Protein AF-A0AAD3VRB4-F1 (afdb_monomer_lite)

Structure (mmCIF, N/CA/C/O backbone):
data_AF-A0AAD3VRB4-F1
#
_entry.id   AF-A0AAD3VRB4-F1
#
loop_
_atom_site.group_PDB
_atom_site.id
_atom_site.type_symbol
_atom_site.label_atom_id
_atom_site.label_alt_id
_atom_site.label_comp_id
_atom_site.label_asym_id
_atom_site.label_entity_id
_atom_site.label_seq_id
_atom_site.pdbx_PDB_ins_code
_atom_site.Cartn_x
_atom_site.Cartn_y
_atom_site.Cartn_z
_atom_site.occupancy
_atom_site.B_iso_or_equiv
_atom_site.auth_seq_id
_atom_site.auth_comp_id
_atom_site.auth_asym_id
_atom_site.auth_atom_id
_atom_site.pdbx_PDB_model_num
ATOM 1 N N . ASN A 1 1 ? 21.936 -0.239 -56.023 1.00 78.00 1 ASN A N 1
ATOM 2 C CA . ASN A 1 1 ? 23.088 -0.472 -56.922 1.00 78.00 1 ASN A CA 1
ATOM 3 C C . ASN A 1 1 ? 24.331 0.153 -56.329 1.00 78.00 1 ASN A C 1
ATOM 5 O O . ASN A 1 1 ? 24.305 1.341 -56.023 1.00 78.00 1 ASN A O 1
ATOM 9 N N . PHE A 1 2 ? 25.380 -0.646 -56.151 1.00 89.94 2 PHE A N 1
ATOM 10 C CA . PHE A 1 2 ? 26.697 -0.167 -55.737 1.00 89.94 2 PHE A CA 1
ATOM 11 C C . PHE A 1 2 ? 27.435 0.427 -56.936 1.00 89.94 2 PHE A C 1
ATOM 13 O O . PHE A 1 2 ? 27.304 -0.083 -58.049 1.00 89.94 2 PHE A O 1
ATOM 20 N N . VAL A 1 3 ? 28.210 1.487 -56.712 1.00 91.19 3 VAL A N 1
ATOM 21 C CA . VAL A 1 3 ? 28.996 2.145 -57.763 1.00 91.19 3 VAL A CA 1
ATOM 22 C C . VAL A 1 3 ? 30.472 1.867 -57.524 1.00 91.19 3 VAL A C 1
ATOM 24 O O . VAL A 1 3 ? 30.992 2.115 -56.437 1.00 91.19 3 VAL A O 1
ATOM 27 N N . LEU A 1 4 ? 31.148 1.364 -58.554 1.00 92.62 4 LEU A N 1
ATOM 28 C CA . LEU A 1 4 ? 32.590 1.149 -58.546 1.00 92.62 4 LEU A CA 1
ATOM 29 C C . LEU A 1 4 ? 33.280 2.250 -59.356 1.00 92.62 4 LEU A C 1
ATOM 31 O O . LEU A 1 4 ? 32.858 2.572 -60.466 1.00 92.62 4 LEU A O 1
ATOM 35 N N . THR A 1 5 ? 34.364 2.802 -58.822 1.00 92.31 5 THR A N 1
ATOM 36 C CA . THR A 1 5 ? 35.226 3.777 -59.500 1.00 92.31 5 THR A CA 1
ATOM 37 C C . THR A 1 5 ? 36.657 3.257 -59.596 1.00 92.31 5 THR A C 1
ATOM 39 O O . THR A 1 5 ? 37.008 2.251 -58.980 1.00 92.31 5 THR A O 1
ATOM 42 N N . ASN A 1 6 ? 37.490 3.902 -60.422 1.00 92.19 6 ASN A N 1
ATOM 43 C CA . ASN A 1 6 ? 38.885 3.500 -60.651 1.00 92.19 6 ASN A CA 1
ATOM 44 C C . ASN A 1 6 ? 39.047 2.001 -60.975 1.00 92.19 6 ASN A C 1
ATOM 46 O O . ASN A 1 6 ? 39.998 1.353 -60.538 1.00 92.19 6 ASN A O 1
ATOM 50 N N . VAL A 1 7 ? 38.100 1.457 -61.745 1.00 91.94 7 VAL A N 1
ATOM 51 C CA . VAL A 1 7 ? 38.035 0.036 -62.088 1.00 91.94 7 VAL A CA 1
ATOM 52 C C . VAL A 1 7 ? 39.202 -0.331 -63.004 1.00 91.94 7 VAL A C 1
ATOM 54 O O . VAL A 1 7 ? 39.342 0.202 -64.105 1.00 91.94 7 VAL A O 1
ATOM 57 N N . ARG A 1 8 ? 40.041 -1.265 -62.556 1.00 92.12 8 ARG A N 1
ATOM 58 C CA . ARG A 1 8 ? 41.159 -1.837 -63.314 1.00 92.12 8 ARG A CA 1
ATOM 59 C C . ARG A 1 8 ? 40.973 -3.339 -63.388 1.00 92.12 8 ARG A C 1
ATOM 61 O O . ARG A 1 8 ? 41.348 -4.060 -62.467 1.00 92.12 8 ARG A O 1
ATOM 68 N N . VAL A 1 9 ? 40.393 -3.806 -64.486 1.00 90.31 9 VAL A N 1
ATOM 69 C CA . VAL A 1 9 ? 40.148 -5.230 -64.731 1.00 90.31 9 VAL A CA 1
ATOM 70 C C . VAL A 1 9 ? 41.001 -5.744 -65.879 1.00 90.31 9 VAL A C 1
ATOM 72 O O . VAL A 1 9 ? 41.291 -5.033 -66.836 1.00 90.31 9 VAL A O 1
ATOM 75 N N . SER A 1 10 ? 41.384 -7.009 -65.783 1.00 89.06 10 SER A N 1
ATOM 76 C CA . SER A 1 10 ? 42.059 -7.754 -66.838 1.00 89.06 10 SER A CA 1
ATOM 77 C C . SER A 1 10 ? 41.296 -9.045 -67.103 1.00 89.06 10 SER A C 1
ATOM 79 O O . SER A 1 10 ? 40.646 -9.595 -66.209 1.00 89.06 10 SER A O 1
ATOM 81 N N . LYS A 1 11 ? 41.349 -9.515 -68.346 1.00 85.94 11 LYS A N 1
ATOM 82 C CA . LYS A 1 11 ? 40.725 -10.763 -68.772 1.00 85.94 11 LYS A CA 1
ATOM 83 C C . LYS A 1 11 ? 41.781 -11.611 -69.485 1.00 85.94 11 LYS A C 1
ATOM 85 O O . LYS A 1 11 ? 42.372 -11.117 -70.443 1.00 85.94 11 LYS A O 1
ATOM 90 N N . PRO A 1 12 ? 42.034 -12.850 -69.036 1.00 80.44 12 PRO A N 1
ATOM 91 C CA . PRO A 1 12 ? 42.905 -13.782 -69.746 1.00 80.44 12 PRO A CA 1
ATOM 92 C C . PRO A 1 12 ? 42.414 -14.084 -71.170 1.00 80.44 12 PRO A C 1
ATOM 94 O O . PRO A 1 12 ? 41.208 -14.117 -71.418 1.00 80.44 12 PRO A O 1
ATOM 97 N N . ASP A 1 13 ? 43.340 -14.352 -72.091 1.00 78.06 13 ASP A N 1
ATOM 98 C CA . ASP A 1 13 ? 43.027 -14.581 -73.507 1.00 78.06 13 ASP A CA 1
ATOM 99 C C . ASP A 1 13 ? 42.661 -16.052 -73.789 1.00 78.06 13 ASP A C 1
ATOM 101 O O . ASP A 1 13 ? 43.432 -16.820 -74.362 1.00 78.06 13 ASP A O 1
ATOM 105 N N . PHE A 1 14 ? 41.493 -16.482 -73.299 1.00 80.31 14 PHE A N 1
ATOM 106 C CA . PHE A 1 14 ? 40.883 -17.767 -73.658 1.00 80.31 14 PHE A CA 1
ATOM 107 C C . PHE A 1 14 ? 39.347 -17.720 -73.601 1.00 80.31 14 PHE A C 1
ATOM 109 O O . PHE A 1 14 ? 38.737 -16.892 -72.914 1.00 80.31 14 PHE A O 1
ATOM 116 N N . ALA A 1 15 ? 38.694 -18.629 -74.332 1.00 73.31 15 ALA A N 1
ATOM 117 C CA . ALA A 1 15 ? 37.236 -18.707 -74.401 1.00 73.31 15 ALA A CA 1
ATOM 118 C C . ALA A 1 15 ? 36.621 -19.008 -73.020 1.00 73.31 15 ALA A C 1
ATOM 120 O O . ALA A 1 15 ? 36.965 -19.996 -72.379 1.00 73.31 15 ALA A O 1
ATOM 121 N N . GLY A 1 16 ? 35.701 -18.154 -72.560 1.00 72.81 16 GLY A N 1
ATOM 122 C CA . GLY A 1 16 ? 35.068 -18.274 -71.238 1.00 72.81 16 GLY A CA 1
ATOM 123 C C . GLY A 1 16 ? 35.807 -17.571 -70.091 1.00 72.81 16 GLY A C 1
ATOM 124 O O . GLY A 1 16 ? 35.305 -17.579 -68.967 1.00 72.81 16 GLY A O 1
ATOM 125 N N . ALA A 1 17 ? 36.948 -16.922 -70.353 1.00 78.56 17 ALA A N 1
ATOM 126 C CA . ALA A 1 17 ? 37.655 -16.130 -69.351 1.00 78.56 17 ALA A CA 1
ATOM 127 C C . ALA A 1 17 ? 36.767 -15.013 -68.768 1.00 78.56 17 ALA A C 1
ATOM 129 O O . ALA A 1 17 ? 35.992 -14.360 -69.478 1.00 78.56 17 ALA A O 1
ATOM 130 N N . ARG A 1 18 ? 36.893 -14.787 -67.460 1.00 88.19 18 ARG A N 1
ATOM 131 C CA . ARG A 1 18 ? 36.160 -13.764 -66.705 1.00 88.19 18 ARG A CA 1
ATOM 132 C C . ARG A 1 18 ? 37.093 -12.614 -66.321 1.00 88.19 18 ARG A C 1
ATOM 134 O O . ARG A 1 18 ? 38.306 -12.807 -66.254 1.00 88.19 18 ARG A O 1
ATOM 141 N N . TYR A 1 19 ? 36.530 -11.434 -66.078 1.00 90.50 19 TYR A N 1
ATOM 142 C CA . TYR A 1 19 ? 37.299 -10.274 -65.636 1.00 90.50 19 TYR A CA 1
ATOM 143 C C . TYR A 1 19 ? 37.689 -10.414 -64.161 1.00 90.50 19 TYR A C 1
ATOM 145 O O . TYR A 1 19 ? 36.852 -10.746 -63.325 1.00 90.50 19 TYR A O 1
ATOM 153 N N . SER A 1 20 ? 38.940 -10.106 -63.835 1.00 92.19 20 SER A N 1
ATOM 154 C CA . SER A 1 20 ? 39.402 -9.964 -62.452 1.00 92.19 20 SER A CA 1
ATOM 155 C C . SER A 1 20 ? 40.288 -8.729 -62.325 1.00 92.19 20 SER A C 1
ATOM 157 O O . SER A 1 20 ? 40.951 -8.329 -63.287 1.00 92.19 20 SER A O 1
ATOM 159 N N . GLY A 1 21 ? 40.308 -8.104 -61.152 1.00 94.06 21 GLY A N 1
ATOM 160 C CA . GLY A 1 21 ? 41.058 -6.869 -60.965 1.00 94.06 21 GLY A CA 1
ATOM 161 C C . GLY A 1 21 ? 40.772 -6.155 -59.655 1.00 94.06 21 GLY A C 1
ATOM 162 O O . GLY A 1 21 ? 40.423 -6.785 -58.660 1.00 94.06 21 GLY A O 1
ATOM 163 N N . THR A 1 22 ? 40.928 -4.837 -59.663 1.00 95.62 22 THR A N 1
ATOM 164 C CA . THR A 1 22 ? 40.697 -3.967 -58.506 1.00 95.62 22 THR A CA 1
ATOM 165 C C . THR A 1 22 ? 39.762 -2.818 -58.859 1.00 95.62 22 THR A C 1
ATOM 167 O O . THR A 1 22 ? 39.633 -2.432 -60.022 1.00 95.62 22 THR A O 1
ATOM 170 N N . ALA A 1 23 ? 39.093 -2.277 -57.850 1.00 95.44 23 ALA A N 1
ATOM 171 C CA . ALA A 1 23 ? 38.266 -1.086 -57.961 1.00 95.44 23 ALA A CA 1
ATOM 172 C C . ALA A 1 23 ? 38.186 -0.373 -56.606 1.00 95.44 23 ALA A C 1
ATOM 174 O O . ALA A 1 23 ? 38.699 -0.857 -55.596 1.00 95.44 23 ALA A O 1
ATOM 175 N N . LEU A 1 24 ? 37.523 0.776 -56.598 1.00 95.50 24 LEU A N 1
ATOM 176 C CA . LEU A 1 24 ? 37.100 1.473 -55.395 1.00 95.50 24 LEU A CA 1
ATOM 177 C C . LEU A 1 24 ? 35.575 1.409 -55.301 1.00 95.50 24 LEU A C 1
ATOM 179 O O . LEU A 1 24 ? 34.880 1.799 -56.238 1.00 95.50 24 LEU A O 1
ATOM 183 N N . LEU A 1 25 ? 35.058 0.898 -54.190 1.00 95.00 25 LEU A N 1
ATOM 184 C CA . LEU A 1 25 ? 33.635 0.834 -53.897 1.00 95.00 25 LEU A CA 1
ATOM 185 C C . LEU A 1 25 ? 33.187 2.143 -53.251 1.00 95.00 25 LEU A C 1
ATOM 187 O O . LEU A 1 25 ? 33.613 2.470 -52.146 1.00 95.00 25 LEU A O 1
ATOM 191 N N . ASN A 1 26 ? 32.295 2.864 -53.924 1.00 92.62 26 ASN A N 1
ATOM 192 C CA . ASN A 1 26 ? 31.689 4.060 -53.361 1.00 92.62 26 ASN A CA 1
ATOM 193 C C . ASN A 1 26 ? 30.499 3.665 -52.482 1.00 92.62 26 ASN A C 1
ATOM 195 O O . ASN A 1 26 ? 29.538 3.053 -52.956 1.00 92.62 26 ASN A O 1
ATOM 199 N N . THR A 1 27 ? 30.558 4.064 -51.217 1.00 91.12 27 THR A N 1
ATOM 200 C CA . THR A 1 27 ? 29.444 4.024 -50.264 1.00 91.12 27 THR A CA 1
ATOM 201 C C . THR A 1 27 ? 29.132 5.448 -49.803 1.00 91.12 27 THR A C 1
ATOM 203 O O . THR A 1 27 ? 29.812 6.402 -50.190 1.00 91.12 27 THR A O 1
ATOM 206 N N . ALA A 1 28 ? 28.112 5.610 -48.965 1.00 88.69 28 ALA A N 1
ATOM 207 C CA . ALA A 1 28 ? 27.773 6.901 -48.379 1.00 88.69 28 ALA A CA 1
ATOM 208 C C . ALA A 1 28 ? 28.840 7.432 -47.399 1.00 88.69 28 ALA A C 1
ATOM 210 O O . ALA A 1 28 ? 28.794 8.608 -47.076 1.00 88.69 28 ALA A O 1
ATOM 211 N N . TYR A 1 29 ? 29.815 6.621 -46.959 1.00 88.19 29 TYR A N 1
ATOM 212 C CA . TYR A 1 29 ? 30.865 7.045 -46.011 1.00 88.19 29 TYR A CA 1
ATOM 213 C C . TYR A 1 29 ? 31.734 8.211 -46.521 1.00 88.19 29 TYR A C 1
ATOM 215 O O . TYR A 1 29 ? 32.368 8.910 -45.737 1.00 88.19 29 TYR A O 1
ATOM 223 N N . GLY A 1 30 ? 31.769 8.443 -47.836 1.00 82.88 30 GLY A N 1
ATOM 224 C CA . GLY A 1 30 ? 32.515 9.540 -48.457 1.00 82.88 30 GLY A CA 1
ATOM 225 C C . GLY A 1 30 ? 33.924 9.147 -48.901 1.00 82.88 30 GLY A C 1
ATOM 226 O O . GLY A 1 30 ? 34.363 9.596 -49.960 1.00 82.88 30 GLY A O 1
ATOM 227 N N . GLU A 1 31 ? 34.600 8.246 -48.181 1.00 89.38 31 GLU A N 1
ATOM 228 C CA . GLU A 1 31 ? 35.854 7.634 -48.637 1.00 89.38 31 GLU A CA 1
ATOM 229 C C . GLU A 1 31 ? 35.586 6.292 -49.347 1.00 89.38 31 GLU A C 1
ATOM 231 O O . GLU A 1 31 ? 34.952 5.402 -48.771 1.00 89.38 31 GLU A O 1
ATOM 236 N N . PRO A 1 32 ? 36.046 6.111 -50.601 1.00 91.25 32 PRO A N 1
ATOM 237 C CA . PRO A 1 32 ? 35.863 4.853 -51.314 1.00 91.25 32 PRO A CA 1
ATOM 238 C C . PRO A 1 32 ? 36.658 3.693 -50.701 1.00 91.25 32 PRO A C 1
ATOM 240 O O . PRO A 1 32 ? 37.846 3.824 -50.410 1.00 91.25 32 PRO A O 1
ATOM 243 N N . ILE A 1 33 ? 36.031 2.521 -50.609 1.00 94.50 33 ILE A N 1
ATOM 244 C CA . ILE A 1 33 ? 36.629 1.307 -50.040 1.00 94.50 33 ILE A CA 1
ATOM 245 C C . ILE A 1 33 ? 37.415 0.560 -51.131 1.00 94.50 33 ILE A C 1
ATOM 247 O O . ILE A 1 33 ? 36.828 0.194 -52.154 1.00 94.50 33 ILE A O 1
ATOM 251 N N . PRO A 1 34 ? 38.719 0.276 -50.960 1.00 95.50 34 PRO A N 1
ATOM 252 C CA . PRO A 1 34 ? 39.473 -0.533 -51.912 1.00 95.50 34 PRO A CA 1
ATOM 253 C C . PRO A 1 34 ? 38.957 -1.975 -51.968 1.00 95.50 34 PRO A C 1
ATOM 255 O O . PRO A 1 34 ? 38.911 -2.668 -50.953 1.00 95.50 34 PRO A O 1
ATOM 258 N N . VAL A 1 35 ? 38.608 -2.449 -53.165 1.00 96.75 35 VAL A N 1
ATOM 259 C CA . VAL A 1 35 ? 38.044 -3.788 -53.390 1.00 96.75 35 VAL A CA 1
ATOM 260 C C . VAL A 1 35 ? 38.733 -4.516 -54.546 1.00 96.75 35 VAL A C 1
ATOM 262 O O . VAL A 1 35 ? 39.306 -3.915 -55.460 1.00 96.75 35 VAL A O 1
ATOM 265 N N . LYS A 1 36 ? 38.650 -5.844 -54.525 1.00 96.38 36 LYS A N 1
ATOM 266 C CA . LYS A 1 36 ? 38.987 -6.747 -55.622 1.00 96.38 36 LYS A CA 1
ATOM 267 C C . LYS A 1 36 ? 37.724 -7.197 -56.344 1.00 96.38 36 LYS A C 1
ATOM 269 O O . LYS A 1 36 ? 36.666 -7.360 -55.744 1.00 96.38 36 LYS A O 1
ATOM 274 N N . ILE A 1 37 ? 37.865 -7.415 -57.644 1.00 95.31 37 ILE A N 1
ATOM 275 C CA . ILE A 1 37 ? 36.842 -7.976 -58.522 1.00 95.31 37 ILE A CA 1
ATOM 276 C C . ILE A 1 37 ? 37.316 -9.366 -58.934 1.00 95.31 37 ILE A C 1
ATOM 278 O O . ILE A 1 37 ? 38.427 -9.512 -59.450 1.00 95.31 37 ILE A O 1
ATOM 282 N N . GLY A 1 38 ? 36.476 -10.374 -58.723 1.00 92.56 38 GLY A N 1
ATOM 283 C CA . GLY A 1 38 ? 36.741 -11.759 -59.092 1.00 92.56 38 GLY A CA 1
ATOM 284 C C . GLY A 1 38 ? 35.683 -12.306 -60.043 1.00 92.56 38 GLY A C 1
ATOM 285 O O . GLY A 1 38 ? 34.484 -12.145 -59.816 1.00 92.56 38 GLY A O 1
ATOM 286 N N . ALA A 1 39 ? 36.139 -12.987 -61.096 1.00 90.25 39 ALA A N 1
ATOM 287 C CA . ALA A 1 39 ? 35.298 -13.754 -62.014 1.00 90.25 39 ALA A CA 1
ATOM 288 C C . ALA A 1 39 ? 34.104 -12.970 -62.612 1.00 90.25 39 ALA A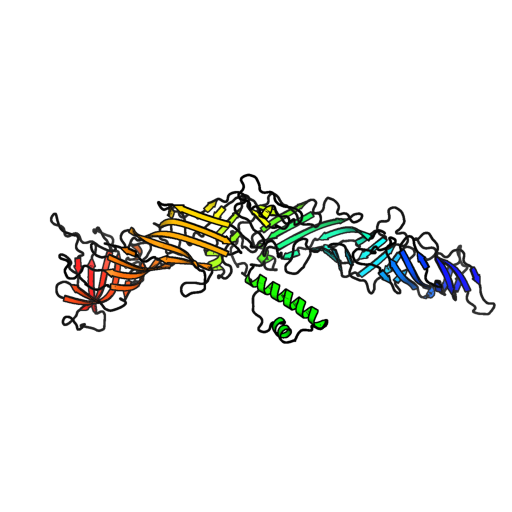 C 1
ATOM 290 O O . ALA A 1 39 ? 33.034 -13.533 -62.855 1.00 90.25 39 ALA A O 1
ATOM 291 N N . ALA A 1 40 ? 34.300 -11.681 -62.890 1.00 91.56 40 ALA A N 1
ATOM 292 C CA . ALA A 1 40 ? 33.251 -10.770 -63.312 1.00 91.56 40 ALA A CA 1
ATOM 293 C C . ALA A 1 40 ? 32.825 -10.918 -64.779 1.00 91.56 40 ALA A C 1
ATOM 295 O O . ALA A 1 40 ? 33.625 -11.219 -65.675 1.00 91.56 40 ALA A O 1
ATOM 296 N N . VAL A 1 41 ? 31.542 -10.647 -65.016 1.00 90.44 41 VAL A N 1
ATOM 297 C CA . VAL A 1 41 ? 30.933 -10.450 -66.338 1.00 90.44 41 VAL A CA 1
ATOM 298 C C . VAL A 1 41 ? 30.397 -9.037 -66.392 1.00 90.44 41 VAL A C 1
ATOM 300 O O . VAL A 1 41 ? 29.541 -8.679 -65.586 1.00 90.44 41 VAL A O 1
ATOM 303 N N . ILE A 1 42 ? 30.911 -8.254 -67.334 1.00 88.00 42 ILE A N 1
ATOM 304 C CA . ILE A 1 42 ? 30.567 -6.846 -67.506 1.00 88.00 42 ILE A CA 1
ATOM 305 C C . ILE A 1 42 ? 29.866 -6.702 -68.857 1.00 88.00 42 ILE A C 1
ATOM 307 O O . ILE A 1 42 ? 30.372 -7.197 -69.866 1.00 88.00 42 ILE A O 1
ATOM 311 N N . LEU A 1 43 ? 28.686 -6.084 -68.857 1.00 84.94 43 LEU A N 1
ATOM 312 C CA . LEU A 1 43 ? 27.927 -5.752 -70.058 1.00 84.94 43 LEU A CA 1
ATOM 313 C C . LEU A 1 43 ? 28.104 -4.264 -70.377 1.00 84.94 43 LEU A C 1
ATOM 315 O O . LEU A 1 43 ? 27.710 -3.407 -69.588 1.00 84.94 43 LEU A O 1
ATOM 319 N N . ASP A 1 44 ? 28.627 -3.964 -71.564 1.00 74.62 44 ASP A N 1
ATOM 320 C CA . ASP A 1 44 ? 28.778 -2.597 -72.094 1.00 74.62 44 ASP A CA 1
ATOM 321 C C . ASP A 1 44 ? 27.520 -2.145 -72.865 1.00 74.62 44 ASP A C 1
ATOM 323 O O . ASP A 1 44 ? 27.585 -1.677 -73.999 1.00 74.62 44 ASP A O 1
ATOM 327 N N . GLY A 1 45 ? 26.337 -2.353 -72.276 1.00 59.66 45 GLY A N 1
ATOM 328 C CA . GLY A 1 45 ? 25.039 -2.147 -72.938 1.00 59.66 45 GLY A CA 1
ATOM 329 C C . GLY A 1 45 ? 24.388 -0.770 -72.741 1.00 59.66 45 GLY A C 1
ATOM 330 O O . GLY A 1 45 ? 23.287 -0.559 -73.247 1.00 59.66 45 GLY A O 1
ATOM 331 N N . GLY A 1 46 ? 25.022 0.154 -72.009 1.00 62.50 46 GLY A N 1
ATOM 332 C CA . GLY A 1 46 ? 24.461 1.461 -71.629 1.00 62.50 46 GLY A CA 1
ATOM 333 C C . GLY A 1 46 ? 25.525 2.549 -71.416 1.00 62.50 46 GLY A C 1
ATOM 334 O O . GLY A 1 46 ? 26.677 2.378 -71.802 1.00 62.50 46 GLY A O 1
ATOM 335 N N . SER A 1 47 ? 25.158 3.684 -70.800 1.00 69.62 47 SER A N 1
ATOM 336 C CA . SER A 1 47 ? 26.082 4.809 -70.532 1.00 69.62 47 SER A CA 1
ATOM 337 C C . SER A 1 47 ? 27.122 4.529 -69.435 1.00 69.62 47 SER A C 1
ATOM 339 O O . SER A 1 47 ? 28.093 5.274 -69.322 1.00 69.62 47 SER A O 1
ATOM 341 N N . VAL A 1 48 ? 26.924 3.479 -68.629 1.00 79.75 48 VAL A N 1
ATOM 342 C CA . VAL A 1 48 ? 27.865 2.983 -67.613 1.00 79.75 48 VAL A CA 1
ATOM 343 C C . VAL A 1 48 ? 27.913 1.450 -67.712 1.00 79.75 48 VAL A C 1
ATOM 345 O O . VAL A 1 48 ? 26.846 0.838 -67.741 1.00 79.75 48 VAL A O 1
ATOM 348 N N . PRO A 1 49 ? 29.101 0.819 -67.769 1.00 86.50 49 PRO A N 1
ATOM 349 C CA . PRO A 1 49 ? 29.231 -0.638 -67.769 1.00 86.50 49 PRO A CA 1
ATOM 350 C C . PRO A 1 49 ? 28.639 -1.282 -66.510 1.00 86.50 49 PRO A C 1
ATOM 352 O O . PRO A 1 49 ? 28.907 -0.826 -65.396 1.00 86.50 49 PRO A O 1
ATOM 355 N N . GLU A 1 50 ? 27.889 -2.375 -66.668 1.00 89.62 50 GLU A N 1
ATOM 356 C CA . GLU A 1 50 ? 27.237 -3.072 -65.551 1.00 89.62 50 GLU A CA 1
ATOM 357 C C . GLU A 1 50 ? 27.830 -4.462 -65.312 1.00 89.62 50 GLU A C 1
ATOM 359 O O . GLU A 1 50 ? 27.920 -5.294 -66.218 1.00 89.62 50 GLU A O 1
ATOM 364 N N . MET A 1 51 ? 28.203 -4.744 -64.062 1.00 90.12 51 MET A N 1
ATOM 365 C CA . MET A 1 51 ? 28.618 -6.077 -63.631 1.00 90.12 51 MET A CA 1
ATOM 366 C C . MET A 1 51 ? 27.380 -6.927 -63.316 1.00 90.12 51 MET A C 1
ATOM 368 O O . MET A 1 51 ? 26.639 -6.623 -62.387 1.00 90.12 51 MET A O 1
ATOM 372 N N . THR A 1 52 ? 27.172 -8.009 -64.067 1.00 89.69 52 THR A N 1
ATOM 373 C CA . THR A 1 52 ? 26.000 -8.901 -63.925 1.00 89.69 52 THR A CA 1
ATOM 374 C C . THR A 1 52 ? 26.322 -10.239 -63.262 1.00 89.69 52 THR A C 1
ATOM 376 O O . THR A 1 52 ? 25.432 -10.903 -62.736 1.00 89.69 52 THR A O 1
ATOM 379 N N . MET A 1 53 ? 27.596 -10.642 -63.240 1.00 90.25 53 MET A N 1
ATOM 380 C CA . MET A 1 53 ? 28.084 -11.824 -62.519 1.00 90.25 53 MET A CA 1
ATOM 381 C C . MET A 1 53 ? 29.480 -11.572 -61.946 1.00 90.25 53 MET A C 1
ATOM 383 O O . MET A 1 53 ? 30.169 -10.664 -62.408 1.00 90.25 53 MET A O 1
ATOM 387 N N . GLY A 1 54 ? 29.904 -12.424 -61.008 1.00 91.00 54 GLY A N 1
ATOM 388 C CA . GLY A 1 54 ? 31.180 -12.351 -60.285 1.00 91.00 54 GLY A CA 1
ATOM 389 C C . GLY A 1 54 ? 31.009 -11.778 -58.880 1.00 91.00 54 GLY A C 1
ATOM 390 O O . GLY A 1 54 ? 29.887 -11.510 -58.459 1.00 91.00 54 GLY A O 1
ATOM 391 N N . SER A 1 55 ? 32.117 -11.570 -58.173 1.00 93.38 55 SER A N 1
ATOM 392 C CA . SER A 1 55 ? 32.127 -11.083 -56.789 1.00 93.38 55 SER A CA 1
ATOM 393 C C . SER A 1 55 ? 33.041 -9.872 -56.614 1.00 93.38 55 SER A C 1
ATOM 395 O O . SER A 1 55 ? 34.159 -9.841 -57.135 1.00 93.38 55 SER A O 1
ATOM 397 N N . VAL A 1 56 ? 32.590 -8.900 -55.830 1.00 95.31 56 VAL A N 1
ATOM 398 C CA . VAL A 1 56 ? 33.399 -7.796 -55.308 1.00 95.31 56 VAL A CA 1
ATOM 399 C C . VAL A 1 56 ? 33.692 -8.076 -53.839 1.00 95.31 56 VAL A C 1
ATOM 401 O O . VAL A 1 56 ? 32.761 -8.367 -53.091 1.00 95.31 56 VAL A O 1
ATOM 404 N N . TYR A 1 57 ? 34.959 -8.012 -53.432 1.00 95.69 57 TYR A N 1
ATOM 405 C CA . TYR A 1 57 ? 35.386 -8.359 -52.073 1.00 95.69 57 TYR A CA 1
ATOM 406 C C . TYR A 1 57 ? 36.611 -7.564 -51.607 1.00 95.69 57 TYR A C 1
ATOM 408 O O . TYR A 1 57 ? 37.323 -6.989 -52.425 1.00 95.69 57 TYR A O 1
ATOM 416 N N . ILE A 1 58 ? 36.878 -7.524 -50.300 1.00 96.25 58 ILE A N 1
ATOM 417 C CA . ILE A 1 58 ? 38.102 -6.921 -49.731 1.00 96.25 58 ILE A CA 1
ATOM 418 C C . ILE A 1 58 ? 39.192 -7.983 -49.520 1.00 96.25 58 ILE A C 1
ATOM 420 O O . ILE A 1 58 ? 38.890 -9.132 -49.216 1.00 96.25 58 ILE A O 1
ATOM 424 N N . ASP A 1 59 ? 40.463 -7.607 -49.697 1.00 88.12 59 ASP A N 1
ATOM 425 C CA . ASP A 1 59 ? 41.625 -8.521 -49.610 1.00 88.12 59 ASP A CA 1
ATOM 426 C C . ASP A 1 59 ? 42.192 -8.684 -48.188 1.00 88.12 59 ASP A C 1
ATOM 428 O O . ASP A 1 59 ? 43.125 -9.446 -47.956 1.00 88.12 59 ASP A O 1
ATOM 432 N N . GLY A 1 60 ? 41.641 -7.936 -47.239 1.00 89.88 60 GLY A N 1
ATOM 433 C CA . GLY A 1 60 ? 42.019 -7.919 -45.835 1.00 89.88 60 GLY A CA 1
ATOM 434 C C . GLY A 1 60 ? 41.177 -6.893 -45.077 1.00 89.88 60 GLY A C 1
ATOM 435 O O . GLY A 1 60 ? 40.382 -6.186 -45.709 1.00 89.88 60 GLY A O 1
ATOM 436 N N . PRO A 1 61 ? 41.332 -6.803 -43.744 1.00 94.81 61 PRO A N 1
ATOM 437 C CA . PRO A 1 61 ? 40.573 -5.858 -42.945 1.00 94.81 61 PRO A CA 1
ATOM 438 C C . PRO A 1 61 ? 40.757 -4.411 -43.416 1.00 94.81 61 PRO A C 1
ATOM 440 O O . PRO A 1 61 ? 41.876 -3.980 -43.695 1.00 94.81 61 PRO A O 1
ATOM 443 N N . HIS A 1 62 ? 39.660 -3.664 -43.490 1.00 95.69 62 HIS A N 1
ATOM 444 C CA . HIS A 1 62 ? 39.639 -2.263 -43.890 1.00 95.69 62 HIS A CA 1
ATOM 445 C C . HIS A 1 62 ? 38.860 -1.436 -42.870 1.00 95.69 62 HIS A C 1
ATOM 447 O O . HIS A 1 62 ? 37.730 -1.774 -42.518 1.00 95.69 62 HIS A O 1
ATOM 453 N N . GLU A 1 63 ? 39.469 -0.360 -42.385 1.00 94.81 63 GLU A N 1
ATOM 454 C CA . GLU A 1 63 ? 38.906 0.486 -41.338 1.00 94.81 63 GLU A CA 1
ATOM 455 C C . GLU A 1 63 ? 38.281 1.755 -41.925 1.00 94.81 63 GLU A C 1
ATOM 457 O O . GLU A 1 63 ? 38.910 2.469 -42.701 1.00 94.81 63 GLU A O 1
ATOM 462 N N . LEU A 1 64 ? 37.050 2.039 -41.509 1.00 94.81 64 LEU A N 1
ATOM 463 C CA . LEU A 1 64 ? 36.337 3.294 -41.717 1.00 94.81 64 LEU A CA 1
ATOM 464 C C . LEU A 1 64 ? 36.483 4.116 -40.428 1.00 94.81 64 LEU A C 1
ATOM 466 O O . LEU A 1 64 ? 35.586 4.159 -39.581 1.00 94.81 64 LEU A O 1
ATOM 470 N N . SER A 1 65 ? 37.671 4.691 -40.240 1.00 90.00 65 SER A N 1
ATOM 471 C CA . SER A 1 65 ? 38.117 5.264 -38.961 1.00 90.00 65 SER A CA 1
ATOM 472 C C . SER A 1 65 ? 37.212 6.383 -38.441 1.00 90.00 65 SER A C 1
ATOM 474 O O . SER A 1 65 ? 36.995 6.481 -37.236 1.00 90.00 65 SER A O 1
ATOM 476 N N . GLY A 1 66 ? 36.609 7.175 -39.333 1.00 90.38 66 GLY A N 1
ATOM 477 C CA . GLY A 1 66 ? 35.712 8.278 -38.976 1.00 90.38 66 GLY A CA 1
ATOM 478 C C . GLY A 1 66 ? 34.402 7.851 -38.306 1.00 90.38 66 GLY A C 1
ATOM 479 O O . GLY A 1 66 ? 33.705 8.703 -37.764 1.00 90.38 66 GLY A O 1
ATOM 480 N N . ILE A 1 67 ? 34.070 6.558 -38.339 1.00 93.69 67 ILE A N 1
ATOM 481 C CA . ILE A 1 67 ? 32.872 5.981 -37.710 1.00 93.69 67 ILE A CA 1
ATOM 482 C C . ILE A 1 67 ? 33.185 4.722 -36.880 1.00 93.69 67 ILE A C 1
ATOM 484 O O . ILE A 1 67 ? 32.273 4.017 -36.458 1.00 93.69 67 ILE A O 1
ATOM 488 N N . GLY A 1 68 ? 34.466 4.392 -36.678 1.00 93.75 68 GLY A N 1
ATOM 489 C CA . GLY A 1 68 ? 34.892 3.271 -35.830 1.00 93.75 68 GLY A CA 1
ATOM 490 C C . GLY A 1 68 ? 34.509 1.876 -36.347 1.00 93.75 68 GLY A C 1
ATOM 491 O O . GLY A 1 68 ? 34.487 0.915 -35.574 1.00 93.75 68 GLY A O 1
ATOM 492 N N . VAL A 1 69 ? 34.199 1.739 -37.641 1.00 96.81 69 VAL A N 1
ATOM 493 C CA . VAL A 1 69 ? 33.833 0.461 -38.275 1.00 96.81 69 VAL A CA 1
ATOM 494 C C . VAL A 1 69 ? 35.074 -0.195 -38.877 1.00 96.81 69 VAL A C 1
ATOM 496 O O . VAL A 1 69 ? 35.793 0.417 -39.657 1.00 96.81 69 VAL A O 1
ATOM 499 N N . THR A 1 70 ? 35.311 -1.472 -38.590 1.00 97.50 70 THR A N 1
ATOM 500 C CA . THR A 1 70 ? 36.323 -2.293 -39.270 1.00 97.50 70 THR A CA 1
ATOM 501 C C . THR A 1 70 ? 35.642 -3.422 -40.031 1.00 97.50 70 THR A C 1
ATOM 503 O O . THR A 1 70 ? 35.029 -4.308 -39.436 1.00 97.50 70 THR A O 1
ATOM 506 N N . LEU A 1 71 ? 35.770 -3.411 -41.356 1.00 97.38 71 LEU A N 1
ATOM 507 C CA . LEU A 1 71 ? 35.285 -4.466 -42.239 1.00 97.38 71 LEU A CA 1
ATOM 508 C C . LEU A 1 71 ? 36.348 -5.557 -42.325 1.00 97.38 71 LEU A C 1
ATOM 510 O O . LEU A 1 71 ? 37.478 -5.278 -42.701 1.00 97.38 71 LEU A O 1
ATOM 514 N N . VAL A 1 72 ? 36.000 -6.795 -41.995 1.00 97.31 72 VAL A N 1
ATOM 515 C CA . VAL A 1 72 ? 36.901 -7.960 -42.054 1.00 97.31 72 VAL A CA 1
ATOM 516 C C . VAL A 1 72 ? 36.672 -8.768 -43.330 1.00 97.31 72 VAL A C 1
ATOM 518 O O . VAL A 1 72 ? 37.618 -9.297 -43.908 1.00 97.31 72 VAL A O 1
ATOM 521 N N . SER A 1 73 ? 35.427 -8.827 -43.804 1.00 96.69 73 SER A N 1
ATOM 522 C CA . SER A 1 73 ? 35.080 -9.405 -45.102 1.00 96.69 73 SER A CA 1
ATOM 523 C C . SER A 1 73 ? 33.948 -8.618 -45.749 1.00 96.69 73 SER A C 1
ATOM 525 O O . SER A 1 73 ? 33.059 -8.132 -45.055 1.00 96.69 73 SER A O 1
ATOM 527 N N . LEU A 1 74 ? 33.925 -8.572 -47.074 1.00 96.69 74 LEU A N 1
ATOM 528 C CA . LEU A 1 74 ? 32.864 -7.963 -47.868 1.00 96.69 74 LEU A CA 1
ATOM 529 C C . LEU A 1 74 ? 32.639 -8.845 -49.090 1.00 96.69 74 LEU A C 1
ATOM 531 O O . LEU A 1 74 ? 33.609 -9.299 -49.690 1.00 96.69 74 LEU A O 1
ATOM 535 N N . GLU A 1 75 ? 31.383 -9.080 -49.449 1.00 95.00 75 GLU A N 1
ATOM 536 C CA . GLU A 1 75 ? 31.002 -9.804 -50.656 1.00 95.00 75 GLU A CA 1
ATOM 537 C C . GLU A 1 75 ? 29.782 -9.139 -51.295 1.00 95.00 75 GLU A C 1
ATOM 539 O O . GLU A 1 75 ? 28.701 -9.086 -50.708 1.00 95.00 75 GLU A O 1
ATOM 544 N N . ILE A 1 76 ? 29.945 -8.664 -52.528 1.00 95.38 76 ILE A N 1
ATOM 545 C CA . ILE A 1 76 ? 28.840 -8.210 -53.373 1.00 95.38 76 ILE A CA 1
ATOM 546 C C . ILE A 1 76 ? 28.846 -9.055 -54.646 1.00 95.38 76 ILE A C 1
ATOM 548 O O . ILE A 1 76 ? 29.805 -9.013 -55.416 1.00 95.38 76 ILE A O 1
ATOM 552 N N . SER A 1 77 ? 27.779 -9.816 -54.876 1.00 93.88 77 SER A N 1
ATOM 553 C CA . SER A 1 77 ? 27.616 -10.690 -56.041 1.00 93.88 77 SER A CA 1
ATOM 554 C C . SER A 1 77 ? 26.242 -10.463 -56.681 1.00 93.88 77 SER A C 1
ATOM 556 O O . SER A 1 77 ? 25.224 -10.876 -56.112 1.00 93.88 77 SER A O 1
ATOM 558 N N . PRO A 1 78 ? 26.184 -9.823 -57.868 1.00 90.06 78 PRO A N 1
ATOM 559 C CA . PRO A 1 78 ? 24.923 -9.510 -58.542 1.00 90.06 78 PRO A CA 1
ATOM 560 C C . PRO A 1 78 ? 24.107 -10.754 -58.915 1.00 90.06 78 PRO A C 1
ATOM 562 O O . PRO A 1 78 ? 22.898 -10.781 -58.713 1.00 90.06 78 PRO A O 1
ATOM 565 N N . ALA A 1 79 ? 24.768 -11.812 -59.399 1.00 88.38 79 ALA A N 1
ATOM 566 C CA . ALA A 1 79 ? 24.102 -13.022 -59.892 1.00 88.38 79 ALA A CA 1
ATOM 567 C C . ALA A 1 79 ? 23.351 -13.797 -58.799 1.00 88.38 79 ALA A C 1
ATOM 569 O O . ALA A 1 79 ? 22.360 -14.465 -59.082 1.00 88.38 79 ALA A O 1
ATOM 570 N N . SER A 1 80 ? 23.832 -13.718 -57.557 1.00 87.19 80 SER A N 1
ATOM 571 C CA . SER A 1 80 ? 23.220 -14.360 -56.392 1.00 87.19 80 SER A CA 1
ATOM 572 C C . SER A 1 80 ? 22.446 -13.379 -55.508 1.00 87.19 80 SER A C 1
ATOM 574 O O . SER A 1 80 ? 21.995 -13.781 -54.439 1.00 87.19 80 SER A O 1
ATOM 576 N N . ALA A 1 81 ? 22.312 -12.111 -55.926 1.00 88.62 81 ALA A N 1
ATOM 577 C CA . ALA A 1 81 ? 21.719 -11.027 -55.141 1.00 88.62 81 ALA A CA 1
ATOM 578 C C . ALA A 1 81 ? 22.285 -10.941 -53.706 1.00 88.62 81 ALA A C 1
ATOM 580 O O . ALA A 1 81 ? 21.550 -10.765 -52.736 1.00 88.62 81 ALA A O 1
ATOM 581 N N . VAL A 1 82 ? 23.606 -11.104 -53.566 1.00 91.44 82 VAL A N 1
ATOM 582 C CA . VAL A 1 82 ? 24.299 -11.055 -52.270 1.00 91.44 82 VAL A CA 1
ATOM 583 C C . VAL A 1 82 ? 24.971 -9.698 -52.102 1.00 91.44 82 VAL A C 1
ATOM 585 O O . VAL A 1 82 ? 25.747 -9.288 -52.962 1.00 91.44 82 VAL A O 1
ATOM 588 N N . SER A 1 83 ? 24.723 -9.040 -50.972 1.00 94.56 83 SER A N 1
ATOM 589 C CA . SER A 1 83 ? 25.502 -7.906 -50.469 1.00 94.56 83 SER A CA 1
ATOM 590 C C . SER A 1 83 ? 25.722 -8.093 -48.972 1.00 94.56 83 SER A C 1
ATOM 592 O O . SER A 1 83 ? 24.878 -7.751 -48.145 1.00 94.56 83 SER A O 1
ATOM 594 N N . LYS A 1 84 ? 26.837 -8.727 -48.619 1.00 96.19 84 LYS A N 1
ATOM 595 C CA . LYS A 1 84 ? 27.146 -9.115 -47.244 1.00 96.19 84 LYS A CA 1
ATOM 596 C C . LYS A 1 84 ? 28.461 -8.529 -46.777 1.00 96.19 84 LYS A C 1
ATOM 598 O O . LYS A 1 84 ? 29.407 -8.383 -47.548 1.00 96.19 84 LYS A O 1
ATOM 603 N N . VAL A 1 85 ? 28.528 -8.233 -45.490 1.00 96.75 85 VAL A N 1
ATOM 604 C CA . VAL A 1 85 ? 29.724 -7.711 -44.842 1.00 96.75 85 VAL A CA 1
ATOM 605 C C . VAL A 1 85 ? 29.862 -8.305 -43.442 1.00 96.75 85 VAL A C 1
ATOM 607 O O . VAL A 1 85 ? 28.873 -8.559 -42.755 1.00 96.75 85 VAL A O 1
ATOM 610 N N . SER A 1 86 ? 31.097 -8.560 -43.027 1.00 97.31 86 SER A N 1
ATOM 611 C CA . SER A 1 86 ? 31.430 -8.997 -41.670 1.00 97.31 86 SER A CA 1
ATOM 612 C C . SER A 1 86 ? 32.512 -8.093 -41.111 1.00 97.31 86 SER A C 1
ATOM 614 O O . SER A 1 86 ? 33.356 -7.600 -41.863 1.00 97.31 86 SER A O 1
ATOM 616 N N . GLY A 1 87 ? 32.507 -7.882 -39.805 1.00 97.06 87 GLY A N 1
ATOM 617 C CA . GLY A 1 87 ? 33.376 -6.916 -39.163 1.00 97.06 87 GLY A CA 1
ATOM 618 C C . GLY A 1 87 ? 32.944 -6.607 -37.741 1.00 97.06 87 GLY A C 1
ATOM 619 O O . GLY A 1 87 ? 32.233 -7.384 -37.102 1.00 97.06 87 GLY A O 1
ATOM 620 N N . TYR A 1 88 ? 33.389 -5.462 -37.247 1.00 96.44 88 TYR A N 1
ATOM 621 C CA . TYR A 1 88 ? 32.945 -4.930 -35.970 1.00 96.44 88 TYR A CA 1
ATOM 622 C C . TYR A 1 88 ? 32.898 -3.405 -35.998 1.00 96.44 88 TYR A C 1
ATOM 624 O O . TYR A 1 88 ? 33.527 -2.766 -36.839 1.00 96.44 88 TYR A O 1
ATOM 632 N N . VAL A 1 89 ? 32.173 -2.826 -35.050 1.00 96.25 89 VAL A N 1
ATOM 633 C CA . VAL A 1 89 ? 32.157 -1.389 -34.772 1.00 96.25 89 VAL A CA 1
ATOM 634 C C . VAL A 1 89 ? 32.517 -1.146 -33.308 1.00 96.25 89 VAL A C 1
ATOM 636 O O . VAL A 1 89 ? 32.111 -1.909 -32.425 1.00 96.25 89 VAL A O 1
ATOM 639 N N . LYS A 1 90 ? 33.326 -0.116 -33.067 1.00 95.69 90 LYS A N 1
ATOM 640 C CA . LYS A 1 90 ? 33.767 0.362 -31.749 1.00 95.69 90 LYS A CA 1
ATOM 641 C C . LYS A 1 90 ? 33.619 1.878 -31.686 1.00 95.69 90 LYS A C 1
ATOM 643 O O . LYS A 1 90 ? 33.520 2.524 -32.726 1.00 95.69 90 LYS A O 1
ATOM 648 N N . SER A 1 91 ? 33.637 2.434 -30.477 1.00 93.62 91 SER A N 1
ATOM 649 C CA . SER A 1 91 ? 33.710 3.886 -30.308 1.00 93.62 91 SER A CA 1
ATOM 650 C C . SER A 1 91 ? 34.950 4.450 -31.006 1.00 93.62 91 SER A C 1
ATOM 652 O O . SER A 1 91 ? 36.031 3.854 -30.960 1.00 93.62 91 SER A O 1
ATOM 654 N N . THR A 1 92 ? 34.799 5.614 -31.639 1.00 91.44 92 THR A N 1
ATOM 655 C CA . THR A 1 92 ? 35.924 6.393 -32.174 1.00 91.44 92 THR A CA 1
ATOM 656 C C . THR A 1 92 ? 36.732 7.069 -31.065 1.00 91.44 92 THR A C 1
ATOM 658 O O . THR A 1 92 ? 37.824 7.575 -31.318 1.00 91.44 92 THR A O 1
ATOM 661 N N . LEU A 1 93 ? 36.198 7.106 -29.839 1.00 89.00 93 LEU A N 1
ATOM 662 C CA . LEU A 1 93 ? 36.858 7.664 -28.668 1.00 89.00 93 LEU A CA 1
ATOM 663 C C . LEU A 1 93 ? 37.603 6.551 -27.908 1.00 89.00 93 LEU A C 1
ATOM 665 O O . LEU A 1 93 ? 36.995 5.534 -27.557 1.00 89.00 93 LEU A O 1
ATOM 669 N N . PRO A 1 94 ? 38.917 6.709 -27.650 1.00 84.12 94 PRO A N 1
ATOM 670 C CA . PRO A 1 94 ? 39.693 5.716 -26.914 1.00 84.12 94 PRO A CA 1
ATOM 671 C C . PRO A 1 94 ? 39.091 5.411 -25.539 1.00 84.12 94 PRO A C 1
ATOM 673 O O . PRO A 1 94 ? 38.649 6.315 -24.838 1.00 84.12 94 PRO A O 1
ATOM 676 N N . GLU A 1 95 ? 39.109 4.131 -25.160 1.00 83.88 95 GLU A N 1
ATOM 677 C CA . GLU A 1 95 ? 38.648 3.615 -23.856 1.00 83.88 95 GLU A CA 1
ATOM 678 C C . GLU A 1 95 ? 37.157 3.811 -23.531 1.00 83.88 95 GLU A C 1
ATOM 680 O O . GLU A 1 95 ? 36.725 3.455 -22.437 1.00 83.88 95 GLU A O 1
ATOM 685 N N . GLN A 1 96 ? 36.348 4.280 -24.483 1.00 90.06 96 GLN A N 1
ATOM 686 C CA . GLN A 1 96 ? 34.900 4.377 -24.316 1.00 90.06 96 GLN A CA 1
ATOM 687 C C . GLN A 1 96 ? 34.164 3.166 -24.893 1.00 90.06 96 GLN A C 1
ATOM 689 O O . GLN A 1 96 ? 34.595 2.542 -25.871 1.00 90.06 96 GLN A O 1
ATOM 694 N N . ASN A 1 97 ? 33.019 2.853 -24.287 1.00 92.50 97 ASN A N 1
ATOM 695 C CA . ASN A 1 97 ? 32.048 1.938 -24.871 1.00 92.50 97 ASN A CA 1
ATOM 696 C C . ASN A 1 97 ? 31.403 2.566 -26.113 1.00 92.50 97 ASN A C 1
ATOM 698 O O . ASN A 1 97 ? 31.415 3.782 -26.291 1.00 92.50 97 ASN A O 1
ATOM 702 N N . LEU A 1 98 ? 30.863 1.721 -26.988 1.00 94.19 98 LEU A N 1
ATOM 703 C CA . LEU A 1 98 ? 30.158 2.152 -28.191 1.00 94.19 98 LEU A CA 1
ATOM 704 C C . LEU A 1 98 ? 28.803 2.781 -27.842 1.00 94.19 98 LEU A C 1
ATOM 706 O O . LEU A 1 98 ? 28.498 3.864 -28.325 1.00 94.19 98 LEU A O 1
ATOM 710 N N . VAL A 1 99 ? 28.008 2.093 -27.019 1.00 93.00 99 VAL A N 1
ATOM 711 C CA . VAL A 1 99 ? 26.719 2.552 -26.478 1.00 93.00 99 VAL A CA 1
ATOM 712 C C . VAL A 1 99 ? 26.549 1.919 -25.106 1.00 93.00 99 VAL A C 1
ATOM 714 O O . VAL A 1 99 ? 26.671 0.703 -25.001 1.00 93.00 99 VAL A O 1
ATOM 717 N N . GLY A 1 100 ? 26.251 2.710 -24.074 1.00 89.81 100 GLY A N 1
ATOM 718 C CA . GLY A 1 100 ? 25.967 2.177 -22.739 1.00 89.81 100 GLY A CA 1
ATOM 719 C C . GLY A 1 100 ? 27.070 1.243 -22.219 1.00 89.81 100 GLY A C 1
ATOM 720 O O . GLY A 1 100 ? 28.247 1.614 -22.170 1.00 89.81 100 GLY A O 1
ATOM 721 N N . ASP A 1 101 ? 26.704 0.016 -21.856 1.00 90.12 101 ASP A N 1
ATOM 722 C CA . ASP A 1 101 ? 27.636 -1.040 -21.438 1.00 90.12 101 ASP A CA 1
ATOM 723 C C . ASP A 1 101 ? 28.298 -1.811 -22.601 1.00 90.12 101 ASP A C 1
ATOM 725 O O . ASP A 1 101 ? 29.257 -2.566 -22.402 1.00 90.12 101 ASP A O 1
ATOM 729 N N . LEU A 1 102 ? 27.850 -1.587 -23.836 1.00 92.38 102 LEU A N 1
ATOM 730 C CA . LEU A 1 102 ? 28.300 -2.314 -25.011 1.00 92.38 102 LEU A CA 1
ATOM 731 C C . LEU A 1 102 ? 29.611 -1.743 -25.556 1.00 92.38 102 LEU A C 1
ATOM 733 O O . LEU A 1 102 ? 29.658 -0.689 -26.191 1.00 92.38 102 LEU A O 1
ATOM 737 N N . ARG A 1 103 ? 30.704 -2.489 -25.386 1.00 91.88 103 ARG A N 1
ATOM 738 C CA . ARG A 1 103 ? 32.035 -2.080 -25.868 1.00 91.88 103 ARG A CA 1
ATOM 739 C C . ARG A 1 103 ? 32.173 -2.076 -27.395 1.00 91.88 103 ARG A C 1
ATOM 741 O O . ARG A 1 103 ? 32.902 -1.256 -27.951 1.00 91.88 103 ARG A O 1
ATOM 748 N N . ALA A 1 104 ? 31.562 -3.047 -28.067 1.00 94.00 104 ALA A N 1
ATOM 749 C CA . ALA A 1 104 ? 31.670 -3.233 -29.509 1.00 94.00 104 ALA A CA 1
ATOM 750 C C . ALA A 1 104 ? 30.505 -4.079 -30.028 1.00 94.00 104 ALA A C 1
ATOM 752 O O . ALA A 1 104 ? 30.064 -4.995 -29.337 1.00 94.00 104 ALA A O 1
ATOM 753 N N . ILE A 1 105 ? 30.095 -3.853 -31.275 1.00 94.88 105 ILE A N 1
ATOM 754 C CA . ILE A 1 105 ? 29.181 -4.757 -31.985 1.00 94.88 105 ILE A CA 1
ATOM 755 C C . ILE A 1 105 ? 29.986 -5.518 -33.025 1.00 94.88 105 ILE A C 1
ATOM 757 O O . ILE A 1 105 ? 30.632 -4.914 -33.880 1.00 94.88 105 ILE A O 1
ATOM 761 N N . GLN A 1 106 ? 29.938 -6.845 -32.965 1.00 95.00 106 GLN A N 1
ATOM 762 C CA . GLN A 1 106 ? 30.480 -7.709 -34.008 1.00 95.00 106 GLN A CA 1
ATOM 763 C C . GLN A 1 106 ? 29.350 -8.144 -34.932 1.00 95.00 106 GLN A C 1
ATOM 765 O O . GLN A 1 106 ? 28.246 -8.441 -34.482 1.00 95.00 106 GLN A O 1
ATOM 770 N N . PHE A 1 107 ? 29.629 -8.207 -36.226 1.00 95.50 107 PHE A N 1
ATOM 771 C CA . PHE A 1 107 ? 28.658 -8.640 -37.215 1.00 95.50 107 PHE A CA 1
ATOM 772 C C . PHE A 1 107 ? 29.277 -9.611 -38.202 1.00 95.50 107 PHE A C 1
ATOM 774 O O . PHE A 1 107 ? 30.401 -9.439 -38.668 1.00 95.50 107 PHE A O 1
ATOM 781 N N . THR A 1 108 ? 28.515 -10.649 -38.532 1.00 94.94 108 THR A N 1
ATOM 782 C CA . THR A 1 108 ? 28.908 -11.674 -39.498 1.00 94.94 108 THR A CA 1
ATOM 783 C C . THR A 1 108 ? 27.817 -11.802 -40.542 1.00 94.94 108 THR A C 1
ATOM 785 O O . THR A 1 108 ? 26.659 -12.027 -40.194 1.00 94.94 108 THR A O 1
ATOM 788 N N . ASN A 1 109 ? 28.184 -11.696 -41.821 1.00 94.50 109 ASN A N 1
ATOM 789 C CA . ASN A 1 109 ? 27.252 -11.793 -42.945 1.00 94.50 109 ASN A CA 1
ATOM 790 C C . ASN A 1 109 ? 26.054 -10.825 -42.838 1.00 94.50 109 ASN A C 1
ATOM 792 O O . ASN A 1 109 ? 24.948 -11.172 -43.262 1.00 94.50 109 ASN A O 1
ATOM 796 N N . ALA A 1 110 ? 26.274 -9.636 -42.269 1.00 97.06 110 ALA A N 1
ATOM 797 C CA . ALA A 1 110 ? 25.287 -8.563 -42.207 1.00 97.06 110 ALA A CA 1
ATOM 798 C C . ALA A 1 110 ? 24.982 -8.036 -43.611 1.00 97.06 110 ALA A C 1
ATOM 800 O O . ALA A 1 110 ? 25.841 -8.088 -44.491 1.00 97.06 110 ALA A O 1
ATOM 801 N N . GLU A 1 111 ? 23.771 -7.532 -43.826 1.00 97.19 111 GLU A N 1
ATOM 802 C CA . GLU A 1 111 ? 23.390 -6.948 -45.111 1.00 97.19 111 GLU A CA 1
ATOM 803 C C . GLU A 1 111 ? 24.104 -5.609 -45.299 1.00 97.19 111 GLU A C 1
ATOM 805 O O . GLU A 1 111 ? 24.076 -4.745 -44.424 1.00 97.19 111 GLU A O 1
ATOM 810 N N . LEU A 1 112 ? 24.740 -5.438 -46.453 1.00 96.19 112 LEU A N 1
ATOM 811 C CA . LEU A 1 112 ? 25.338 -4.179 -46.864 1.00 96.19 112 LEU A CA 1
ATOM 812 C C . LEU A 1 112 ? 24.421 -3.492 -47.874 1.00 96.19 112 LEU A C 1
ATOM 814 O O . LEU A 1 112 ? 24.008 -4.094 -48.870 1.00 96.19 112 LEU A O 1
ATOM 818 N N . THR A 1 113 ? 24.175 -2.209 -47.647 1.00 94.56 113 THR A N 1
ATOM 819 C CA . THR A 1 113 ? 23.543 -1.282 -48.592 1.00 94.56 113 THR A CA 1
ATOM 820 C C . THR A 1 113 ? 24.509 -0.131 -48.889 1.00 94.56 113 THR A C 1
ATOM 822 O O . THR A 1 113 ? 25.632 -0.109 -48.383 1.00 94.56 113 THR A O 1
ATOM 825 N N . ASN A 1 114 ? 24.113 0.830 -49.729 1.00 91.12 114 ASN A N 1
ATOM 826 C CA . ASN A 1 114 ? 24.987 1.970 -50.024 1.00 91.12 114 ASN A CA 1
ATOM 827 C C . ASN A 1 114 ? 25.244 2.850 -48.792 1.00 91.12 114 ASN A C 1
ATOM 829 O O . ASN A 1 114 ? 26.290 3.489 -48.728 1.00 91.12 114 ASN A O 1
ATOM 833 N N . ASP A 1 115 ? 24.310 2.901 -47.844 1.00 92.81 115 ASP A N 1
ATOM 834 C CA . ASP A 1 115 ? 24.331 3.829 -46.716 1.00 92.81 115 ASP A CA 1
ATOM 835 C C . ASP A 1 115 ? 24.269 3.156 -45.339 1.00 92.81 115 ASP A C 1
ATOM 837 O O . ASP A 1 115 ? 24.570 3.821 -44.351 1.00 92.81 115 ASP A O 1
ATOM 841 N N . HIS A 1 116 ? 23.959 1.859 -45.250 1.00 96.25 116 HIS A N 1
ATOM 842 C CA . HIS A 1 116 ? 23.897 1.127 -43.981 1.00 96.25 116 HIS A CA 1
ATOM 843 C C . HIS A 1 116 ? 24.530 -0.265 -44.035 1.00 96.25 116 HIS A C 1
ATOM 845 O O . HIS A 1 116 ? 24.500 -0.951 -45.062 1.00 96.25 116 HIS A O 1
ATOM 851 N N . ILE A 1 117 ? 24.993 -0.714 -42.868 1.00 97.44 117 ILE A N 1
ATOM 852 C CA . ILE A 1 117 ? 25.187 -2.127 -42.529 1.00 97.44 117 ILE A CA 1
ATOM 853 C C . ILE A 1 117 ? 24.026 -2.546 -41.622 1.00 97.44 117 ILE A C 1
ATOM 855 O O . ILE A 1 117 ? 23.767 -1.878 -40.622 1.00 97.44 117 ILE A O 1
ATOM 859 N N . ILE A 1 118 ? 23.321 -3.625 -41.962 1.00 98.00 118 ILE A N 1
ATOM 860 C CA . ILE A 1 118 ? 22.104 -4.061 -41.266 1.00 98.00 118 ILE A CA 1
ATOM 861 C C . ILE A 1 118 ? 22.300 -5.455 -40.665 1.00 98.00 118 ILE A C 1
ATOM 863 O O . ILE A 1 118 ? 22.571 -6.435 -41.368 1.00 98.00 118 ILE A O 1
ATOM 867 N N . LEU A 1 119 ? 22.142 -5.542 -39.348 1.00 97.25 119 LEU A N 1
ATOM 868 C CA . LEU A 1 119 ? 22.318 -6.743 -38.545 1.00 97.25 119 LEU A CA 1
ATOM 869 C C . LEU A 1 119 ? 20.945 -7.220 -38.055 1.00 97.25 119 LEU A C 1
ATOM 871 O O . LEU A 1 119 ? 20.163 -6.418 -37.557 1.00 97.25 119 LEU A O 1
ATOM 875 N N . ARG A 1 120 ? 20.664 -8.525 -38.172 1.00 95.12 120 ARG A N 1
ATOM 876 C CA . ARG A 1 120 ? 19.379 -9.147 -37.766 1.00 95.12 120 ARG A CA 1
ATOM 877 C C . ARG A 1 120 ? 19.534 -10.467 -37.006 1.00 95.12 120 ARG A C 1
ATOM 879 O O . ARG A 1 120 ? 18.590 -11.240 -36.888 1.00 95.12 120 ARG A O 1
ATOM 886 N N . ARG A 1 121 ? 20.758 -10.823 -36.617 1.00 88.25 121 ARG A N 1
ATOM 887 C CA . ARG A 1 121 ? 21.072 -12.114 -35.988 1.00 88.25 121 ARG A CA 1
ATOM 888 C C . ARG A 1 121 ? 22.109 -11.912 -34.903 1.00 88.25 121 ARG A C 1
ATOM 890 O O . ARG A 1 121 ? 23.044 -11.146 -35.119 1.00 88.25 121 ARG A O 1
ATOM 897 N N . PHE A 1 122 ? 21.961 -12.667 -33.814 1.00 85.44 122 PHE A N 1
ATOM 898 C CA . PHE A 1 122 ? 22.877 -12.648 -32.670 1.00 85.44 122 PHE A CA 1
ATOM 899 C C . PHE A 1 122 ? 23.057 -11.232 -32.097 1.00 85.44 122 PHE A C 1
ATOM 901 O O . PHE A 1 122 ? 24.181 -10.788 -31.877 1.00 85.44 122 PHE A O 1
ATOM 908 N N . LEU A 1 123 ? 21.946 -10.506 -31.937 1.00 91.62 123 LEU A N 1
ATOM 909 C CA . LEU A 1 123 ? 21.941 -9.145 -31.406 1.00 91.62 123 LEU A CA 1
ATOM 910 C C . LEU A 1 123 ? 21.866 -9.204 -29.873 1.00 91.62 123 LEU A C 1
ATOM 912 O O . LEU A 1 123 ? 21.081 -10.001 -29.364 1.00 91.62 123 LEU A O 1
ATOM 916 N N . PRO A 1 124 ? 22.701 -8.436 -29.152 1.00 88.69 124 PRO A N 1
ATOM 917 C CA . PRO A 1 124 ? 22.661 -8.389 -27.698 1.00 88.69 124 PRO A CA 1
ATOM 918 C C . PRO A 1 124 ? 21.578 -7.422 -27.215 1.00 88.69 124 PRO A C 1
ATOM 920 O O . PRO A 1 124 ? 21.287 -6.440 -27.902 1.00 88.69 124 PRO A O 1
ATOM 923 N N . ASP A 1 125 ? 21.079 -7.648 -26.003 1.00 89.69 125 ASP A N 1
ATOM 924 C CA . ASP A 1 125 ? 20.415 -6.592 -25.241 1.00 89.69 125 ASP A CA 1
ATOM 925 C C . ASP A 1 125 ? 21.438 -5.504 -24.893 1.00 89.69 125 ASP A C 1
ATOM 927 O O . ASP A 1 125 ? 22.636 -5.776 -24.746 1.00 89.69 125 ASP A O 1
ATOM 931 N N . ILE A 1 126 ? 20.981 -4.259 -24.798 1.00 91.50 126 ILE A N 1
ATOM 932 C CA . ILE A 1 126 ? 21.857 -3.104 -24.576 1.00 91.50 126 ILE A CA 1
ATOM 933 C C . ILE A 1 126 ? 21.392 -2.380 -23.325 1.00 91.50 126 ILE A C 1
ATOM 935 O O . ILE A 1 126 ? 20.267 -1.878 -23.287 1.00 91.50 126 ILE A O 1
ATOM 939 N N . ARG A 1 127 ? 22.267 -2.262 -22.322 1.00 92.00 127 ARG A N 1
ATOM 940 C CA . ARG A 1 127 ? 21.981 -1.430 -21.157 1.00 92.00 127 ARG A CA 1
ATOM 941 C C . ARG A 1 127 ? 22.549 -0.036 -21.375 1.00 92.00 127 ARG A C 1
ATOM 943 O O . ARG A 1 127 ? 23.764 0.157 -21.435 1.00 92.00 127 ARG A O 1
ATOM 950 N N . TYR A 1 128 ? 21.665 0.948 -21.453 1.00 91.62 128 TYR A N 1
ATOM 951 C CA . TYR A 1 128 ? 22.011 2.360 -21.540 1.00 91.62 128 TYR A CA 1
ATOM 952 C C . TYR A 1 128 ? 21.526 3.064 -20.274 1.00 91.62 128 TYR A C 1
ATOM 954 O O . TYR A 1 128 ? 20.338 3.324 -20.115 1.00 91.62 128 TYR A O 1
ATOM 962 N N . GLU A 1 129 ? 22.451 3.354 -19.357 1.00 88.19 129 GLU A N 1
ATOM 963 C CA . GLU A 1 129 ? 22.131 3.928 -18.044 1.00 88.19 129 GLU A CA 1
ATOM 964 C C . GLU A 1 129 ? 21.106 3.051 -17.284 1.00 88.19 129 GLU A C 1
ATOM 966 O O . GLU A 1 129 ? 21.418 1.921 -16.881 1.00 88.19 129 GLU A O 1
ATOM 971 N N . ARG A 1 130 ? 19.885 3.561 -17.100 1.00 87.12 130 ARG A N 1
ATOM 972 C CA . ARG A 1 130 ? 18.744 2.881 -16.467 1.00 87.12 130 ARG A CA 1
ATOM 973 C C . ARG A 1 130 ? 17.860 2.103 -17.448 1.00 87.12 130 ARG A C 1
ATOM 975 O O . ARG A 1 130 ? 16.979 1.371 -17.011 1.00 87.12 130 ARG A O 1
ATOM 982 N N . PHE A 1 131 ? 18.073 2.286 -18.749 1.00 91.69 131 PHE A N 1
ATOM 983 C CA . PHE A 1 131 ? 17.291 1.644 -19.794 1.00 91.69 131 PHE A CA 1
ATOM 984 C C . PHE A 1 131 ? 17.923 0.324 -20.211 1.00 91.69 131 PHE A C 1
ATOM 986 O O . PHE A 1 131 ? 19.149 0.209 -20.327 1.00 91.69 131 PHE A O 1
ATOM 993 N N . VAL A 1 132 ? 17.074 -0.651 -20.495 1.00 92.75 132 VAL A N 1
ATOM 994 C CA . VAL A 1 132 ? 17.434 -1.908 -21.137 1.00 92.75 132 VAL A CA 1
ATOM 995 C C . VAL A 1 132 ? 16.686 -1.971 -22.460 1.00 92.75 132 VAL A C 1
ATOM 997 O O . VAL A 1 132 ? 15.460 -1.999 -22.502 1.00 92.75 132 VAL A O 1
ATOM 1000 N N . LEU A 1 133 ? 17.436 -1.970 -23.558 1.00 94.62 133 LEU A N 1
ATOM 1001 C CA . LEU A 1 133 ? 16.902 -2.277 -24.876 1.00 94.62 133 LEU A CA 1
ATOM 1002 C C . LEU A 1 133 ? 16.949 -3.797 -25.024 1.00 94.62 133 LEU A C 1
ATOM 1004 O O . LEU A 1 133 ? 18.033 -4.348 -25.235 1.00 94.62 133 LEU A O 1
ATOM 1008 N N . HIS A 1 134 ? 15.800 -4.452 -24.886 1.00 91.62 134 HIS A N 1
ATOM 1009 C CA . HIS A 1 134 ? 15.660 -5.908 -24.967 1.00 91.62 134 HIS A CA 1
ATOM 1010 C C . HIS A 1 134 ? 14.948 -6.333 -26.255 1.00 91.62 134 HIS A C 1
ATOM 1012 O O . HIS A 1 134 ? 14.420 -5.505 -27.007 1.00 91.62 134 HIS A O 1
ATOM 1018 N N . ASP A 1 135 ? 14.969 -7.636 -26.543 1.00 91.69 135 ASP A N 1
ATOM 1019 C CA . ASP A 1 135 ? 14.359 -8.218 -27.746 1.00 91.69 135 ASP A CA 1
ATOM 1020 C C . ASP A 1 135 ? 14.823 -7.519 -29.035 1.00 91.69 135 ASP A C 1
ATOM 1022 O O . ASP A 1 135 ? 14.058 -7.259 -29.972 1.00 91.69 135 ASP A O 1
ATOM 1026 N N . VAL A 1 136 ? 16.116 -7.183 -29.080 1.00 94.62 136 VAL A N 1
ATOM 1027 C CA . VAL A 1 136 ? 16.707 -6.433 -30.188 1.00 94.62 136 VAL A CA 1
ATOM 1028 C C . VAL A 1 136 ? 16.585 -7.238 -31.484 1.00 94.62 136 VAL A C 1
ATOM 1030 O O . VAL A 1 136 ? 17.216 -8.280 -31.672 1.00 94.62 136 VAL A O 1
ATOM 1033 N N . SER A 1 137 ? 15.787 -6.724 -32.418 1.00 95.38 137 SER A N 1
ATOM 1034 C CA . SER A 1 137 ? 15.447 -7.412 -33.671 1.00 95.38 137 SER A CA 1
ATOM 1035 C C . SER A 1 137 ? 16.288 -6.950 -34.862 1.00 95.38 137 SER A C 1
ATOM 1037 O O . SER A 1 137 ? 16.566 -7.727 -35.782 1.00 95.38 137 SER A O 1
ATOM 1039 N N . GLU A 1 138 ? 16.734 -5.692 -34.849 1.00 97.31 138 GLU A N 1
ATOM 1040 C CA . GLU A 1 138 ? 17.556 -5.115 -35.907 1.00 97.31 138 GLU A CA 1
ATOM 1041 C C . GLU A 1 138 ? 18.461 -4.001 -35.373 1.00 97.31 138 GLU A C 1
ATOM 1043 O O . GLU A 1 138 ? 18.006 -3.108 -34.658 1.00 97.31 138 GLU A O 1
ATOM 1048 N N . ILE A 1 139 ? 19.731 -4.014 -35.788 1.00 97.56 139 ILE A N 1
ATOM 1049 C CA . ILE A 1 139 ? 20.655 -2.884 -35.621 1.00 97.56 139 ILE A CA 1
ATOM 1050 C C . ILE A 1 139 ? 21.095 -2.409 -37.005 1.00 97.56 139 ILE A C 1
ATOM 1052 O O . ILE A 1 139 ? 21.589 -3.199 -37.815 1.00 97.56 139 ILE A O 1
ATOM 1056 N N . ARG A 1 140 ? 20.955 -1.109 -37.275 1.00 97.44 140 ARG A N 1
ATOM 1057 C CA . ARG A 1 140 ? 21.488 -0.454 -38.477 1.00 97.44 140 ARG A CA 1
ATOM 1058 C C . ARG A 1 140 ? 22.648 0.455 -38.106 1.00 97.44 140 ARG A C 1
ATOM 1060 O O . ARG A 1 140 ? 22.490 1.322 -37.254 1.00 97.44 140 ARG A O 1
ATOM 1067 N N . ILE A 1 141 ? 23.776 0.284 -38.786 1.00 97.19 141 ILE A N 1
ATOM 1068 C CA . ILE A 1 141 ? 24.955 1.148 -38.686 1.00 97.19 141 ILE A CA 1
ATOM 1069 C C . ILE A 1 141 ? 24.979 2.039 -39.925 1.00 97.19 141 ILE A C 1
ATOM 1071 O O . ILE A 1 141 ? 25.157 1.539 -41.039 1.00 97.19 141 ILE A O 1
ATOM 1075 N N . ARG A 1 142 ? 24.789 3.345 -39.749 1.00 95.69 142 ARG A N 1
ATOM 1076 C CA . ARG A 1 142 ? 24.798 4.337 -40.827 1.00 95.69 142 ARG A CA 1
ATOM 1077 C C . ARG A 1 142 ? 26.236 4.657 -41.240 1.00 95.69 142 ARG A C 1
ATOM 1079 O O . ARG A 1 142 ? 27.029 5.166 -40.453 1.00 95.69 142 ARG A O 1
ATOM 1086 N N . LEU A 1 143 ? 26.556 4.413 -42.508 1.00 94.44 143 LEU A N 1
ATOM 1087 C CA . LEU A 1 143 ? 27.889 4.626 -43.070 1.00 94.44 143 LEU A CA 1
ATOM 1088 C C . LEU A 1 143 ? 28.264 6.107 -43.171 1.00 94.44 143 LEU A C 1
ATOM 1090 O O . LEU A 1 143 ? 29.439 6.415 -43.104 1.00 94.44 143 LEU A O 1
ATOM 1094 N N . ASN A 1 144 ? 27.303 7.024 -43.283 1.00 91.00 144 ASN A N 1
ATOM 1095 C CA . ASN A 1 144 ? 27.554 8.471 -43.253 1.00 91.00 144 ASN A CA 1
ATOM 1096 C C . ASN A 1 144 ? 27.220 9.115 -41.895 1.00 91.00 144 ASN A C 1
ATOM 1098 O O . ASN A 1 144 ? 26.833 10.280 -41.828 1.00 91.00 144 ASN A O 1
ATOM 1102 N N . GLY A 1 145 ? 27.325 8.352 -40.800 1.00 86.12 145 GLY A N 1
ATOM 1103 C CA . GLY A 1 145 ? 26.979 8.819 -39.452 1.00 86.12 145 GLY A CA 1
ATOM 1104 C C . GLY A 1 145 ? 27.873 9.938 -38.902 1.00 86.12 145 GLY A C 1
ATOM 1105 O O . GLY A 1 145 ? 27.515 10.555 -37.908 1.00 86.12 145 GLY A O 1
ATOM 1106 N N . ASN A 1 146 ? 29.009 10.221 -39.546 1.00 86.69 146 ASN A N 1
ATOM 1107 C CA . ASN A 1 146 ? 29.913 11.329 -39.216 1.00 86.69 146 ASN A CA 1
ATOM 1108 C C . ASN A 1 146 ? 29.567 12.653 -39.909 1.00 86.69 146 ASN A C 1
ATOM 1110 O O . ASN A 1 146 ? 30.204 13.669 -39.624 1.00 86.69 146 ASN A O 1
ATOM 1114 N N . GLU A 1 147 ? 28.577 12.674 -40.804 1.00 87.94 147 GLU A N 1
ATOM 1115 C CA . GLU A 1 147 ? 28.126 13.916 -41.425 1.00 87.94 147 GLU A CA 1
ATOM 1116 C C . GLU A 1 147 ? 27.464 14.850 -40.389 1.00 87.94 147 GLU A C 1
ATOM 1118 O O . GLU A 1 147 ? 26.636 14.404 -39.585 1.00 87.94 147 GLU A O 1
ATOM 1123 N N . PRO A 1 148 ? 27.751 16.168 -40.419 1.00 80.12 148 PRO A N 1
ATOM 1124 C CA . PRO A 1 148 ? 27.126 17.127 -39.514 1.00 80.12 148 PRO A CA 1
ATOM 1125 C C . PRO A 1 148 ? 25.592 17.058 -39.545 1.00 80.12 148 PRO A C 1
ATOM 1127 O O . PRO A 1 148 ? 24.970 17.118 -40.605 1.00 80.12 148 PRO A O 1
ATOM 1130 N N . GLY A 1 149 ? 24.973 16.965 -38.366 1.00 76.69 149 GLY A N 1
ATOM 1131 C CA . GLY A 1 149 ? 23.515 16.907 -38.211 1.00 76.69 149 GLY A CA 1
ATOM 1132 C C . GLY A 1 149 ? 22.901 15.506 -38.327 1.00 76.69 149 GLY A C 1
ATOM 1133 O O . GLY A 1 149 ? 21.694 15.369 -38.121 1.00 76.69 149 GLY A O 1
ATOM 1134 N N . LYS A 1 150 ? 23.691 14.460 -38.606 1.00 82.00 150 LYS A N 1
ATOM 1135 C CA . LYS A 1 150 ? 23.245 13.064 -38.496 1.00 82.00 150 LYS A CA 1
ATOM 1136 C C . LYS A 1 150 ? 23.388 12.591 -37.050 1.00 82.00 150 LYS A C 1
ATOM 1138 O O . LYS A 1 150 ? 24.494 12.464 -36.540 1.00 82.00 150 LYS A O 1
ATOM 1143 N N . LYS A 1 151 ? 22.256 12.357 -36.384 1.00 80.06 151 LYS A N 1
ATOM 1144 C CA . LYS A 1 151 ? 22.187 11.908 -34.977 1.00 80.06 151 LYS A CA 1
ATOM 1145 C C . LYS A 1 151 ? 21.847 10.420 -34.826 1.00 80.06 151 LYS A C 1
ATOM 1147 O O . LYS A 1 151 ? 21.620 9.937 -33.727 1.00 80.06 151 LYS A O 1
ATOM 1152 N N . ASP A 1 152 ? 21.773 9.703 -35.941 1.00 89.38 152 ASP A N 1
ATOM 1153 C CA . ASP A 1 152 ? 21.328 8.318 -36.050 1.00 89.38 152 ASP A CA 1
ATOM 1154 C C . ASP A 1 152 ? 22.431 7.431 -36.638 1.00 89.38 152 ASP A C 1
ATOM 1156 O O . ASP A 1 152 ? 22.252 6.789 -37.675 1.00 89.38 152 ASP A O 1
ATOM 1160 N N . PHE A 1 153 ? 23.600 7.429 -35.991 1.00 95.31 153 PHE A N 1
ATOM 1161 C CA . PHE A 1 153 ? 24.710 6.561 -36.380 1.00 95.31 153 PHE A CA 1
ATOM 1162 C C . PHE A 1 153 ? 24.344 5.087 -36.183 1.00 95.31 153 PHE A C 1
ATOM 1164 O O . PHE A 1 153 ? 24.474 4.290 -37.114 1.00 95.31 153 PHE A O 1
ATOM 1171 N N . LEU A 1 154 ? 23.835 4.742 -35.001 1.00 96.12 154 LEU A N 1
ATOM 1172 C CA . LEU A 1 154 ? 23.194 3.457 -34.746 1.00 96.12 154 LEU A CA 1
ATOM 1173 C C . LEU A 1 154 ? 21.688 3.664 -34.645 1.00 96.12 154 LEU A C 1
ATOM 1175 O O . LEU A 1 154 ? 21.228 4.625 -34.035 1.00 96.12 154 LEU A O 1
ATOM 1179 N N . SER A 1 155 ? 20.917 2.763 -35.243 1.00 96.88 155 SER A N 1
ATOM 1180 C CA . SER A 1 155 ? 19.469 2.661 -35.039 1.00 96.88 155 SER A CA 1
ATOM 1181 C C . SER A 1 155 ? 19.139 1.249 -34.581 1.00 96.88 155 SER A C 1
ATOM 1183 O O . SER A 1 155 ? 19.466 0.291 -35.284 1.00 96.88 155 SER A O 1
ATOM 1185 N N . VAL A 1 156 ? 18.506 1.130 -33.420 1.00 96.94 156 VAL A N 1
ATOM 1186 C CA . VAL A 1 156 ? 18.209 -0.132 -32.743 1.00 96.94 156 VAL A CA 1
ATOM 1187 C C . VAL A 1 156 ? 16.697 -0.305 -32.674 1.00 96.94 156 VAL A C 1
ATOM 1189 O O . VAL A 1 156 ? 15.991 0.562 -32.167 1.00 96.94 156 VAL A O 1
ATOM 1192 N N . THR A 1 157 ? 16.191 -1.401 -33.231 1.00 96.69 157 THR A N 1
ATOM 1193 C CA . THR A 1 157 ? 14.772 -1.769 -33.133 1.00 96.69 157 THR A CA 1
ATOM 1194 C C . THR A 1 157 ? 14.619 -2.780 -32.002 1.00 96.69 157 THR A C 1
ATOM 1196 O O . THR A 1 157 ? 15.089 -3.913 -32.143 1.00 96.69 157 THR A O 1
ATOM 1199 N N . SER A 1 158 ? 14.003 -2.370 -30.895 1.00 94.56 158 SER A N 1
ATOM 1200 C CA . SER A 1 158 ? 13.931 -3.123 -29.635 1.00 94.56 158 SER A CA 1
ATOM 1201 C C . SER A 1 158 ? 12.687 -2.743 -28.824 1.00 94.56 158 SER A C 1
ATOM 1203 O O . SER A 1 158 ? 12.079 -1.704 -29.103 1.00 94.56 158 SER A O 1
ATOM 1205 N N . GLY A 1 159 ? 12.358 -3.553 -27.814 1.00 92.81 159 GLY A N 1
ATOM 1206 C CA . GLY A 1 159 ? 11.617 -3.080 -26.639 1.00 92.81 159 GLY A CA 1
ATOM 1207 C C . GLY A 1 159 ? 12.499 -2.155 -25.796 1.00 92.81 159 GLY A C 1
ATOM 1208 O O . GLY A 1 159 ? 13.718 -2.077 -26.027 1.00 92.81 159 GLY A O 1
ATOM 1209 N N . VAL A 1 160 ? 11.897 -1.393 -24.886 1.00 95.19 160 VAL A N 1
ATOM 1210 C CA . VAL A 1 160 ? 12.629 -0.455 -24.028 1.00 95.19 160 VAL A CA 1
ATOM 1211 C C . VAL A 1 160 ? 12.029 -0.486 -22.634 1.00 95.19 160 VAL A C 1
ATOM 1213 O O . VAL A 1 160 ? 11.005 0.138 -22.378 1.00 95.19 160 VAL A O 1
ATOM 1216 N N . GLU A 1 161 ? 12.747 -1.098 -21.706 1.00 92.69 161 GLU A N 1
ATOM 1217 C CA . GLU A 1 161 ? 12.395 -1.077 -20.293 1.00 92.69 161 GLU A CA 1
ATOM 1218 C C . GLU A 1 161 ? 13.236 -0.013 -19.580 1.00 92.69 161 GLU A C 1
ATOM 1220 O O . GLU A 1 161 ? 14.461 0.041 -19.734 1.00 92.69 161 GLU A O 1
ATOM 1225 N N . MET A 1 162 ? 12.608 0.840 -18.775 1.00 91.56 162 MET A N 1
ATOM 1226 C CA . MET A 1 162 ? 13.302 1.746 -17.864 1.00 91.56 162 MET A CA 1
ATOM 1227 C C . MET A 1 162 ? 13.205 1.208 -16.444 1.00 91.56 162 MET A C 1
ATOM 1229 O O . MET A 1 162 ? 12.122 1.213 -15.861 1.00 91.56 162 MET A O 1
ATOM 1233 N N . ARG A 1 163 ? 14.332 0.815 -15.847 1.00 85.81 163 ARG A N 1
ATOM 1234 C CA . ARG A 1 163 ? 14.336 0.409 -14.438 1.00 85.81 163 ARG A CA 1
ATOM 1235 C C . ARG A 1 163 ? 13.833 1.544 -13.553 1.00 85.81 163 ARG A C 1
ATOM 1237 O O . ARG A 1 163 ? 14.210 2.700 -13.753 1.00 85.81 163 ARG A O 1
ATOM 1244 N N . SER A 1 164 ? 13.003 1.188 -12.578 1.00 81.75 164 SER A N 1
ATOM 1245 C CA . SER A 1 164 ? 12.519 2.122 -11.567 1.00 81.75 164 SER A CA 1
ATOM 1246 C C . SER A 1 164 ? 13.691 2.756 -10.804 1.00 81.75 164 SER A C 1
ATOM 1248 O O . SER A 1 164 ? 14.672 2.083 -10.485 1.00 81.75 164 SER A O 1
ATOM 1250 N N . HIS A 1 165 ? 13.577 4.055 -10.510 1.00 80.81 165 HIS A N 1
ATOM 1251 C CA . HIS A 1 165 ? 14.481 4.766 -9.591 1.00 80.81 165 HIS A CA 1
ATOM 1252 C C . HIS A 1 165 ? 14.300 4.309 -8.138 1.00 80.81 165 HIS A C 1
ATOM 1254 O O . HIS A 1 165 ? 15.231 4.336 -7.341 1.00 80.81 165 HIS A O 1
ATOM 1260 N N . LEU A 1 166 ? 13.090 3.861 -7.805 1.00 82.19 166 LEU A N 1
ATOM 1261 C CA . LEU A 1 166 ? 12.763 3.260 -6.518 1.00 82.19 166 LEU A CA 1
ATOM 1262 C C . LEU A 1 166 ? 12.982 1.750 -6.557 1.00 82.19 166 LEU A C 1
ATOM 1264 O O . LEU A 1 166 ? 12.773 1.119 -7.596 1.00 82.19 166 LEU A O 1
ATOM 1268 N N . GLU A 1 167 ? 13.315 1.158 -5.414 1.00 78.44 167 GLU A N 1
ATOM 1269 C CA . GLU A 1 167 ? 13.373 -0.292 -5.282 1.00 78.44 167 GLU A CA 1
ATOM 1270 C C . GLU A 1 167 ? 11.976 -0.898 -5.465 1.00 78.44 167 GLU A C 1
ATOM 1272 O O . GLU A 1 167 ? 11.020 -0.526 -4.778 1.00 78.44 167 GLU A O 1
ATOM 1277 N N . THR A 1 168 ? 11.867 -1.852 -6.387 1.00 75.81 168 THR A N 1
ATOM 1278 C CA . THR A 1 168 ? 10.656 -2.638 -6.634 1.00 75.81 168 THR A CA 1
ATOM 1279 C C . THR A 1 168 ? 10.842 -4.060 -6.118 1.00 75.81 168 THR A C 1
ATOM 1281 O O . THR A 1 168 ? 11.950 -4.598 -6.145 1.00 75.81 168 THR A O 1
ATOM 1284 N N . LEU A 1 169 ? 9.767 -4.682 -5.628 1.00 71.00 169 LEU A N 1
ATOM 1285 C CA . LEU A 1 169 ? 9.819 -6.038 -5.062 1.00 71.00 169 LEU A CA 1
ATOM 1286 C C . LEU A 1 169 ? 10.252 -7.084 -6.100 1.00 71.00 169 LEU A C 1
ATOM 1288 O O . LEU A 1 169 ? 10.997 -8.007 -5.790 1.00 71.00 169 LEU A O 1
ATOM 1292 N N . ASN A 1 170 ? 9.837 -6.897 -7.348 1.00 65.62 170 ASN A N 1
ATOM 1293 C CA . ASN A 1 170 ? 10.075 -7.799 -8.471 1.00 65.62 170 ASN A CA 1
ATOM 1294 C C . ASN A 1 170 ? 11.205 -7.331 -9.411 1.00 65.62 170 ASN A C 1
ATOM 1296 O O . ASN A 1 170 ? 11.455 -7.970 -10.431 1.00 65.62 170 ASN A O 1
ATOM 1300 N N . ASN A 1 171 ? 11.919 -6.248 -9.069 1.00 65.81 171 ASN A N 1
ATOM 1301 C CA . ASN A 1 171 ? 12.911 -5.583 -9.929 1.00 65.81 171 ASN A CA 1
ATOM 1302 C C . ASN A 1 171 ? 12.369 -5.129 -11.302 1.00 65.81 171 ASN A C 1
ATOM 1304 O O . ASN A 1 171 ? 13.163 -4.926 -12.224 1.00 65.81 171 ASN A O 1
ATOM 1308 N N . GLU A 1 172 ? 11.053 -4.958 -11.443 1.00 71.88 172 GLU A N 1
ATOM 1309 C CA . GLU A 1 172 ? 10.440 -4.480 -12.684 1.00 71.88 172 GLU A CA 1
ATOM 1310 C C . GLU A 1 172 ? 10.615 -2.965 -12.864 1.00 71.88 172 GLU A C 1
ATOM 1312 O O . GLU A 1 172 ? 10.696 -2.193 -11.896 1.00 71.88 172 GLU A O 1
ATOM 1317 N N . GLY A 1 173 ? 10.686 -2.551 -14.128 1.00 84.38 173 GLY A N 1
ATOM 1318 C CA . GLY A 1 173 ? 10.659 -1.169 -14.585 1.00 84.38 173 GLY A CA 1
ATOM 1319 C C . GLY A 1 173 ? 9.411 -0.820 -15.401 1.00 84.38 173 GLY A C 1
ATOM 1320 O O . GLY A 1 173 ? 8.452 -1.578 -15.487 1.00 84.38 173 GLY A O 1
ATOM 1321 N N . ILE A 1 174 ? 9.420 0.371 -16.000 1.00 91.50 174 ILE A N 1
ATOM 1322 C CA . ILE A 1 174 ? 8.359 0.826 -16.906 1.00 91.50 174 ILE A CA 1
ATOM 1323 C C . ILE A 1 174 ? 8.732 0.423 -18.328 1.00 91.50 174 ILE A C 1
ATOM 1325 O O . ILE A 1 174 ? 9.769 0.851 -18.838 1.00 91.50 174 ILE A O 1
ATOM 1329 N N . GLU A 1 175 ? 7.856 -0.331 -18.980 1.00 93.81 175 GLU A N 1
ATOM 1330 C CA . GLU A 1 175 ? 7.975 -0.683 -20.390 1.00 93.81 175 GLU A CA 1
ATOM 1331 C C . GLU A 1 175 ? 7.516 0.481 -21.277 1.00 93.81 175 GLU A C 1
ATOM 1333 O O . GLU A 1 175 ? 6.440 1.064 -21.074 1.00 93.81 175 GLU A O 1
ATOM 1338 N N . PHE A 1 176 ? 8.323 0.803 -22.284 1.00 95.00 176 PHE A N 1
ATOM 1339 C CA . PHE A 1 176 ? 8.080 1.854 -23.262 1.00 95.00 176 PHE A CA 1
ATOM 1340 C C . PHE A 1 176 ? 8.071 1.301 -24.690 1.00 95.00 176 PHE A C 1
ATOM 1342 O O . PHE A 1 176 ? 8.964 0.576 -25.120 1.00 95.00 176 PHE A O 1
ATOM 1349 N N . ASP A 1 177 ? 7.115 1.779 -25.480 1.00 92.62 177 ASP A N 1
ATOM 1350 C CA . ASP A 1 177 ? 7.144 1.718 -26.934 1.00 92.62 177 ASP A CA 1
ATOM 1351 C C . ASP A 1 177 ? 7.882 2.957 -27.482 1.00 92.62 177 ASP A C 1
ATOM 1353 O O . ASP A 1 177 ? 7.408 4.093 -27.324 1.00 92.62 177 ASP A O 1
ATOM 1357 N N . PRO A 1 178 ? 9.043 2.787 -28.138 1.00 90.06 178 PRO A N 1
ATOM 1358 C CA . PRO A 1 178 ? 9.760 3.906 -28.733 1.00 90.06 178 PRO A CA 1
ATOM 1359 C C . PRO A 1 178 ? 9.105 4.417 -30.035 1.00 90.06 178 PRO A C 1
ATOM 1361 O O . PRO A 1 178 ? 9.502 5.467 -30.544 1.00 90.06 178 PRO A O 1
ATOM 1364 N N . GLY A 1 179 ? 8.146 3.687 -30.631 1.00 86.50 179 GLY A N 1
ATOM 1365 C CA . GLY A 1 179 ? 7.436 3.998 -31.888 1.00 86.50 179 GLY A CA 1
ATOM 1366 C C . GLY A 1 179 ? 8.308 4.034 -33.158 1.00 86.50 179 GLY A C 1
ATOM 1367 O O . GLY A 1 179 ? 7.835 3.814 -34.276 1.00 86.50 179 GLY A O 1
ATOM 1368 N N . LEU A 1 180 ? 9.600 4.303 -32.998 1.00 91.69 180 LEU A N 1
ATOM 1369 C CA . LEU A 1 180 ? 10.669 4.327 -33.982 1.00 91.69 180 LEU A CA 1
ATOM 1370 C C . LEU A 1 180 ? 11.915 3.671 -33.365 1.00 91.69 180 LEU A C 1
ATOM 1372 O O . LEU A 1 180 ? 12.039 3.628 -32.145 1.00 91.69 180 LEU A O 1
ATOM 1376 N N . PRO A 1 181 ? 12.881 3.210 -34.179 1.00 94.94 181 PRO A N 1
ATOM 1377 C CA . PRO A 1 181 ? 14.138 2.694 -33.648 1.00 94.94 181 PRO A CA 1
ATOM 1378 C C . PRO A 1 181 ? 14.841 3.719 -32.748 1.00 94.94 181 PRO A C 1
ATOM 1380 O O . PRO A 1 181 ? 14.992 4.882 -33.145 1.00 94.94 181 PRO A O 1
ATOM 1383 N N . VAL A 1 182 ? 15.322 3.272 -31.587 1.00 97.00 182 VAL A N 1
ATOM 1384 C CA . VAL A 1 182 ? 16.156 4.065 -30.677 1.00 97.00 182 VAL A CA 1
ATOM 1385 C C . VAL A 1 182 ? 17.470 4.381 -31.383 1.00 97.00 182 VAL A C 1
ATOM 1387 O O . VAL A 1 182 ? 18.128 3.490 -31.931 1.00 97.00 182 VAL A O 1
ATOM 1390 N N . ARG A 1 183 ? 17.845 5.660 -31.425 1.00 96.62 183 ARG A N 1
ATOM 1391 C CA . ARG A 1 183 ? 19.024 6.120 -32.165 1.00 96.62 183 ARG A CA 1
ATOM 1392 C C . ARG A 1 183 ? 20.150 6.485 -31.221 1.00 96.62 183 ARG A C 1
ATOM 1394 O O . ARG A 1 183 ? 19.912 7.074 -30.173 1.00 96.62 183 ARG A O 1
ATOM 1401 N N . PHE A 1 184 ? 21.376 6.212 -31.643 1.00 95.88 184 PHE A N 1
ATOM 1402 C CA . PHE A 1 184 ? 22.579 6.669 -30.961 1.00 95.88 184 PHE A CA 1
ATOM 1403 C C . PHE A 1 184 ? 23.469 7.422 -31.940 1.00 95.88 184 PHE A C 1
ATOM 1405 O O . PHE A 1 184 ? 23.624 7.014 -33.097 1.00 95.88 184 PHE A O 1
ATOM 1412 N N . ASP A 1 185 ? 24.040 8.530 -31.481 1.00 93.81 185 ASP A N 1
ATOM 1413 C CA . ASP A 1 185 ? 25.040 9.265 -32.247 1.00 93.81 185 ASP A CA 1
ATOM 1414 C C . ASP A 1 185 ? 26.421 8.581 -32.179 1.00 93.81 185 ASP A C 1
ATOM 1416 O O . ASP A 1 185 ? 26.594 7.531 -31.559 1.00 93.81 185 ASP A O 1
ATOM 1420 N N . LEU A 1 186 ? 27.429 9.163 -32.834 1.00 92.06 186 LEU A N 1
ATOM 1421 C CA . LEU A 1 186 ? 28.797 8.623 -32.824 1.00 92.06 186 LEU A CA 1
ATOM 1422 C C . LEU A 1 186 ? 29.464 8.603 -31.442 1.00 92.06 186 LEU A C 1
ATOM 1424 O O . LEU A 1 186 ? 30.462 7.909 -31.263 1.00 92.06 186 LEU A O 1
ATOM 1428 N N . GLN A 1 187 ? 28.946 9.374 -30.486 1.00 91.56 187 GLN A N 1
ATOM 1429 C CA . GLN A 1 187 ? 29.425 9.408 -29.104 1.00 91.56 187 GLN A CA 1
ATOM 1430 C C . GLN A 1 187 ? 28.659 8.408 -28.224 1.00 91.56 187 GLN A C 1
ATOM 1432 O O . GLN A 1 187 ? 28.891 8.356 -27.021 1.00 91.56 187 GLN A O 1
ATOM 1437 N N . GLY A 1 188 ? 27.743 7.630 -28.810 1.00 92.75 188 GLY A N 1
ATOM 1438 C CA . GLY A 1 188 ? 26.922 6.660 -28.099 1.00 92.75 188 GLY A CA 1
ATOM 1439 C C . GLY A 1 188 ? 25.755 7.282 -27.336 1.00 92.75 188 GLY A C 1
ATOM 1440 O O . GLY A 1 188 ? 25.175 6.604 -26.495 1.00 92.75 188 GLY A O 1
ATOM 1441 N N . ARG A 1 189 ? 25.399 8.547 -27.599 1.00 94.50 189 ARG A N 1
ATOM 1442 C CA . ARG A 1 189 ? 24.354 9.270 -26.859 1.00 94.50 189 ARG A CA 1
ATOM 1443 C C . ARG A 1 189 ? 22.976 9.040 -27.470 1.00 94.50 189 ARG A C 1
ATOM 1445 O O . ARG A 1 189 ? 22.803 9.149 -28.689 1.00 94.50 189 ARG A O 1
ATOM 1452 N N . MET A 1 190 ? 21.996 8.749 -26.617 1.00 95.38 190 MET A N 1
ATOM 1453 C CA . MET A 1 190 ? 20.648 8.365 -27.039 1.00 95.38 190 MET A CA 1
ATOM 1454 C C . MET A 1 190 ? 19.842 9.530 -27.636 1.00 95.38 190 MET A C 1
ATOM 1456 O O . MET A 1 190 ? 19.860 10.657 -27.142 1.00 95.38 190 MET A O 1
ATOM 1460 N N . ASN A 1 191 ? 19.087 9.230 -28.689 1.00 95.00 191 ASN A N 1
ATOM 1461 C CA . ASN A 1 191 ? 18.062 10.072 -29.287 1.00 95.00 191 ASN A CA 1
ATOM 1462 C C . ASN A 1 191 ? 16.807 9.214 -29.496 1.00 95.00 191 ASN A C 1
ATOM 1464 O O . ASN A 1 191 ? 16.778 8.350 -30.377 1.00 95.00 191 ASN A O 1
ATOM 1468 N N . ALA A 1 192 ? 15.780 9.433 -28.681 1.00 95.31 192 ALA A N 1
ATOM 1469 C CA . ALA A 1 192 ? 14.556 8.638 -28.708 1.00 95.31 192 ALA A CA 1
ATOM 1470 C C . ALA A 1 192 ? 13.375 9.421 -28.141 1.00 95.31 192 ALA A C 1
ATOM 1472 O O . ALA A 1 192 ? 13.548 10.296 -27.296 1.00 95.31 192 ALA A O 1
ATOM 1473 N N . THR A 1 193 ? 12.177 9.061 -28.580 1.00 95.00 193 THR A N 1
ATOM 1474 C CA . THR A 1 193 ? 10.933 9.440 -27.917 1.00 95.00 193 THR A CA 1
ATOM 1475 C C . THR A 1 193 ? 10.297 8.145 -27.445 1.00 95.00 193 THR A C 1
ATOM 1477 O O . THR A 1 193 ? 10.087 7.247 -28.249 1.00 95.00 193 THR A O 1
ATOM 1480 N N . LEU A 1 194 ? 10.069 8.032 -26.145 1.00 95.81 194 LEU A N 1
ATOM 1481 C CA . LEU A 1 194 ? 9.596 6.826 -25.482 1.00 95.81 194 LEU A CA 1
ATOM 1482 C C . LEU A 1 194 ? 8.195 7.092 -24.946 1.00 95.81 194 LEU A C 1
ATOM 1484 O O . LEU A 1 194 ? 7.980 8.110 -24.281 1.00 95.81 194 LEU A O 1
ATOM 1488 N N . HIS A 1 195 ? 7.260 6.188 -25.220 1.00 95.81 195 HIS A N 1
ATOM 1489 C CA . HIS A 1 195 ? 5.891 6.290 -24.733 1.00 95.81 195 HIS A CA 1
ATOM 1490 C C . HIS A 1 195 ? 5.408 4.986 -24.113 1.00 95.81 195 HIS A C 1
ATOM 1492 O O . HIS A 1 195 ? 5.599 3.915 -24.670 1.00 95.81 195 HIS A O 1
ATOM 1498 N N . SER A 1 196 ? 4.704 5.089 -22.998 1.00 94.38 196 SER A N 1
ATOM 1499 C CA . SER A 1 196 ? 3.934 4.002 -22.416 1.00 94.38 196 SER A CA 1
ATOM 1500 C C . SER A 1 196 ? 2.455 4.369 -22.475 1.00 94.38 196 SER A C 1
ATOM 1502 O O . SER A 1 196 ? 2.040 5.399 -21.938 1.00 94.38 196 SER A O 1
ATOM 1504 N N . TRP A 1 197 ? 1.679 3.547 -23.184 1.00 87.50 197 TRP A N 1
ATOM 1505 C CA . TRP A 1 197 ? 0.231 3.713 -23.377 1.00 87.50 197 TRP A CA 1
ATOM 1506 C C . TRP A 1 197 ? -0.588 2.594 -22.735 1.00 87.50 197 TRP A C 1
ATOM 1508 O O . TRP A 1 197 ? -1.817 2.645 -22.740 1.00 87.50 197 TRP A O 1
ATOM 1518 N N . THR A 1 198 ? 0.088 1.552 -22.261 1.00 88.12 198 THR A N 1
ATOM 1519 C CA . THR A 1 198 ? -0.524 0.422 -21.577 1.00 88.12 198 THR A CA 1
ATOM 1520 C C . THR A 1 198 ? -0.368 0.616 -20.089 1.00 88.12 198 THR A C 1
ATOM 1522 O O . THR A 1 198 ? 0.709 0.974 -19.614 1.00 88.12 198 THR A O 1
ATOM 1525 N N . GLU A 1 199 ? -1.446 0.342 -19.370 1.00 91.19 199 GLU A N 1
ATOM 1526 C CA . GLU A 1 199 ? -1.434 0.406 -17.923 1.00 91.19 199 GLU A CA 1
ATOM 1527 C C . GLU A 1 199 ? -0.489 -0.659 -17.353 1.00 91.19 199 GLU A C 1
ATOM 1529 O O . GLU A 1 199 ? -0.526 -1.819 -17.768 1.00 91.19 199 GLU A O 1
ATOM 1534 N N . GLN A 1 200 ? 0.378 -0.242 -16.436 1.00 91.56 200 GLN A N 1
ATOM 1535 C CA . GLN A 1 200 ? 1.429 -1.057 -15.831 1.00 91.56 200 GLN A CA 1
ATOM 1536 C C . GLN A 1 200 ? 1.441 -0.844 -14.321 1.00 91.56 200 GLN A C 1
ATOM 1538 O O . GLN A 1 200 ? 0.948 0.171 -13.823 1.00 91.56 200 GLN A O 1
ATOM 1543 N N . PHE A 1 201 ? 2.016 -1.787 -13.584 1.00 90.12 201 PHE A N 1
ATOM 1544 C CA . PHE A 1 201 ? 2.085 -1.719 -12.133 1.00 90.12 201 PHE A CA 1
ATOM 1545 C C . PHE A 1 201 ? 3.493 -2.026 -11.646 1.00 90.12 201 PHE A C 1
ATOM 1547 O O . PHE A 1 201 ? 4.040 -3.074 -11.952 1.00 90.12 201 PHE A O 1
ATOM 1554 N N . LEU A 1 202 ? 4.051 -1.095 -10.878 1.00 88.12 202 LEU A N 1
ATOM 1555 C CA . LEU A 1 202 ? 5.325 -1.245 -10.191 1.00 88.12 202 LEU A CA 1
ATOM 1556 C C . LEU A 1 202 ? 5.048 -1.460 -8.711 1.00 88.12 202 LEU A C 1
ATOM 1558 O O . LEU A 1 202 ? 4.593 -0.538 -8.026 1.00 88.12 202 LEU A O 1
ATOM 1562 N N . GLN A 1 203 ? 5.334 -2.653 -8.209 1.00 85.44 203 GLN A N 1
ATOM 1563 C CA . GLN A 1 203 ? 5.204 -2.944 -6.788 1.00 85.44 203 GLN A CA 1
ATOM 1564 C C . GLN A 1 203 ? 6.445 -2.420 -6.053 1.00 85.44 203 GLN A C 1
ATOM 1566 O O . GLN A 1 203 ? 7.556 -2.900 -6.279 1.00 85.44 203 GLN A O 1
ATOM 1571 N N . LEU A 1 204 ? 6.274 -1.410 -5.200 1.00 83.69 204 LEU A N 1
ATOM 1572 C CA . LEU A 1 204 ? 7.382 -0.753 -4.515 1.00 83.69 204 LEU A CA 1
ATOM 1573 C C . LEU A 1 204 ? 7.778 -1.516 -3.251 1.00 83.69 204 LEU A C 1
ATOM 1575 O O . LEU A 1 204 ? 6.936 -1.978 -2.479 1.00 83.69 204 LEU A O 1
ATOM 1579 N N . LEU A 1 205 ? 9.084 -1.570 -3.006 1.00 76.62 205 LEU A N 1
ATOM 1580 C CA . LEU A 1 205 ? 9.626 -1.919 -1.701 1.00 76.62 205 LEU A CA 1
ATOM 1581 C C . LEU A 1 205 ? 9.540 -0.722 -0.745 1.00 76.62 205 LEU A C 1
ATOM 1583 O O . LEU A 1 205 ? 9.236 -0.890 0.434 1.00 76.62 205 LEU A O 1
ATOM 1587 N N . VAL A 1 206 ? 9.808 0.482 -1.259 1.00 77.94 206 VAL A N 1
ATOM 1588 C CA . VAL A 1 206 ? 9.779 1.735 -0.499 1.00 77.94 206 VAL A CA 1
ATOM 1589 C C . VAL A 1 206 ? 9.011 2.789 -1.307 1.00 77.94 206 VAL A C 1
ATOM 1591 O O . VAL A 1 206 ? 9.415 3.066 -2.438 1.00 77.94 206 VAL A O 1
ATOM 1594 N N . PRO A 1 207 ? 7.934 3.398 -0.774 1.00 83.88 207 PRO A N 1
ATOM 1595 C CA . PRO A 1 207 ? 7.344 3.204 0.559 1.00 83.88 207 PRO A CA 1
ATOM 1596 C C . PRO A 1 207 ? 6.751 1.801 0.761 1.00 83.88 207 PRO A C 1
ATOM 1598 O O . PRO A 1 207 ? 6.313 1.167 -0.199 1.00 83.88 207 PRO A O 1
ATOM 1601 N N . GLY A 1 208 ? 6.743 1.321 2.006 1.00 79.19 208 GLY A N 1
ATOM 1602 C CA . GLY A 1 208 ? 6.496 -0.080 2.353 1.00 79.19 208 GLY A CA 1
ATOM 1603 C C . GLY A 1 208 ? 5.202 -0.624 1.760 1.00 79.19 208 GLY A C 1
ATOM 1604 O O . GLY A 1 208 ? 4.120 -0.159 2.116 1.00 79.19 208 GLY A O 1
ATOM 1605 N N . GLY A 1 209 ? 5.307 -1.591 0.845 1.00 79.00 209 GLY A N 1
ATOM 1606 C CA . GLY A 1 209 ? 4.161 -2.284 0.246 1.00 79.00 209 GLY A CA 1
ATOM 1607 C C . GLY A 1 209 ? 3.253 -1.436 -0.654 1.00 79.00 209 GLY A C 1
ATOM 1608 O O . GLY A 1 209 ? 2.197 -1.914 -1.076 1.00 79.00 209 GLY A O 1
ATOM 1609 N N . ALA A 1 210 ? 3.635 -0.189 -0.941 1.00 89.69 210 ALA A N 1
ATOM 1610 C CA . ALA A 1 210 ? 2.942 0.669 -1.893 1.00 89.69 210 ALA A CA 1
ATOM 1611 C C . ALA A 1 210 ? 3.233 0.237 -3.341 1.00 89.69 210 ALA A C 1
ATOM 1613 O O . ALA A 1 210 ? 4.032 -0.657 -3.610 1.00 89.69 210 ALA A O 1
ATOM 1614 N N . GLY A 1 211 ? 2.578 0.872 -4.306 1.00 91.06 211 GLY A N 1
ATOM 1615 C CA . GLY A 1 211 ? 2.800 0.562 -5.713 1.00 91.06 211 GLY A CA 1
ATOM 1616 C C . GLY A 1 211 ? 2.399 1.701 -6.631 1.00 91.06 211 GLY A C 1
ATOM 1617 O O . GLY A 1 211 ? 1.465 2.446 -6.335 1.00 91.06 211 GLY A O 1
ATOM 1618 N N . ILE A 1 212 ? 3.105 1.846 -7.747 1.00 93.19 212 ILE A N 1
ATOM 1619 C CA . ILE A 1 212 ? 2.809 2.852 -8.767 1.00 93.19 212 ILE A CA 1
ATOM 1620 C C . ILE A 1 212 ? 2.087 2.160 -9.912 1.00 93.19 212 ILE A C 1
ATOM 1622 O O . ILE A 1 212 ? 2.677 1.392 -10.668 1.00 93.19 212 ILE A O 1
ATOM 1626 N N . ARG A 1 213 ? 0.803 2.468 -10.062 1.00 94.12 213 ARG A N 1
ATOM 1627 C CA . ARG A 1 213 ? 0.029 2.095 -11.241 1.00 94.12 213 ARG A CA 1
ATOM 1628 C C . ARG A 1 213 ? 0.185 3.191 -12.283 1.00 94.12 213 ARG A C 1
ATOM 1630 O O . ARG A 1 213 ? -0.380 4.276 -12.136 1.00 94.12 213 ARG A O 1
ATOM 1637 N N . VAL A 1 214 ? 0.999 2.923 -13.294 1.00 94.19 214 VAL A N 1
ATOM 1638 C CA . VAL A 1 214 ? 1.300 3.840 -14.392 1.00 94.19 214 VAL A CA 1
ATOM 1639 C C . VAL A 1 214 ? 0.208 3.697 -15.444 1.00 94.19 214 VAL A C 1
ATOM 1641 O O . VAL A 1 214 ? 0.059 2.635 -16.035 1.00 94.19 214 VAL A O 1
ATOM 1644 N N . GLU A 1 215 ? -0.556 4.762 -15.680 1.00 95.50 215 GLU A N 1
ATOM 1645 C CA . GLU A 1 215 ? -1.567 4.805 -16.743 1.00 95.50 215 GLU A CA 1
ATOM 1646 C C . GLU A 1 215 ? -0.916 5.207 -18.075 1.00 95.50 215 GLU A C 1
ATOM 1648 O O . GLU A 1 215 ? -1.167 4.585 -19.105 1.00 95.50 215 GLU A O 1
ATOM 1653 N N . THR A 1 216 ? -0.060 6.238 -18.054 1.00 95.50 216 THR A N 1
ATOM 1654 C CA . THR A 1 216 ? 0.761 6.642 -19.206 1.00 95.50 216 THR A CA 1
ATOM 1655 C C . THR A 1 216 ? 2.087 7.251 -18.757 1.00 95.50 216 THR A C 1
ATOM 1657 O O . THR A 1 216 ? 2.159 7.908 -17.717 1.00 95.50 216 THR A O 1
ATOM 1660 N N . ALA A 1 217 ? 3.128 7.092 -19.572 1.00 96.19 217 ALA A N 1
ATOM 1661 C CA . ALA A 1 217 ? 4.415 7.748 -19.362 1.00 96.19 217 ALA A CA 1
ATOM 1662 C C . ALA A 1 217 ? 5.027 8.199 -20.694 1.00 96.19 217 ALA A C 1
ATOM 1664 O O . ALA A 1 217 ? 4.824 7.560 -21.727 1.00 96.19 217 ALA A O 1
ATOM 1665 N N . ALA A 1 218 ? 5.773 9.302 -20.698 1.00 96.06 218 ALA A N 1
ATOM 1666 C CA . ALA A 1 218 ? 6.440 9.803 -21.894 1.00 96.06 218 ALA A CA 1
ATOM 1667 C C . ALA A 1 218 ? 7.764 10.495 -21.563 1.00 96.06 218 ALA A C 1
ATOM 1669 O O . ALA A 1 218 ? 7.818 11.344 -20.673 1.00 96.06 218 ALA A O 1
ATOM 1670 N N . LEU A 1 219 ? 8.809 10.179 -22.331 1.00 95.81 219 LEU A N 1
ATOM 1671 C CA . LEU A 1 219 ? 10.138 10.784 -22.225 1.00 95.81 219 LEU A CA 1
ATOM 1672 C C . LEU A 1 219 ? 10.708 11.064 -23.616 1.00 95.81 219 LEU A C 1
ATOM 1674 O O . LEU A 1 219 ? 10.462 10.330 -24.570 1.00 95.81 219 LEU A O 1
ATOM 1678 N N . THR A 1 220 ? 11.494 12.131 -23.749 1.00 95.50 220 THR A N 1
ATOM 1679 C CA . THR A 1 220 ? 12.230 12.428 -24.985 1.00 95.50 220 THR A CA 1
ATOM 1680 C C . THR A 1 220 ? 13.687 12.696 -24.664 1.00 95.50 220 THR A C 1
ATOM 1682 O O . THR A 1 220 ? 13.990 13.532 -23.823 1.00 95.50 220 THR A O 1
ATOM 1685 N N . TYR A 1 221 ? 14.586 12.021 -25.369 1.00 94.81 221 TYR A N 1
ATOM 1686 C CA . TYR A 1 221 ? 16.027 12.198 -25.276 1.00 94.81 221 TYR A CA 1
ATOM 1687 C C . TYR A 1 221 ? 16.568 12.811 -26.559 1.00 94.81 221 TYR A C 1
ATOM 1689 O O . TYR A 1 221 ? 16.244 12.365 -27.664 1.00 94.81 221 TYR A O 1
ATOM 1697 N N . VAL A 1 222 ? 17.434 13.809 -26.402 1.00 94.06 222 VAL A N 1
ATOM 1698 C CA . VAL A 1 222 ? 18.217 14.399 -27.488 1.00 94.06 222 VAL A CA 1
ATOM 1699 C C . VAL A 1 222 ? 19.661 14.509 -27.025 1.00 94.06 222 VAL A C 1
ATOM 1701 O O . VAL A 1 222 ? 19.938 15.086 -25.977 1.00 94.06 222 VAL A O 1
ATOM 1704 N N . ASP A 1 223 ? 20.582 13.958 -27.814 1.00 92.75 223 ASP A N 1
ATOM 1705 C CA . ASP A 1 223 ? 22.020 13.936 -27.515 1.00 92.75 223 ASP A CA 1
ATOM 1706 C C . ASP A 1 223 ? 22.346 13.378 -26.114 1.00 92.75 223 ASP A C 1
ATOM 1708 O O . ASP A 1 223 ? 23.262 13.856 -25.443 1.00 92.75 223 ASP A O 1
ATOM 1712 N N . GLY A 1 224 ? 21.599 12.360 -25.675 1.00 92.00 224 GLY A N 1
ATOM 1713 C CA . GLY A 1 224 ? 21.763 11.701 -24.375 1.00 92.00 224 GLY A CA 1
ATOM 1714 C C . GLY A 1 224 ? 21.147 12.456 -23.198 1.00 92.00 224 GLY A C 1
ATOM 1715 O O . GLY A 1 224 ? 21.249 11.987 -22.073 1.00 92.00 224 GLY A O 1
ATOM 1716 N N . VAL A 1 225 ? 20.492 13.595 -23.435 1.00 93.44 225 VAL A N 1
ATOM 1717 C CA . VAL A 1 225 ? 19.890 14.426 -22.386 1.00 93.44 225 VAL A CA 1
ATOM 1718 C C . VAL A 1 225 ? 18.371 14.386 -22.495 1.00 93.44 225 VAL A C 1
ATOM 1720 O O . VAL A 1 225 ? 17.811 14.624 -23.574 1.00 93.44 225 VAL A O 1
ATOM 1723 N N . VAL A 1 226 ? 17.705 14.120 -21.370 1.00 93.00 226 VAL A N 1
ATOM 1724 C CA . VAL A 1 226 ? 16.245 14.198 -21.267 1.00 93.00 226 VAL A CA 1
ATOM 1725 C C . VAL A 1 226 ? 15.773 15.629 -21.530 1.00 93.00 226 VAL A C 1
ATOM 1727 O O . VAL A 1 226 ? 16.339 16.599 -21.026 1.00 93.00 226 VAL A O 1
ATOM 1730 N N . GLN A 1 227 ? 14.772 15.772 -22.387 1.00 94.44 227 GLN A N 1
ATOM 1731 C CA . GLN A 1 227 ? 14.198 17.058 -22.755 1.00 94.44 227 GLN A CA 1
ATOM 1732 C C . GLN A 1 227 ? 13.028 17.416 -21.828 1.00 94.44 227 GLN A C 1
ATOM 1734 O O . GLN A 1 227 ? 12.319 16.514 -21.377 1.00 94.44 227 GLN A O 1
ATOM 1739 N N . PRO A 1 228 ? 12.774 18.718 -21.596 1.00 90.31 228 PRO A N 1
ATOM 1740 C CA . PRO A 1 228 ? 11.550 19.172 -20.940 1.00 90.31 228 PRO A CA 1
ATOM 1741 C C . PRO A 1 228 ? 10.291 18.670 -21.666 1.00 90.31 228 PRO A C 1
ATOM 1743 O O . PRO A 1 228 ? 10.312 18.441 -22.879 1.00 90.31 228 PRO A O 1
ATOM 1746 N N . GLY A 1 229 ? 9.184 18.545 -20.939 1.00 88.88 229 GLY A N 1
ATOM 1747 C CA . GLY A 1 229 ? 7.907 18.043 -21.446 1.00 88.88 229 GLY A CA 1
ATOM 1748 C C . GLY A 1 229 ? 7.672 16.543 -21.249 1.00 88.88 229 GLY A C 1
ATOM 1749 O O . GLY A 1 229 ? 6.684 16.024 -21.770 1.00 88.88 229 GLY A O 1
ATOM 1750 N N . GLY A 1 230 ? 8.546 15.845 -20.515 1.00 93.69 230 GLY A N 1
ATOM 1751 C CA . GLY A 1 230 ? 8.269 14.486 -20.045 1.00 93.69 230 GLY A CA 1
ATOM 1752 C C . GLY A 1 230 ? 7.041 14.438 -19.130 1.00 93.69 230 GLY A C 1
ATOM 1753 O O . GLY A 1 230 ? 6.662 15.446 -18.527 1.00 93.69 230 GLY A O 1
ATOM 1754 N N . ARG A 1 231 ? 6.376 13.282 -19.053 1.00 95.69 231 ARG A N 1
ATOM 1755 C CA . ARG A 1 231 ? 5.130 13.137 -18.290 1.00 95.69 231 ARG A CA 1
ATOM 1756 C C . ARG A 1 231 ? 4.992 11.755 -17.665 1.00 95.69 231 ARG A C 1
ATOM 1758 O O . ARG A 1 231 ? 5.292 10.764 -18.326 1.00 95.69 231 ARG A O 1
ATOM 1765 N N . LEU A 1 232 ? 4.460 11.700 -16.448 1.00 95.81 232 LEU A N 1
ATOM 1766 C CA . LEU A 1 232 ? 4.025 10.470 -15.785 1.00 95.81 232 LEU A CA 1
ATOM 1767 C C . LEU A 1 232 ? 2.616 10.675 -15.221 1.00 95.81 232 LEU A C 1
ATOM 1769 O O . LEU A 1 232 ? 2.401 11.569 -14.404 1.00 95.81 232 LEU A O 1
ATOM 1773 N N . VAL A 1 233 ? 1.662 9.857 -15.662 1.00 96.94 233 VAL A N 1
ATOM 1774 C CA . VAL A 1 233 ? 0.275 9.876 -15.179 1.00 96.94 233 VAL A CA 1
ATOM 1775 C C . VAL A 1 233 ? -0.069 8.510 -14.618 1.00 96.94 233 VAL A C 1
ATOM 1777 O O . VAL A 1 233 ? 0.213 7.483 -15.239 1.00 96.94 233 VAL A O 1
ATOM 1780 N N . GLY A 1 234 ? -0.701 8.490 -13.453 1.00 96.31 234 GLY A N 1
ATOM 1781 C CA . GLY A 1 234 ? -1.070 7.246 -12.803 1.00 96.31 234 GLY A CA 1
ATOM 1782 C C . GLY A 1 234 ? -1.549 7.455 -11.380 1.00 96.31 234 GLY A C 1
ATOM 1783 O O . GLY A 1 234 ? -2.164 8.472 -11.050 1.00 96.31 234 GLY A O 1
ATOM 1784 N N . ARG A 1 235 ? -1.283 6.469 -10.525 1.00 96.50 235 ARG A N 1
ATOM 1785 C CA . ARG A 1 235 ? -1.653 6.493 -9.109 1.00 96.50 235 ARG A CA 1
ATOM 1786 C C . ARG A 1 235 ? -0.566 5.843 -8.273 1.00 96.50 235 ARG A C 1
ATOM 1788 O O . ARG A 1 235 ? -0.117 4.748 -8.600 1.00 96.50 235 ARG A O 1
ATOM 1795 N N . LEU A 1 236 ? -0.207 6.484 -7.168 1.00 96.19 236 LEU A N 1
ATOM 1796 C CA . LEU A 1 236 ? 0.460 5.808 -6.066 1.00 96.19 236 LEU A CA 1
ATOM 1797 C C . LEU A 1 236 ? -0.628 5.165 -5.214 1.00 96.19 236 LEU A C 1
ATOM 1799 O O . LEU A 1 236 ? -1.531 5.849 -4.739 1.00 96.19 236 LEU A O 1
ATOM 1803 N N . ILE A 1 237 ? -0.564 3.857 -5.048 1.00 94.81 237 ILE A N 1
ATOM 1804 C CA . ILE A 1 237 ? -1.541 3.067 -4.312 1.00 94.81 237 ILE A CA 1
ATOM 1805 C C . ILE A 1 237 ? -0.878 2.631 -3.007 1.00 94.81 237 ILE A C 1
ATOM 1807 O O . ILE A 1 237 ? 0.280 2.216 -3.007 1.00 94.81 237 ILE A O 1
ATOM 1811 N N . VAL A 1 238 ? -1.606 2.726 -1.897 1.00 91.88 238 VAL A N 1
ATOM 1812 C CA . VAL A 1 238 ? -1.200 2.151 -0.607 1.00 91.88 238 VAL A CA 1
ATOM 1813 C C . VAL A 1 238 ? -2.023 0.887 -0.340 1.00 91.88 238 VAL A C 1
ATOM 1815 O O . VAL A 1 238 ? -3.167 0.806 -0.792 1.00 91.88 238 VAL A O 1
ATOM 1818 N N . PRO A 1 239 ? -1.515 -0.099 0.413 1.00 86.88 239 PRO A N 1
ATOM 1819 C CA . PRO A 1 239 ? -2.157 -1.401 0.594 1.00 86.88 239 PRO A CA 1
ATOM 1820 C C . PRO A 1 239 ? -3.357 -1.378 1.566 1.00 86.88 239 PRO A C 1
ATOM 1822 O O . PRO A 1 239 ? -3.659 -2.350 2.256 1.00 86.88 239 PRO A O 1
ATOM 1825 N N . PHE A 1 240 ? -4.093 -0.269 1.626 1.00 88.19 240 PHE A N 1
ATOM 1826 C CA . PHE A 1 240 ? -5.239 -0.056 2.511 1.00 88.19 240 PHE A CA 1
ATOM 1827 C C . PHE A 1 240 ? -6.522 0.111 1.713 1.00 88.19 240 PHE A C 1
ATOM 1829 O O . PHE A 1 240 ? -6.520 0.801 0.707 1.00 88.19 240 PHE A O 1
ATOM 1836 N N . GLU A 1 241 ? -7.631 -0.497 2.140 1.00 88.88 241 GLU A N 1
ATOM 1837 C CA . GLU A 1 241 ? -8.919 -0.316 1.453 1.00 88.88 241 GLU A CA 1
ATOM 1838 C C . GLU A 1 241 ? -9.398 1.139 1.606 1.00 88.88 241 GLU A C 1
ATOM 1840 O O . GLU A 1 241 ? -9.220 1.742 2.670 1.00 88.88 241 GLU A O 1
ATOM 1845 N N . LYS A 1 242 ? -10.033 1.709 0.575 1.00 91.12 242 LYS A N 1
ATOM 1846 C CA . LYS A 1 242 ? -10.686 3.017 0.715 1.00 91.12 242 LYS A CA 1
ATOM 1847 C C . LYS A 1 242 ? -11.869 2.937 1.677 1.00 91.12 242 LYS A C 1
ATOM 1849 O O . LYS A 1 242 ? -12.606 1.950 1.710 1.00 91.12 242 LYS A O 1
ATOM 1854 N N . HIS A 1 243 ? -12.111 4.014 2.412 1.00 87.38 243 HIS A N 1
ATOM 1855 C CA . HIS A 1 243 ? -13.223 4.086 3.358 1.00 87.38 243 HIS A CA 1
ATOM 1856 C C . HIS A 1 243 ? -14.612 3.932 2.717 1.00 87.38 243 HIS A C 1
ATOM 1858 O O . HIS A 1 243 ? -15.526 3.425 3.364 1.00 87.38 243 HIS A O 1
ATOM 1864 N N . ASP A 1 244 ? -14.790 4.351 1.468 1.00 83.25 244 ASP A N 1
ATOM 1865 C CA . ASP A 1 244 ? -16.072 4.350 0.757 1.00 83.25 244 ASP A CA 1
ATOM 1866 C C . ASP A 1 244 ? -16.356 3.048 -0.013 1.00 83.25 244 ASP A C 1
ATOM 1868 O O . ASP A 1 244 ? -17.415 2.903 -0.628 1.00 83.25 244 ASP A O 1
ATOM 1872 N N . VAL A 1 245 ? -15.444 2.072 0.035 1.00 78.56 245 VAL A N 1
ATOM 1873 C CA . VAL A 1 245 ? -15.633 0.778 -0.624 1.00 78.56 245 VAL A CA 1
ATOM 1874 C C . VAL A 1 245 ? -16.517 -0.140 0.225 1.00 78.56 245 VAL A C 1
ATOM 1876 O O . VAL A 1 245 ? -16.266 -0.395 1.411 1.00 78.56 245 VAL A O 1
ATOM 1879 N N . TYR A 1 246 ? -17.541 -0.689 -0.433 1.00 65.50 246 TYR A N 1
ATOM 1880 C CA . TYR A 1 246 ? -18.444 -1.722 0.074 1.00 65.50 246 TYR A CA 1
ATOM 1881 C C . TYR A 1 246 ? -18.448 -2.914 -0.899 1.00 65.50 246 TYR A C 1
ATOM 1883 O O . TYR A 1 246 ? -18.356 -2.728 -2.111 1.00 65.50 246 TYR A O 1
ATOM 1891 N N . GLY A 1 247 ? -18.562 -4.147 -0.391 1.00 63.16 247 GLY A N 1
ATOM 1892 C CA . GLY A 1 247 ? -18.567 -5.370 -1.217 1.00 63.16 247 GLY A CA 1
ATOM 1893 C C . GLY A 1 247 ? -17.373 -6.301 -0.950 1.00 63.16 247 GLY A C 1
ATOM 1894 O O . GLY A 1 247 ? -16.888 -6.315 0.183 1.00 63.16 247 GLY A O 1
ATOM 1895 N N . PRO A 1 248 ? -16.901 -7.098 -1.936 1.00 58.28 248 PRO A N 1
ATOM 1896 C CA . PRO A 1 248 ? -15.785 -8.030 -1.746 1.00 58.28 248 PRO A CA 1
ATOM 1897 C C . PRO A 1 248 ? -14.512 -7.293 -1.326 1.00 58.28 248 PRO A C 1
ATOM 1899 O O . PRO A 1 248 ? -14.102 -6.350 -2.009 1.00 58.28 248 PRO A O 1
ATOM 1902 N N . VAL A 1 249 ? -13.928 -7.721 -0.208 1.00 62.28 249 VAL A N 1
ATOM 1903 C CA . VAL A 1 249 ? -12.771 -7.079 0.438 1.00 62.28 249 VAL A CA 1
ATOM 1904 C C . VAL A 1 249 ? -11.512 -7.312 -0.391 1.00 62.28 249 VAL A C 1
ATOM 1906 O O . VAL A 1 249 ? -11.406 -8.332 -1.072 1.00 62.28 249 VAL A O 1
ATOM 1909 N N . VAL A 1 250 ? -10.575 -6.364 -0.356 1.00 61.22 250 VAL A N 1
ATOM 1910 C CA . VAL A 1 250 ? -9.211 -6.599 -0.848 1.00 61.22 250 VAL A CA 1
ATOM 1911 C C . VAL A 1 250 ? -8.569 -7.647 0.070 1.00 61.22 250 VAL A C 1
ATOM 1913 O O . VAL A 1 250 ? -8.469 -7.371 1.269 1.00 61.22 250 VAL A O 1
ATOM 1916 N N . PRO A 1 251 ? -8.201 -8.841 -0.433 1.00 55.34 251 PRO A N 1
ATOM 1917 C CA . PRO A 1 251 ? -7.559 -9.868 0.375 1.00 55.34 251 PRO A CA 1
ATOM 1918 C C . PRO A 1 251 ? -6.333 -9.303 1.086 1.00 55.34 251 PRO A C 1
ATOM 1920 O O . PRO A 1 251 ? -5.554 -8.548 0.505 1.00 55.34 251 PRO A O 1
ATOM 1923 N N . ALA A 1 252 ? -6.175 -9.667 2.353 1.00 49.06 252 ALA A N 1
ATOM 1924 C CA . ALA A 1 252 ? -4.922 -9.491 3.060 1.00 49.06 252 ALA A CA 1
ATOM 1925 C C . ALA A 1 252 ? -3.982 -10.623 2.644 1.00 49.06 252 ALA A C 1
ATOM 1927 O O . ALA A 1 252 ? -3.786 -11.581 3.388 1.00 49.06 252 ALA A O 1
ATOM 1928 N N . ASP A 1 253 ? -3.444 -10.543 1.434 1.00 46.09 253 ASP A N 1
ATOM 1929 C CA . ASP A 1 253 ? -2.427 -11.492 1.008 1.00 46.09 253 ASP A CA 1
ATOM 1930 C C . ASP A 1 253 ? -1.076 -10.994 1.529 1.00 46.09 253 ASP A C 1
ATOM 1932 O O . ASP A 1 253 ? -0.295 -10.357 0.827 1.00 46.09 253 ASP A O 1
ATOM 1936 N N . TYR A 1 254 ? -0.781 -11.304 2.795 1.00 45.03 254 TYR A N 1
ATOM 1937 C CA . TYR A 1 254 ? 0.607 -11.614 3.118 1.00 45.03 254 TYR A CA 1
ATOM 1938 C C . TYR A 1 254 ? 0.937 -12.831 2.261 1.00 45.03 254 TYR A C 1
ATOM 1940 O O . TYR A 1 254 ? 0.360 -13.901 2.464 1.00 45.03 254 TYR A O 1
ATOM 1948 N N . VAL A 1 255 ? 1.776 -12.678 1.240 1.00 39.50 255 VAL A N 1
ATOM 1949 C CA . VAL A 1 255 ? 2.149 -13.819 0.399 1.00 39.50 255 VAL A CA 1
ATOM 1950 C C . VAL A 1 255 ? 2.999 -14.739 1.266 1.00 39.50 255 VAL A C 1
ATOM 1952 O O . VAL A 1 255 ? 4.189 -14.550 1.371 1.00 39.50 255 VAL A O 1
ATOM 1955 N N . GLY A 1 256 ? 2.401 -15.689 1.981 1.00 34.09 256 GLY A N 1
ATOM 1956 C CA . GLY A 1 256 ? 3.116 -16.436 3.010 1.00 34.09 256 GLY A CA 1
ATOM 1957 C C . GLY A 1 256 ? 2.569 -17.838 3.196 1.00 34.09 256 GLY A C 1
ATOM 1958 O O . GLY A 1 256 ? 1.627 -18.064 3.949 1.00 34.09 256 GLY A O 1
ATOM 1959 N N . GLY A 1 257 ? 3.221 -18.798 2.546 1.00 31.23 257 GLY A N 1
ATOM 1960 C CA . GLY A 1 257 ? 3.169 -20.208 2.905 1.00 31.23 257 GLY A CA 1
ATOM 1961 C C . GLY A 1 257 ? 4.591 -20.745 3.007 1.00 31.23 257 GLY A C 1
ATOM 1962 O O . GLY A 1 257 ? 5.373 -20.618 2.068 1.00 31.23 257 GLY A O 1
ATOM 1963 N N . HIS A 1 258 ? 4.934 -21.362 4.137 1.00 32.94 258 HIS A N 1
ATOM 1964 C CA . HIS A 1 258 ? 6.198 -22.077 4.291 1.00 32.94 258 HIS A CA 1
ATOM 1965 C C . HIS A 1 258 ? 6.193 -23.276 3.329 1.00 32.94 258 HIS A C 1
ATOM 1967 O O . HIS A 1 258 ? 5.404 -24.209 3.503 1.00 32.94 258 HIS A O 1
ATOM 1973 N N . LEU A 1 259 ? 7.049 -23.277 2.303 1.00 36.56 259 LEU A N 1
ATOM 1974 C CA . LEU A 1 259 ? 7.269 -24.498 1.527 1.00 36.56 259 LEU A CA 1
ATOM 1975 C C . LEU A 1 259 ? 7.969 -25.533 2.435 1.00 36.56 259 LEU A C 1
ATOM 1977 O O . LEU A 1 259 ? 8.883 -25.158 3.173 1.00 36.56 259 LEU A O 1
ATOM 1981 N N . PRO A 1 260 ? 7.574 -26.823 2.392 1.00 37.81 260 PRO A N 1
ATOM 1982 C CA . PRO A 1 260 ? 8.152 -27.891 3.222 1.00 37.81 260 PRO A CA 1
ATOM 1983 C C . PRO A 1 260 ? 9.653 -28.134 3.010 1.00 37.81 260 PRO A C 1
ATOM 1985 O O . PRO A 1 260 ? 10.268 -28.878 3.770 1.00 37.81 260 PRO A O 1
ATOM 1988 N N . SER A 1 261 ? 10.226 -27.549 1.961 1.00 40.50 261 SER A N 1
ATOM 1989 C CA . SER A 1 261 ? 11.639 -27.623 1.619 1.00 40.50 261 SER A CA 1
ATOM 1990 C C . SER A 1 261 ? 12.106 -26.257 1.125 1.00 40.50 261 SER A C 1
ATOM 1992 O O . SER A 1 261 ? 11.568 -25.737 0.145 1.00 40.50 261 SER A O 1
ATOM 1994 N N . SER A 1 262 ? 13.099 -25.694 1.808 1.00 43.44 262 SER A N 1
ATOM 1995 C CA . SER A 1 262 ? 13.818 -24.494 1.391 1.00 43.44 262 SER A CA 1
ATOM 1996 C C . SER A 1 262 ? 15.085 -24.907 0.647 1.00 43.44 262 SER A C 1
ATOM 1998 O O . SER A 1 262 ? 15.847 -25.732 1.155 1.00 43.44 262 SER A O 1
ATOM 2000 N N . GLU A 1 263 ? 15.362 -24.318 -0.520 1.00 45.72 263 GLU A N 1
ATOM 2001 C CA . GLU A 1 263 ? 16.635 -24.534 -1.222 1.00 45.72 263 GLU A CA 1
ATOM 2002 C C . GLU A 1 263 ? 17.852 -24.156 -0.334 1.00 45.72 263 GLU A C 1
ATOM 2004 O O . GLU A 1 263 ? 18.944 -24.703 -0.499 1.00 45.72 263 GLU A O 1
ATOM 2009 N N . MET A 1 264 ? 17.663 -23.299 0.684 1.00 42.81 264 MET A N 1
ATOM 2010 C CA . MET A 1 264 ? 18.689 -22.963 1.687 1.00 42.81 264 MET A CA 1
ATOM 2011 C C . MET A 1 264 ? 19.043 -24.128 2.628 1.00 42.81 264 MET A C 1
ATOM 2013 O O . MET A 1 264 ? 20.195 -24.215 3.063 1.00 42.81 264 MET A O 1
ATOM 2017 N N . ASP A 1 265 ? 18.114 -25.050 2.908 1.00 47.81 265 ASP A N 1
ATOM 2018 C CA . ASP A 1 265 ? 18.386 -26.248 3.723 1.00 47.81 265 ASP A CA 1
ATOM 2019 C C . ASP A 1 265 ? 19.267 -27.260 2.957 1.00 47.81 265 ASP A C 1
ATOM 2021 O O . ASP A 1 265 ? 20.130 -27.935 3.536 1.00 47.81 265 ASP A O 1
ATOM 2025 N N . GLU A 1 266 ? 19.124 -27.316 1.629 1.00 49.62 266 GLU A N 1
ATOM 2026 C CA . GLU A 1 266 ? 20.000 -28.098 0.744 1.00 49.62 266 GLU A CA 1
ATOM 2027 C C . GLU A 1 266 ? 21.392 -27.457 0.587 1.00 49.62 266 GLU A C 1
ATOM 2029 O O . GLU A 1 266 ? 22.401 -28.162 0.526 1.00 49.62 266 GLU A O 1
ATOM 2034 N N . ILE A 1 267 ? 21.490 -26.123 0.614 1.00 49.12 267 ILE A N 1
ATOM 2035 C CA . ILE A 1 267 ? 22.776 -25.405 0.571 1.00 49.12 267 ILE A CA 1
ATOM 2036 C C . ILE A 1 267 ? 23.561 -25.591 1.880 1.00 49.12 267 ILE A C 1
ATOM 2038 O O . ILE A 1 267 ? 24.752 -25.910 1.835 1.00 49.12 267 ILE A O 1
ATOM 2042 N N . MET A 1 268 ? 22.902 -25.471 3.040 1.00 46.78 268 MET A N 1
ATOM 2043 C CA . MET A 1 268 ? 23.497 -25.661 4.377 1.00 46.78 268 MET A CA 1
ATOM 2044 C C . MET A 1 268 ? 24.088 -27.062 4.597 1.00 46.78 268 MET A C 1
ATOM 2046 O O . MET A 1 268 ? 25.010 -27.233 5.398 1.00 46.78 268 MET A O 1
ATOM 2050 N N . SER A 1 269 ? 23.584 -28.069 3.881 1.00 52.78 269 SER A N 1
ATOM 2051 C CA . SER A 1 269 ? 24.088 -29.446 3.934 1.00 52.78 269 SER A CA 1
ATOM 2052 C C . SER A 1 269 ? 25.250 -29.717 2.960 1.00 52.78 269 SER A C 1
ATOM 2054 O O . SER A 1 269 ? 25.907 -30.757 3.061 1.00 52.78 269 SER A O 1
ATOM 2056 N N . SER A 1 270 ? 25.581 -28.765 2.076 1.00 46.31 270 SER A N 1
ATOM 2057 C CA . SER A 1 270 ? 26.682 -28.853 1.109 1.00 46.31 270 SER A CA 1
ATOM 2058 C C . SER A 1 270 ? 27.881 -27.990 1.542 1.00 46.31 270 SER A C 1
ATOM 2060 O O . SER A 1 270 ? 27.931 -26.779 1.358 1.00 46.31 270 SER A O 1
ATOM 2062 N N . GLY A 1 271 ? 28.868 -28.610 2.190 1.00 45.03 271 GLY A N 1
ATOM 2063 C CA . GLY A 1 271 ? 30.003 -27.900 2.790 1.00 45.03 271 GLY A CA 1
ATOM 2064 C C . GLY A 1 271 ? 30.765 -26.945 1.847 1.00 45.03 271 GLY A C 1
ATOM 2065 O O . GLY A 1 271 ? 31.201 -27.338 0.769 1.00 45.03 271 GLY A O 1
ATOM 2066 N N . ASN A 1 272 ? 30.966 -25.709 2.323 1.00 48.31 272 ASN A N 1
ATOM 2067 C CA . ASN A 1 272 ? 31.988 -24.675 2.053 1.00 48.31 272 ASN A CA 1
ATOM 2068 C C . ASN A 1 272 ? 32.554 -24.401 0.639 1.00 48.31 272 ASN A C 1
ATOM 2070 O O . ASN A 1 272 ? 33.446 -23.560 0.523 1.00 48.31 272 ASN A O 1
ATOM 2074 N N . THR A 1 273 ? 32.048 -24.987 -0.444 1.00 51.34 273 THR A N 1
ATOM 2075 C CA . THR A 1 273 ? 32.402 -24.564 -1.814 1.00 51.34 273 THR A CA 1
ATOM 2076 C C . THR A 1 273 ? 31.204 -24.686 -2.745 1.00 51.34 273 THR A C 1
ATOM 2078 O O . THR A 1 273 ? 30.784 -25.795 -3.058 1.00 51.34 273 THR A O 1
ATOM 2081 N N . LEU A 1 274 ? 30.684 -23.545 -3.207 1.00 52.09 274 LEU A N 1
ATOM 2082 C CA . LEU A 1 274 ? 29.542 -23.461 -4.122 1.00 52.09 274 LEU A CA 1
ATOM 2083 C C . LEU A 1 274 ? 30.008 -23.491 -5.597 1.00 52.09 274 LEU A C 1
ATOM 2085 O O . LEU A 1 274 ? 30.754 -22.605 -6.019 1.00 52.09 274 LEU A O 1
ATOM 2089 N N . PRO A 1 275 ? 29.594 -24.488 -6.404 1.00 57.16 275 PRO A N 1
ATOM 2090 C CA . PRO A 1 275 ? 29.758 -24.488 -7.861 1.00 57.16 275 PRO A CA 1
ATOM 2091 C C . PRO A 1 275 ? 28.995 -23.334 -8.536 1.00 57.16 275 PRO A C 1
ATOM 2093 O O . PRO A 1 275 ? 27.952 -22.914 -8.049 1.00 57.16 275 PRO A O 1
ATOM 2096 N N . ILE A 1 276 ? 29.439 -22.888 -9.720 1.00 56.00 276 ILE A N 1
ATOM 2097 C CA . ILE A 1 276 ? 28.811 -21.790 -10.499 1.00 56.00 276 ILE A CA 1
ATOM 2098 C C . ILE A 1 276 ? 27.311 -22.026 -10.766 1.00 56.00 276 ILE A C 1
ATOM 2100 O O . ILE A 1 276 ? 26.531 -21.081 -10.749 1.00 56.00 276 ILE A O 1
ATOM 2104 N N . ALA A 1 277 ? 26.889 -23.281 -10.951 1.00 55.25 277 ALA A N 1
ATOM 2105 C CA . ALA A 1 277 ? 25.480 -23.639 -11.140 1.00 55.25 277 ALA A CA 1
ATOM 2106 C C . ALA A 1 277 ? 24.609 -23.412 -9.886 1.00 55.25 277 ALA A C 1
ATOM 2108 O O . ALA A 1 277 ? 23.408 -23.208 -10.011 1.00 55.25 277 ALA A O 1
ATOM 2109 N N . LEU A 1 278 ? 25.207 -23.407 -8.690 1.00 54.09 278 LEU A N 1
ATOM 2110 C CA . LEU A 1 278 ? 24.522 -23.132 -7.426 1.00 54.09 278 LEU A CA 1
ATOM 2111 C C . LEU A 1 278 ? 24.495 -21.637 -7.071 1.00 54.09 278 LEU A C 1
ATOM 2113 O O . LEU A 1 278 ? 23.745 -21.260 -6.183 1.00 54.09 278 LEU A O 1
ATOM 2117 N N . ILE A 1 279 ? 25.246 -20.771 -7.767 1.00 54.94 279 ILE A N 1
ATOM 2118 C CA . ILE A 1 279 ? 25.155 -19.308 -7.577 1.00 54.94 279 ILE A CA 1
ATOM 2119 C C . ILE A 1 279 ? 23.765 -18.800 -7.985 1.00 54.94 279 ILE A C 1
ATOM 2121 O O . ILE A 1 279 ? 23.202 -17.954 -7.298 1.00 54.94 279 ILE A O 1
ATOM 2125 N N . GLY A 1 280 ? 23.193 -19.351 -9.063 1.00 54.38 280 GLY A N 1
ATOM 2126 C CA . GLY A 1 280 ? 21.814 -19.059 -9.470 1.00 54.38 280 GLY A CA 1
ATOM 2127 C C . GLY A 1 280 ? 20.806 -19.459 -8.392 1.00 54.38 280 GLY A C 1
ATOM 2128 O O . GLY A 1 280 ? 20.021 -18.626 -7.961 1.00 54.38 280 GLY A O 1
ATOM 2129 N N . ALA A 1 281 ? 20.920 -20.685 -7.871 1.00 56.00 281 ALA A N 1
ATOM 2130 C CA . ALA A 1 281 ? 20.048 -21.196 -6.810 1.00 56.00 281 ALA A CA 1
ATOM 2131 C C . ALA A 1 281 ? 20.210 -20.453 -5.467 1.00 56.00 281 ALA A C 1
ATOM 2133 O O . ALA A 1 281 ? 19.238 -20.269 -4.745 1.00 56.00 281 ALA A O 1
ATOM 2134 N N . VAL A 1 282 ? 21.420 -19.991 -5.124 1.00 53.62 282 VAL A N 1
ATOM 2135 C CA . VAL A 1 282 ? 21.666 -19.152 -3.936 1.00 53.62 282 VAL A CA 1
ATOM 2136 C C . VAL A 1 282 ? 21.053 -17.765 -4.109 1.00 53.62 282 VAL A C 1
ATOM 2138 O O . VAL A 1 282 ? 20.466 -17.254 -3.162 1.00 53.62 282 VAL A O 1
ATOM 2141 N N . ASN A 1 283 ? 21.158 -17.155 -5.292 1.00 51.53 283 ASN A N 1
ATOM 2142 C CA . ASN A 1 283 ? 20.502 -15.876 -5.564 1.00 51.53 283 ASN A CA 1
ATOM 2143 C C . ASN A 1 283 ? 18.978 -16.017 -5.507 1.00 51.53 283 ASN A C 1
ATOM 2145 O O . ASN A 1 283 ? 18.337 -15.217 -4.838 1.00 51.53 283 ASN A O 1
ATOM 2149 N N . GLU A 1 284 ? 18.411 -17.054 -6.124 1.00 52.34 284 GLU A N 1
ATOM 2150 C CA . GLU A 1 284 ? 16.978 -17.359 -6.024 1.00 52.34 284 GLU A CA 1
ATOM 2151 C C . GLU A 1 284 ? 16.560 -17.628 -4.571 1.00 52.34 284 GLU A C 1
ATOM 2153 O O . GLU A 1 284 ? 15.567 -17.079 -4.112 1.00 52.34 284 GLU A O 1
ATOM 2158 N N . GLY A 1 285 ? 17.346 -18.392 -3.806 1.00 50.09 285 GLY A N 1
ATOM 2159 C CA . GLY A 1 285 ? 17.084 -18.671 -2.392 1.00 50.09 285 GLY A CA 1
ATOM 2160 C C . GLY A 1 285 ? 17.198 -17.442 -1.481 1.00 50.09 285 GLY A C 1
ATOM 2161 O O . GLY A 1 285 ? 16.404 -17.299 -0.555 1.00 50.09 285 GLY A O 1
ATOM 2162 N N . LEU A 1 286 ? 18.145 -16.532 -1.739 1.00 51.56 286 LEU A N 1
ATOM 2163 C CA . LEU A 1 286 ? 18.286 -15.263 -1.012 1.00 51.56 286 LEU A CA 1
ATOM 2164 C C . LEU A 1 286 ? 17.173 -14.278 -1.365 1.00 51.56 286 LEU A C 1
ATOM 2166 O O . LEU A 1 286 ? 16.664 -13.618 -0.463 1.00 51.56 286 LEU A O 1
ATOM 2170 N N . VAL A 1 287 ? 16.782 -14.205 -2.640 1.00 51.81 287 VAL A N 1
ATOM 2171 C CA . VAL A 1 287 ? 15.615 -13.436 -3.091 1.00 51.81 287 VAL A CA 1
ATOM 2172 C C . VAL A 1 287 ? 14.365 -13.978 -2.409 1.00 51.81 287 VAL A C 1
ATOM 2174 O O . VAL A 1 287 ? 13.690 -13.227 -1.724 1.00 51.81 287 VAL A O 1
ATOM 2177 N N . LYS A 1 288 ? 14.147 -15.294 -2.435 1.00 51.34 288 LYS A N 1
ATOM 2178 C CA . LYS A 1 288 ? 13.005 -15.954 -1.791 1.00 51.34 288 LYS A CA 1
ATOM 2179 C C . LYS A 1 288 ? 13.005 -15.814 -0.269 1.00 51.34 288 LYS A C 1
ATOM 2181 O O . LYS A 1 288 ? 11.945 -15.692 0.333 1.00 51.34 288 LYS A O 1
ATOM 2186 N N . PHE A 1 289 ? 14.170 -15.807 0.382 1.00 50.25 289 PHE A N 1
ATOM 2187 C CA . PHE A 1 289 ? 14.286 -15.527 1.817 1.00 50.25 289 PHE A CA 1
ATOM 2188 C C . PHE A 1 289 ? 13.994 -14.056 2.133 1.00 50.25 289 PHE A C 1
ATOM 2190 O O . PHE A 1 289 ? 13.273 -13.785 3.089 1.00 50.25 289 PHE A O 1
ATOM 2197 N N . ALA A 1 290 ? 14.516 -13.116 1.340 1.00 49.66 290 ALA A N 1
ATOM 2198 C CA . ALA A 1 290 ? 14.218 -11.693 1.481 1.00 49.66 290 ALA A CA 1
ATOM 2199 C C . ALA A 1 290 ? 12.725 -11.424 1.256 1.00 49.66 290 ALA A C 1
ATOM 2201 O O . ALA A 1 290 ? 12.105 -10.780 2.096 1.00 49.66 290 ALA A O 1
ATOM 2202 N N . GLU A 1 291 ? 12.141 -12.017 0.213 1.00 50.41 291 GLU A N 1
ATOM 2203 C CA . GLU A 1 291 ? 10.703 -12.058 -0.042 1.00 50.41 291 GLU A CA 1
ATOM 2204 C C . GLU A 1 291 ? 9.970 -12.654 1.160 1.00 50.41 291 GLU A C 1
ATOM 2206 O O . GLU A 1 291 ? 9.091 -11.999 1.682 1.00 50.41 291 GLU A O 1
ATOM 2211 N N . THR A 1 292 ? 10.368 -13.813 1.695 1.00 46.84 292 THR A N 1
ATOM 2212 C CA . THR A 1 292 ? 9.708 -14.454 2.856 1.00 46.84 292 THR A CA 1
ATOM 2213 C C . THR A 1 292 ? 9.780 -13.600 4.130 1.00 46.84 292 THR A C 1
ATOM 2215 O O . THR A 1 292 ? 8.817 -13.513 4.893 1.00 46.84 292 THR A O 1
ATOM 2218 N N . VAL A 1 293 ? 10.917 -12.957 4.403 1.00 50.69 293 VAL A N 1
ATOM 2219 C CA . VAL A 1 293 ? 11.078 -12.049 5.552 1.00 50.69 293 VAL A CA 1
ATOM 2220 C C . VAL A 1 293 ? 10.224 -10.793 5.366 1.00 50.69 293 VAL A C 1
ATOM 2222 O O . VAL A 1 293 ? 9.573 -10.353 6.312 1.00 50.69 293 VAL A O 1
ATOM 2225 N N . GLN A 1 294 ? 10.170 -10.255 4.149 1.00 52.09 294 GLN A N 1
ATOM 2226 C CA . GLN A 1 294 ? 9.326 -9.117 3.792 1.00 52.09 294 GLN A CA 1
ATOM 2227 C C . GLN A 1 294 ? 7.836 -9.479 3.814 1.00 52.09 294 GLN A C 1
ATOM 2229 O O . GLN A 1 294 ? 7.032 -8.710 4.325 1.00 52.09 294 GLN A O 1
ATOM 2234 N N . GLN A 1 295 ? 7.475 -10.679 3.375 1.00 49.12 295 GLN A N 1
ATOM 2235 C CA . GLN A 1 295 ? 6.126 -11.244 3.371 1.00 49.12 295 GLN A CA 1
ATOM 2236 C C . GLN A 1 295 ? 5.575 -11.473 4.779 1.00 49.12 295 GLN A C 1
ATOM 2238 O O . GLN A 1 295 ? 4.371 -11.391 4.985 1.00 49.12 295 GLN A O 1
ATOM 2243 N N . ASN A 1 296 ? 6.439 -11.727 5.764 1.00 47.75 296 ASN A N 1
ATOM 2244 C CA . ASN A 1 296 ? 6.038 -11.837 7.168 1.00 47.75 296 ASN A CA 1
ATOM 2245 C C . ASN A 1 296 ? 5.984 -10.475 7.894 1.00 47.75 296 ASN A C 1
ATOM 2247 O O . ASN A 1 296 ? 5.516 -10.412 9.033 1.00 47.75 296 ASN A O 1
ATOM 2251 N N . GLY A 1 297 ? 6.480 -9.396 7.272 1.00 52.84 297 GLY A N 1
ATOM 2252 C CA . GLY A 1 297 ? 6.642 -8.079 7.902 1.00 52.84 297 GLY A CA 1
ATOM 2253 C C . GLY A 1 297 ? 5.891 -6.924 7.234 1.00 52.84 297 GLY A C 1
ATOM 2254 O O . GLY A 1 297 ? 5.597 -5.939 7.907 1.00 52.84 297 GLY A O 1
ATOM 2255 N N . MET A 1 298 ? 5.554 -7.025 5.945 1.00 61.69 298 MET A N 1
ATOM 2256 C CA . MET A 1 298 ? 4.953 -5.948 5.156 1.00 61.69 298 MET A CA 1
ATOM 2257 C C . MET A 1 298 ? 3.662 -6.396 4.482 1.00 61.69 298 MET A C 1
ATOM 2259 O O . MET A 1 298 ? 3.565 -7.486 3.923 1.00 61.69 298 MET A O 1
ATOM 2263 N N . LEU A 1 299 ? 2.669 -5.514 4.519 1.00 71.06 299 LEU A N 1
ATOM 2264 C CA . LEU A 1 299 ? 1.443 -5.670 3.758 1.00 71.06 299 LEU A CA 1
ATOM 2265 C C . LEU A 1 299 ? 1.719 -5.249 2.313 1.00 71.06 299 LEU A C 1
ATOM 2267 O O . LEU A 1 299 ? 2.044 -4.088 2.090 1.00 71.06 299 LEU A O 1
ATOM 2271 N N . ILE A 1 300 ? 1.595 -6.159 1.349 1.00 73.00 300 ILE A N 1
ATOM 2272 C CA . ILE A 1 300 ? 1.866 -5.862 -0.063 1.00 73.00 300 ILE A CA 1
ATOM 2273 C C . ILE A 1 300 ? 0.570 -5.652 -0.850 1.00 73.00 300 ILE A C 1
ATOM 2275 O O . ILE A 1 300 ? -0.485 -6.189 -0.509 1.00 73.00 300 ILE A O 1
ATOM 2279 N N . LEU A 1 301 ? 0.640 -4.852 -1.912 1.00 79.31 301 LEU A N 1
ATOM 2280 C CA . LEU A 1 301 ? -0.480 -4.682 -2.833 1.00 79.31 301 LEU A CA 1
ATOM 2281 C C . LEU A 1 301 ? -0.695 -5.925 -3.705 1.00 79.31 301 LEU A C 1
ATOM 2283 O O . LEU A 1 301 ? 0.287 -6.512 -4.152 1.00 79.31 301 LEU A O 1
ATOM 2287 N N . PRO A 1 302 ? -1.953 -6.279 -4.024 1.00 74.69 302 PRO A N 1
ATOM 2288 C CA . PRO A 1 302 ? -2.236 -7.315 -5.008 1.00 74.69 302 PRO A CA 1
ATOM 2289 C C . PRO A 1 302 ? -1.864 -6.844 -6.420 1.00 74.69 302 PRO A C 1
ATOM 2291 O O . PRO A 1 302 ? -2.053 -5.673 -6.751 1.00 74.69 302 PRO A O 1
ATOM 2294 N N . ASP A 1 303 ? -1.442 -7.771 -7.279 1.00 73.38 303 ASP A N 1
ATOM 2295 C CA . ASP A 1 303 ? -1.150 -7.491 -8.697 1.00 73.38 303 ASP A CA 1
ATOM 2296 C C . ASP A 1 303 ? -2.423 -7.274 -9.541 1.00 73.38 303 ASP A C 1
ATOM 2298 O O . ASP A 1 303 ? -2.374 -6.756 -10.655 1.00 73.38 303 ASP A O 1
ATOM 2302 N N . ASP A 1 304 ? -3.589 -7.648 -9.007 1.00 82.19 304 ASP A N 1
ATOM 2303 C CA . ASP A 1 304 ? -4.883 -7.509 -9.676 1.00 82.19 304 ASP A CA 1
ATOM 2304 C C . ASP A 1 304 ? -5.385 -6.054 -9.664 1.00 82.19 304 ASP A C 1
ATOM 2306 O O . ASP A 1 304 ? -5.610 -5.439 -8.615 1.00 82.19 304 ASP A O 1
ATOM 2310 N N . PHE A 1 305 ? -5.627 -5.509 -10.856 1.00 87.19 305 PHE A N 1
ATOM 2311 C CA . PHE A 1 305 ? -6.019 -4.112 -11.048 1.00 87.19 305 PHE A CA 1
ATOM 2312 C C . PHE A 1 305 ? -7.421 -3.771 -10.519 1.00 87.19 305 PHE A C 1
ATOM 2314 O O . PHE A 1 305 ? -7.656 -2.611 -10.155 1.00 87.19 305 PHE A O 1
ATOM 2321 N N . ASP A 1 306 ? -8.348 -4.728 -10.450 1.00 87.06 306 ASP A N 1
ATOM 2322 C CA . ASP A 1 306 ? -9.686 -4.521 -9.886 1.00 87.06 306 ASP A CA 1
ATOM 2323 C C . ASP A 1 306 ? -9.635 -4.488 -8.354 1.00 87.06 306 ASP A C 1
ATOM 2325 O O . ASP A 1 306 ? -10.364 -3.721 -7.711 1.00 87.06 306 ASP A O 1
ATOM 2329 N N . LEU A 1 307 ? -8.748 -5.283 -7.749 1.00 83.94 307 LEU A N 1
ATOM 2330 C CA . LEU A 1 307 ? -8.466 -5.220 -6.316 1.00 83.94 307 LEU A CA 1
ATOM 2331 C C . LEU A 1 307 ? -7.746 -3.919 -5.952 1.00 83.94 307 LEU A C 1
ATOM 2333 O O . LEU A 1 307 ? -8.181 -3.222 -5.034 1.00 83.94 307 LEU A O 1
ATOM 2337 N N . GLN A 1 308 ? -6.731 -3.527 -6.720 1.00 88.06 308 GLN A N 1
ATOM 2338 C CA . GLN A 1 308 ? -6.041 -2.243 -6.566 1.00 88.06 308 GLN A CA 1
ATOM 2339 C C . GLN A 1 308 ? -6.993 -1.043 -6.655 1.00 88.06 308 GLN A C 1
ATOM 2341 O O . GLN A 1 308 ? -6.843 -0.071 -5.916 1.00 88.06 308 GLN A O 1
ATOM 2346 N N . ALA A 1 309 ? -8.017 -1.102 -7.513 1.00 89.88 309 ALA A N 1
ATOM 2347 C CA . ALA A 1 309 ? -9.001 -0.028 -7.644 1.00 89.88 309 ALA A CA 1
ATOM 2348 C C . ALA A 1 309 ? -9.818 0.216 -6.360 1.00 89.88 309 ALA A C 1
ATOM 2350 O O . ALA A 1 309 ? -10.416 1.289 -6.216 1.00 89.88 309 ALA A O 1
ATOM 2351 N N . LYS A 1 310 ? -9.836 -0.740 -5.423 1.00 89.69 310 LYS A N 1
ATOM 2352 C CA . LYS A 1 310 ? -10.472 -0.628 -4.101 1.00 89.69 310 LYS A CA 1
ATOM 2353 C C . LYS A 1 310 ? -9.520 -0.109 -3.018 1.00 89.69 310 LYS A C 1
ATOM 2355 O O . LYS A 1 310 ? -9.985 0.240 -1.933 1.00 89.69 310 LYS A O 1
ATOM 2360 N N . CYS A 1 311 ? -8.222 -0.033 -3.298 1.00 91.56 311 CYS A N 1
ATOM 2361 C CA . CYS A 1 311 ? -7.215 0.485 -2.379 1.00 91.56 311 CYS A CA 1
ATOM 2362 C C . CYS A 1 311 ? -7.146 2.018 -2.400 1.00 91.56 311 CYS A C 1
ATOM 2364 O O . CYS A 1 311 ? -7.453 2.660 -3.406 1.00 91.56 311 CYS A O 1
ATOM 2366 N N . SER A 1 312 ? -6.755 2.615 -1.278 1.00 94.12 312 SER A N 1
ATOM 2367 C CA . SER A 1 312 ? -6.456 4.035 -1.148 1.00 94.12 312 SER A CA 1
ATOM 2368 C C . SER A 1 312 ? -5.300 4.408 -2.067 1.00 94.12 312 SER A C 1
ATOM 2370 O O . SER A 1 312 ? -4.380 3.625 -2.303 1.00 94.12 312 SER A O 1
ATOM 2372 N N . TYR A 1 313 ? -5.399 5.598 -2.648 1.00 96.25 313 TYR A N 1
ATOM 2373 C CA . TYR A 1 313 ? -4.478 6.056 -3.668 1.00 96.25 313 TYR A CA 1
ATOM 2374 C C . TYR A 1 313 ? -4.312 7.571 -3.629 1.00 96.25 313 TYR A C 1
ATOM 2376 O O . TYR A 1 313 ? -5.184 8.302 -3.147 1.00 96.25 313 TYR A O 1
ATOM 2384 N N . VAL A 1 314 ? -3.210 8.009 -4.222 1.00 97.81 314 VAL A N 1
ATOM 2385 C CA . VAL A 1 314 ? -2.887 9.390 -4.554 1.00 97.81 314 VAL A CA 1
ATOM 2386 C C . VAL A 1 314 ? -2.768 9.478 -6.078 1.00 97.81 314 VAL A C 1
ATOM 2388 O O . VAL A 1 314 ? -2.012 8.699 -6.666 1.00 97.81 314 VAL A O 1
ATOM 2391 N N . PRO A 1 315 ? -3.522 10.357 -6.761 1.00 97.19 315 PRO A N 1
ATOM 2392 C CA . PRO A 1 315 ? -3.367 10.544 -8.195 1.00 97.19 315 PRO A CA 1
ATOM 2393 C C . PRO A 1 315 ? -2.011 11.192 -8.498 1.00 97.19 315 PRO A C 1
ATOM 2395 O O . PRO A 1 315 ? -1.579 12.109 -7.794 1.00 97.19 315 PRO A O 1
ATOM 2398 N N . LEU A 1 316 ? -1.373 10.722 -9.566 1.00 96.44 316 LEU A N 1
ATOM 2399 C CA . LEU A 1 316 ? -0.104 11.219 -10.082 1.00 96.44 316 LEU A CA 1
ATOM 2400 C C . LEU A 1 316 ? -0.349 11.886 -11.439 1.00 96.44 316 LEU A C 1
ATOM 2402 O O . LEU A 1 316 ? -0.896 11.263 -12.349 1.00 96.44 316 LEU A O 1
ATOM 2406 N N . ASP A 1 317 ? 0.070 13.141 -11.569 1.00 95.56 317 ASP A N 1
ATOM 2407 C CA . ASP A 1 317 ? 0.136 13.876 -12.839 1.00 95.56 317 ASP A CA 1
ATOM 2408 C C . ASP A 1 317 ? 1.395 14.747 -12.804 1.00 95.56 317 ASP A C 1
ATOM 2410 O O . ASP A 1 317 ? 1.372 15.902 -12.373 1.00 95.56 317 ASP A O 1
ATOM 2414 N N . ILE A 1 318 ? 2.523 14.131 -13.154 1.00 95.31 318 ILE A N 1
ATOM 2415 C CA . ILE A 1 318 ? 3.853 14.736 -13.067 1.00 95.31 318 ILE A CA 1
ATOM 2416 C C 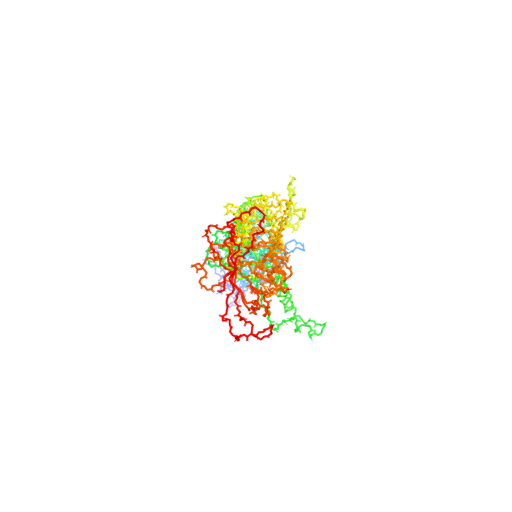. ILE A 1 318 ? 4.215 15.321 -14.426 1.00 95.31 318 ILE A C 1
ATOM 2418 O O . ILE A 1 318 ? 4.290 14.600 -15.425 1.00 95.31 318 ILE A O 1
ATOM 2422 N N . TYR A 1 319 ? 4.453 16.630 -14.447 1.00 93.94 319 TYR A N 1
ATOM 2423 C CA . TYR A 1 319 ? 4.933 17.374 -15.610 1.00 93.94 319 TYR A CA 1
ATOM 2424 C C . TYR A 1 319 ? 6.452 17.505 -15.564 1.00 93.94 319 TYR A C 1
ATOM 2426 O O . TYR A 1 319 ? 7.042 17.508 -14.488 1.00 93.94 319 TYR A O 1
ATOM 2434 N N . ASP A 1 320 ? 7.070 17.625 -16.739 1.00 92.62 320 ASP A N 1
ATOM 2435 C CA . ASP A 1 320 ? 8.525 17.708 -16.899 1.00 92.62 320 ASP A CA 1
ATOM 2436 C C . ASP A 1 320 ? 9.273 16.549 -16.218 1.00 92.62 320 ASP A C 1
ATOM 2438 O O . ASP A 1 320 ? 10.406 16.695 -15.762 1.00 92.62 320 ASP A O 1
ATOM 2442 N N . TRP A 1 321 ? 8.637 15.375 -16.170 1.00 93.50 321 TRP A N 1
ATOM 2443 C CA . TRP A 1 321 ? 9.217 14.185 -15.564 1.00 93.50 321 TRP A CA 1
ATOM 2444 C C . TRP A 1 321 ? 10.471 13.748 -16.326 1.00 93.50 321 TRP A C 1
ATOM 2446 O O . TRP A 1 321 ? 10.463 13.640 -17.552 1.00 93.50 321 TRP A O 1
ATOM 2456 N N . THR A 1 322 ? 11.551 13.486 -15.596 1.00 90.81 322 THR A N 1
ATOM 2457 C CA . THR A 1 322 ? 12.877 13.185 -16.156 1.00 90.81 322 THR A CA 1
ATOM 2458 C C . THR A 1 322 ? 13.175 11.689 -16.249 1.00 90.81 322 THR A C 1
ATOM 2460 O O . THR A 1 322 ? 14.241 11.313 -16.733 1.00 90.81 322 THR A O 1
ATOM 2463 N N . GLY A 1 323 ? 12.251 10.838 -15.793 1.00 88.81 323 GLY A N 1
ATOM 2464 C CA . GLY A 1 323 ? 12.492 9.407 -15.600 1.00 88.81 323 GLY A CA 1
ATOM 2465 C C . GLY A 1 323 ? 13.018 9.056 -14.205 1.00 88.81 323 GLY A C 1
ATOM 2466 O O . GLY A 1 323 ? 13.264 7.882 -13.943 1.00 88.81 323 GLY A O 1
ATOM 2467 N N . GLU A 1 324 ? 13.214 10.054 -13.338 1.00 88.62 324 GLU A N 1
ATOM 2468 C CA . GLU A 1 324 ? 13.652 9.910 -11.941 1.00 88.62 324 GLU A CA 1
ATOM 2469 C C . GLU A 1 324 ? 12.477 9.920 -10.956 1.00 88.62 324 GLU A C 1
ATOM 2471 O O . GLU A 1 324 ? 11.308 10.019 -11.341 1.00 88.62 324 GLU A O 1
ATOM 2476 N N . GLY A 1 325 ? 12.801 9.842 -9.667 1.00 88.94 325 GLY A N 1
ATOM 2477 C CA . GLY A 1 325 ? 11.887 10.203 -8.592 1.00 88.94 325 GLY A CA 1
ATOM 2478 C C . GLY A 1 325 ? 11.336 11.625 -8.723 1.00 88.94 325 GLY A C 1
ATOM 2479 O O . GLY A 1 325 ? 11.818 12.440 -9.511 1.00 88.94 325 GLY A O 1
ATOM 2480 N N . PHE A 1 326 ? 10.272 11.913 -7.979 1.00 91.50 326 PHE A N 1
ATOM 2481 C CA . PHE A 1 326 ? 9.591 13.201 -8.038 1.00 91.50 326 PHE A CA 1
ATOM 2482 C C . PHE A 1 326 ? 9.001 13.586 -6.684 1.00 91.50 326 PHE A C 1
ATOM 2484 O O . PHE A 1 326 ? 8.655 12.730 -5.871 1.00 91.50 326 PHE A O 1
ATOM 2491 N N . LEU A 1 327 ? 8.808 14.892 -6.507 1.00 91.56 327 LEU A N 1
ATOM 2492 C CA . LEU A 1 327 ? 8.124 15.487 -5.369 1.00 91.56 327 LEU A CA 1
ATOM 2493 C C . LEU A 1 327 ? 6.804 16.117 -5.830 1.00 91.56 327 LEU A C 1
ATOM 2495 O O . LEU A 1 327 ? 6.777 16.950 -6.737 1.00 91.56 327 LEU A O 1
ATOM 2499 N N . MET A 1 328 ? 5.706 15.762 -5.170 1.00 92.69 328 MET A N 1
ATOM 2500 C CA . MET A 1 328 ? 4.430 16.467 -5.262 1.00 92.69 328 MET A CA 1
ATOM 2501 C C . MET A 1 328 ? 4.157 17.170 -3.939 1.00 92.69 328 MET A C 1
ATOM 2503 O O . MET A 1 328 ? 3.848 16.521 -2.944 1.00 92.69 328 MET A O 1
ATOM 2507 N N . GLU A 1 329 ? 4.208 18.500 -3.926 1.00 90.00 329 GLU A N 1
ATOM 2508 C CA . GLU A 1 329 ? 4.021 19.285 -2.697 1.00 90.00 329 GLU A CA 1
ATOM 2509 C C . GLU A 1 329 ? 2.618 19.165 -2.088 1.00 90.00 329 GLU A C 1
ATOM 2511 O O . GLU A 1 329 ? 2.434 19.453 -0.908 1.00 90.00 329 GLU A O 1
ATOM 2516 N N . SER A 1 330 ? 1.610 18.822 -2.890 1.00 92.69 330 SER A N 1
ATOM 2517 C CA . SER A 1 330 ? 0.235 18.660 -2.427 1.00 92.69 330 SER A CA 1
ATOM 2518 C C . SER A 1 330 ? -0.574 17.839 -3.424 1.00 92.69 330 SER A C 1
ATOM 2520 O O . SER A 1 330 ? -0.686 18.199 -4.597 1.00 92.69 330 SER A O 1
ATOM 2522 N N . SER A 1 331 ? -1.164 16.750 -2.949 1.00 95.69 331 SER A N 1
ATOM 2523 C CA . SER A 1 331 ? -2.122 15.933 -3.684 1.00 95.69 331 SER A CA 1
ATOM 2524 C C . SER A 1 331 ? -3.217 15.423 -2.748 1.00 95.69 331 SER A C 1
ATOM 2526 O O . SER A 1 331 ? -3.105 15.473 -1.522 1.00 95.69 331 SER A O 1
ATOM 2528 N N . TYR A 1 332 ? -4.305 14.943 -3.334 1.00 95.62 332 TYR A N 1
ATOM 2529 C CA . TYR A 1 332 ? -5.379 14.287 -2.599 1.00 95.62 332 TYR A CA 1
ATOM 2530 C C . TYR A 1 332 ? -5.010 12.830 -2.309 1.00 95.62 332 TYR A C 1
ATOM 2532 O O . TYR A 1 332 ? -4.525 12.136 -3.196 1.00 95.62 332 TYR A O 1
ATOM 2540 N N . MET A 1 333 ? -5.317 12.337 -1.111 1.00 96.50 333 MET A N 1
ATOM 2541 C CA . MET A 1 333 ? -5.277 10.908 -0.804 1.00 96.50 333 MET A CA 1
ATOM 2542 C C . MET A 1 333 ? -6.686 10.424 -0.475 1.00 96.50 333 MET A C 1
ATOM 2544 O O . MET A 1 333 ? -7.369 11.015 0.362 1.00 96.50 333 MET A O 1
ATOM 2548 N N . ALA A 1 334 ? -7.120 9.335 -1.109 1.00 96.69 334 ALA A N 1
ATOM 2549 C CA . ALA A 1 334 ? -8.388 8.709 -0.750 1.00 96.69 334 ALA A CA 1
ATOM 2550 C C . ALA A 1 334 ? -8.345 8.201 0.706 1.00 96.69 334 ALA A C 1
ATOM 2552 O O . ALA A 1 334 ? -7.369 7.540 1.066 1.00 96.69 334 ALA A O 1
ATOM 2553 N N . PRO A 1 335 ? -9.372 8.444 1.544 1.00 96.06 335 PRO A N 1
ATOM 2554 C CA . PRO A 1 335 ? -9.376 7.968 2.922 1.00 96.06 335 PRO A CA 1
ATOM 2555 C C . PRO A 1 335 ? -9.119 6.465 3.036 1.00 96.06 335 PRO A C 1
ATOM 2557 O O . PRO A 1 335 ? -9.745 5.677 2.325 1.00 96.06 335 PRO A O 1
ATOM 2560 N N . ALA A 1 336 ? -8.220 6.071 3.931 1.00 93.88 336 ALA A N 1
ATOM 2561 C CA . ALA A 1 336 ? -7.754 4.699 4.095 1.00 93.88 336 ALA A CA 1
ATOM 2562 C C . ALA A 1 336 ? -8.331 4.060 5.366 1.00 93.88 336 ALA A C 1
ATOM 2564 O O . ALA A 1 336 ? -8.374 4.690 6.421 1.00 93.88 336 ALA A O 1
ATOM 2565 N N . ARG A 1 337 ? -8.745 2.792 5.283 1.00 91.44 337 ARG A N 1
ATOM 2566 C CA . ARG A 1 337 ? -9.062 1.947 6.445 1.00 91.44 337 ARG A CA 1
ATOM 2567 C C . ARG A 1 337 ? -7.800 1.221 6.901 1.00 91.44 337 ARG A C 1
ATOM 2569 O O . ARG A 1 337 ? -7.358 0.300 6.218 1.00 91.44 337 ARG A O 1
ATOM 2576 N N . VAL A 1 338 ? -7.253 1.613 8.047 1.00 90.50 338 VAL A N 1
ATOM 2577 C CA . VAL A 1 338 ? -6.065 1.008 8.665 1.00 90.50 338 VAL A CA 1
ATOM 2578 C C . VAL A 1 338 ? -6.504 0.065 9.780 1.00 90.50 338 VAL A C 1
ATOM 2580 O O . VAL A 1 338 ? -7.281 0.439 10.656 1.00 90.50 338 VAL A O 1
ATOM 2583 N N . THR A 1 339 ? -6.060 -1.186 9.716 1.00 85.25 339 THR A N 1
ATOM 2584 C CA . THR A 1 339 ? -6.490 -2.269 10.610 1.00 85.25 339 THR A CA 1
ATOM 2585 C C . THR A 1 339 ? -5.487 -3.418 10.551 1.00 85.25 339 THR A C 1
ATOM 2587 O O . THR A 1 339 ? -4.734 -3.508 9.580 1.00 85.25 339 THR A O 1
ATOM 2590 N N . GLU A 1 340 ? -5.494 -4.307 11.547 1.00 81.19 340 GLU A N 1
ATOM 2591 C CA . GLU A 1 340 ? -4.705 -5.539 11.481 1.00 81.19 340 GLU A CA 1
ATOM 2592 C C . GLU A 1 340 ? -5.242 -6.434 10.358 1.00 81.19 340 GLU A C 1
ATOM 2594 O O . GLU A 1 340 ? -6.430 -6.764 10.298 1.00 81.19 340 GLU A O 1
ATOM 2599 N N . ARG A 1 341 ? -4.355 -6.822 9.447 1.00 74.62 341 ARG A N 1
ATOM 2600 C CA . ARG A 1 341 ? -4.709 -7.522 8.214 1.00 74.62 341 ARG A CA 1
ATOM 2601 C C . ARG A 1 341 ? -4.761 -9.036 8.383 1.00 74.62 341 ARG A C 1
ATOM 2603 O O . ARG A 1 341 ? -5.368 -9.697 7.548 1.00 74.62 341 ARG A O 1
ATOM 2610 N N . SER A 1 342 ? -4.222 -9.584 9.474 1.00 73.69 342 SER A N 1
ATOM 2611 C CA . SER A 1 342 ? -4.386 -11.006 9.826 1.00 73.69 342 SER A CA 1
ATOM 2612 C C . SER A 1 342 ? -5.835 -11.399 10.175 1.00 73.69 342 SER A C 1
ATOM 2614 O O . SER A 1 342 ? -6.179 -12.586 10.202 1.00 73.69 342 SER A O 1
ATOM 2616 N N . LEU A 1 343 ? -6.699 -10.415 10.439 1.00 80.06 343 LEU A N 1
ATOM 2617 C CA . LEU A 1 343 ? -8.096 -10.626 10.805 1.00 80.06 343 LEU A CA 1
ATOM 2618 C C . LEU A 1 343 ? -8.963 -10.991 9.605 1.00 80.06 343 LEU A C 1
ATOM 2620 O O . LEU A 1 343 ? -8.611 -10.737 8.454 1.00 80.06 343 LEU A O 1
ATOM 2624 N N . ASP A 1 344 ? -10.148 -11.544 9.859 1.00 83.38 344 ASP A N 1
ATOM 2625 C CA . ASP A 1 344 ? -11.113 -11.731 8.784 1.00 83.38 344 ASP A CA 1
ATOM 2626 C C . ASP A 1 344 ? -11.618 -10.387 8.234 1.00 83.38 344 ASP A C 1
ATOM 2628 O O . ASP A 1 344 ? -11.658 -9.357 8.908 1.00 83.38 344 ASP A O 1
ATOM 2632 N N . ALA A 1 345 ? -12.030 -10.424 6.973 1.00 79.31 345 ALA A N 1
ATOM 2633 C CA . ALA A 1 345 ? -12.480 -9.279 6.197 1.00 79.31 345 ALA A CA 1
ATOM 2634 C C . ALA A 1 345 ? -13.559 -8.411 6.876 1.00 79.31 345 ALA A C 1
ATOM 2636 O O . ALA A 1 345 ? -13.569 -7.190 6.693 1.00 79.31 345 ALA A O 1
ATOM 2637 N N . GLN A 1 346 ? -14.488 -9.022 7.616 1.00 83.56 346 GLN A N 1
ATOM 2638 C CA . GLN A 1 346 ? -15.572 -8.283 8.258 1.00 83.56 346 GLN A CA 1
ATOM 2639 C C . GLN A 1 346 ? -15.048 -7.552 9.494 1.00 83.56 346 GLN A C 1
ATOM 2641 O O . GLN A 1 346 ? -15.272 -6.345 9.619 1.00 83.56 346 GLN A O 1
ATOM 2646 N N . LYS A 1 347 ? -14.272 -8.244 10.338 1.00 87.06 347 LYS A N 1
ATOM 2647 C CA . LYS A 1 347 ? -13.604 -7.630 11.494 1.00 87.06 347 LYS A CA 1
ATOM 2648 C C . LYS A 1 347 ? -12.689 -6.492 11.074 1.00 87.06 347 LYS A C 1
ATOM 2650 O O . LYS A 1 347 ? -12.806 -5.409 11.636 1.00 87.06 347 LYS A O 1
ATOM 2655 N N . GLN A 1 348 ? -11.875 -6.691 10.032 1.00 85.81 348 GLN A N 1
ATOM 2656 C CA . GLN A 1 348 ? -11.000 -5.656 9.475 1.00 85.81 348 GLN A CA 1
ATOM 2657 C C . GLN A 1 348 ? -11.740 -4.334 9.251 1.00 85.81 348 GLN A C 1
ATOM 2659 O O . GLN A 1 348 ? -11.257 -3.287 9.673 1.00 85.81 348 GLN A O 1
ATOM 2664 N N . ARG A 1 349 ? -12.925 -4.380 8.630 1.00 87.12 349 ARG A N 1
ATOM 2665 C CA . ARG A 1 349 ? -13.747 -3.189 8.376 1.00 87.12 349 ARG A CA 1
ATOM 2666 C C . ARG A 1 349 ? -14.400 -2.634 9.634 1.00 87.12 349 ARG A C 1
ATOM 2668 O O . ARG A 1 349 ? -14.423 -1.417 9.797 1.00 87.12 349 ARG A O 1
ATOM 2675 N N . ASP A 1 350 ? -14.933 -3.500 10.491 1.00 88.06 350 ASP A N 1
ATOM 2676 C CA . ASP A 1 350 ? -15.651 -3.087 11.699 1.00 88.06 350 ASP A CA 1
ATOM 2677 C C . ASP A 1 350 ? -14.731 -2.412 12.732 1.00 88.06 350 ASP A C 1
ATOM 2679 O O . ASP A 1 350 ? -15.199 -1.550 13.478 1.00 88.06 350 ASP A O 1
ATOM 2683 N N . GLN A 1 351 ? -13.439 -2.761 12.756 1.00 92.19 351 GLN A N 1
ATOM 2684 C CA . GLN A 1 351 ? -12.450 -2.197 13.683 1.00 92.19 351 GLN A CA 1
ATOM 2685 C C . GLN A 1 351 ? -11.483 -1.181 13.050 1.00 92.19 351 GLN A C 1
ATOM 2687 O O . GLN A 1 351 ? -10.604 -0.667 13.740 1.00 92.19 351 GLN A O 1
ATOM 2692 N N . ALA A 1 352 ? -11.604 -0.901 11.749 1.00 91.62 352 ALA A N 1
ATOM 2693 C CA . ALA A 1 352 ? -10.655 -0.036 11.056 1.00 91.62 352 ALA A CA 1
ATOM 2694 C C . ALA A 1 352 ? -10.634 1.387 11.628 1.00 91.62 352 ALA A C 1
ATOM 2696 O O . ALA A 1 352 ? -11.676 2.035 11.760 1.00 91.62 352 ALA A O 1
ATOM 2697 N N . ILE A 1 353 ? -9.424 1.900 11.853 1.00 93.75 353 ILE A N 1
ATOM 2698 C CA . ILE A 1 353 ? -9.185 3.333 12.005 1.00 93.75 353 ILE A CA 1
ATOM 2699 C C . ILE A 1 353 ? -9.246 3.954 10.613 1.00 93.75 353 ILE A C 1
ATOM 2701 O O . ILE A 1 353 ? -8.569 3.494 9.690 1.00 93.75 353 ILE A O 1
ATOM 2705 N N . VAL A 1 354 ? -10.059 4.991 10.436 1.00 94.44 354 VAL A N 1
ATOM 2706 C CA . VAL A 1 354 ? -10.154 5.676 9.142 1.00 94.44 354 VAL A CA 1
ATOM 2707 C C . VAL A 1 354 ? -9.218 6.872 9.142 1.00 94.44 354 VAL A C 1
ATOM 2709 O O . VAL A 1 354 ? -9.429 7.815 9.899 1.00 94.44 354 VAL A O 1
ATOM 2712 N N . VAL A 1 355 ? -8.219 6.841 8.267 1.00 95.12 355 VAL A N 1
ATOM 2713 C CA . VAL A 1 355 ? -7.287 7.944 8.018 1.00 95.12 355 VAL A CA 1
ATOM 2714 C C . VAL A 1 355 ? -7.807 8.765 6.844 1.00 95.12 355 VAL A C 1
ATOM 2716 O O . VAL A 1 355 ? -7.928 8.242 5.737 1.00 95.12 355 VAL A O 1
ATOM 2719 N N . SER A 1 356 ? -8.097 10.045 7.062 1.00 96.25 356 SER A N 1
ATOM 2720 C CA . SER A 1 356 ? -8.602 10.965 6.034 1.00 96.25 356 SER A CA 1
ATOM 2721 C C . SER A 1 356 ? -7.731 12.222 5.962 1.00 96.25 356 SER A C 1
ATOM 2723 O O . SER A 1 356 ? -8.043 13.215 6.623 1.00 96.25 356 SER A O 1
ATOM 2725 N N . PRO A 1 357 ? -6.626 12.210 5.195 1.00 96.12 357 PRO A N 1
ATOM 2726 C CA . PRO A 1 357 ? -5.766 13.380 5.059 1.00 96.12 357 PRO A CA 1
ATOM 2727 C C . PRO A 1 357 ? -6.481 14.522 4.329 1.00 96.12 357 PRO A C 1
ATOM 2729 O O . PRO A 1 357 ? -7.192 14.290 3.351 1.00 96.12 357 PRO A O 1
ATOM 2732 N N . SER A 1 358 ? -6.239 15.766 4.745 1.00 95.62 358 SER A N 1
ATOM 2733 C CA . SER A 1 358 ? -6.705 16.950 4.000 1.00 95.62 358 SER A CA 1
ATOM 2734 C C . SER A 1 358 ? -5.980 17.085 2.658 1.00 95.62 358 SER A C 1
ATOM 2736 O O . SER A 1 358 ? -6.575 17.452 1.646 1.00 95.62 358 SER A O 1
ATOM 2738 N N . ALA A 1 359 ? -4.682 16.788 2.670 1.00 95.94 359 ALA A N 1
ATOM 2739 C CA . ALA A 1 359 ? -3.807 16.642 1.517 1.00 95.94 359 ALA A CA 1
ATOM 2740 C C . ALA A 1 359 ? -2.564 15.850 1.950 1.00 95.94 359 ALA A C 1
ATOM 2742 O O . ALA A 1 359 ? -2.304 15.694 3.147 1.00 95.94 359 ALA A O 1
ATOM 2743 N N . VAL A 1 360 ? -1.781 15.384 0.986 1.00 95.94 360 VAL A N 1
ATOM 2744 C CA . VAL A 1 360 ? -0.489 14.735 1.218 1.00 95.94 360 VAL A CA 1
ATOM 2745 C C . VAL A 1 360 ? 0.587 15.370 0.349 1.00 95.94 360 VAL A C 1
ATOM 2747 O O . VAL A 1 360 ? 0.334 15.713 -0.805 1.00 95.94 360 VAL A O 1
ATOM 2750 N N . THR A 1 361 ? 1.788 15.511 0.896 1.00 94.56 361 THR A N 1
ATOM 2751 C CA . THR A 1 361 ? 3.006 15.607 0.088 1.00 94.56 361 THR A CA 1
ATOM 2752 C C . THR A 1 361 ? 3.413 14.194 -0.310 1.00 94.56 361 THR A C 1
ATOM 2754 O O . THR A 1 361 ? 3.380 13.308 0.543 1.00 94.56 361 THR A O 1
ATOM 2757 N N . VAL A 1 362 ? 3.808 13.983 -1.563 1.00 94.50 362 VAL A N 1
ATOM 2758 C CA . VAL A 1 362 ? 4.398 12.720 -2.031 1.00 94.50 362 VAL A CA 1
ATOM 2759 C C . VAL A 1 362 ? 5.849 12.966 -2.378 1.00 94.50 362 VAL A C 1
ATOM 2761 O O . VAL A 1 362 ? 6.107 13.723 -3.308 1.00 94.50 362 VAL A O 1
ATOM 2764 N N . ASP A 1 363 ? 6.769 12.330 -1.662 1.00 93.06 363 ASP A N 1
ATOM 2765 C CA . ASP A 1 363 ? 8.189 12.358 -1.989 1.00 93.06 363 ASP A CA 1
ATOM 2766 C C . ASP A 1 363 ? 8.644 10.965 -2.413 1.00 93.06 363 ASP A C 1
ATOM 2768 O O . ASP A 1 363 ? 8.609 10.009 -1.637 1.00 93.06 363 ASP A O 1
ATOM 2772 N N . LEU A 1 364 ? 9.020 10.846 -3.676 1.00 92.12 364 LEU A N 1
ATOM 2773 C CA . LEU A 1 364 ? 9.580 9.636 -4.256 1.00 92.12 364 LEU A CA 1
ATOM 2774 C C . LEU A 1 364 ? 10.952 9.919 -4.876 1.00 92.12 364 LEU A C 1
ATOM 2776 O O . LEU A 1 364 ? 11.393 9.172 -5.750 1.00 92.12 364 LEU A O 1
ATOM 2780 N N . ASP A 1 365 ? 11.611 11.001 -4.458 1.00 88.75 365 ASP A N 1
ATOM 2781 C CA . ASP A 1 365 ? 12.910 11.428 -4.960 1.00 88.75 365 ASP A CA 1
ATOM 2782 C C . ASP A 1 365 ? 14.044 11.089 -3.980 1.00 88.75 365 ASP A C 1
ATOM 2784 O O . ASP A 1 365 ? 14.188 11.701 -2.932 1.00 88.75 365 ASP A O 1
ATOM 2788 N N . ARG A 1 366 ? 14.898 10.127 -4.357 1.00 82.19 366 ARG A N 1
ATOM 2789 C CA . ARG A 1 366 ? 16.093 9.723 -3.583 1.00 82.19 366 ARG A CA 1
ATOM 2790 C C . ARG A 1 366 ? 17.283 10.682 -3.666 1.00 82.19 366 ARG A C 1
ATOM 2792 O O . ARG A 1 366 ? 18.321 10.421 -3.063 1.00 82.19 366 ARG A O 1
ATOM 2799 N N . GLU A 1 367 ? 17.189 11.732 -4.469 1.00 80.50 367 GLU A N 1
ATOM 2800 C CA . GLU A 1 367 ? 18.271 12.709 -4.636 1.00 80.50 367 GLU A CA 1
ATOM 2801 C C . GLU A 1 367 ? 17.905 14.075 -4.037 1.00 80.50 367 GLU A C 1
ATOM 2803 O O . GLU A 1 367 ? 18.711 15.011 -4.044 1.00 80.50 367 GLU A O 1
ATOM 2808 N N . SER A 1 368 ? 16.694 14.183 -3.494 1.00 77.88 368 SER A N 1
ATOM 2809 C CA . SER A 1 368 ? 16.161 15.367 -2.839 1.00 77.88 368 SER A CA 1
ATOM 2810 C C . SER A 1 368 ? 15.700 15.012 -1.426 1.00 77.88 368 SER A C 1
ATOM 2812 O O . SER A 1 368 ? 15.862 13.891 -0.958 1.00 77.88 368 SER A O 1
ATOM 2814 N N . TYR A 1 369 ? 15.197 16.004 -0.710 1.00 78.88 369 TYR A N 1
ATOM 2815 C CA . TYR A 1 369 ? 14.601 15.816 0.600 1.00 78.88 369 TYR A CA 1
ATOM 2816 C C . TYR A 1 369 ? 13.425 16.766 0.758 1.00 78.88 369 TYR A C 1
ATOM 2818 O O . TYR A 1 369 ? 13.385 17.848 0.154 1.00 78.88 369 TYR A O 1
ATOM 2826 N N . LEU A 1 370 ? 12.490 16.390 1.622 1.00 81.25 370 LEU A N 1
ATOM 2827 C CA . LEU A 1 370 ? 11.377 17.239 1.992 1.00 81.25 370 LEU A CA 1
ATOM 2828 C C . LEU A 1 370 ? 11.775 18.070 3.220 1.00 81.25 370 LEU A C 1
ATOM 2830 O O . LEU A 1 370 ? 11.818 17.536 4.328 1.00 81.25 370 LEU A O 1
ATOM 2834 N N . PRO A 1 371 ? 12.054 19.380 3.076 1.00 76.19 371 PRO A N 1
ATOM 2835 C CA . PRO A 1 371 ? 12.402 20.200 4.225 1.00 76.19 371 PRO A CA 1
ATOM 2836 C C . PRO A 1 371 ? 11.231 20.258 5.201 1.00 76.19 371 PRO A C 1
ATOM 2838 O O . PRO A 1 371 ? 10.072 20.454 4.812 1.00 76.19 371 PRO A O 1
ATOM 2841 N N . LYS A 1 372 ? 11.540 20.170 6.493 1.00 81.44 372 LYS A N 1
ATOM 2842 C CA . LYS A 1 372 ? 10.532 20.306 7.534 1.00 81.44 372 LYS A CA 1
ATOM 2843 C C . LYS A 1 372 ? 9.936 21.712 7.504 1.00 81.44 372 LYS A C 1
ATOM 2845 O O . LYS A 1 372 ? 10.614 22.708 7.767 1.00 81.44 372 LYS A O 1
ATOM 2850 N N . GLU A 1 373 ? 8.635 21.807 7.235 1.00 80.75 373 GLU A N 1
ATOM 2851 C CA . GLU A 1 373 ? 7.922 23.083 7.302 1.00 80.75 373 GLU A CA 1
ATOM 2852 C C . GLU A 1 373 ? 7.959 23.626 8.746 1.00 80.75 373 GLU A C 1
ATOM 2854 O O . GLU A 1 373 ? 7.696 22.907 9.716 1.00 80.75 373 GLU A O 1
ATOM 2859 N N . ALA A 1 374 ? 8.291 24.908 8.917 1.00 78.38 374 ALA A N 1
ATOM 2860 C CA . ALA A 1 374 ? 8.410 25.512 10.242 1.00 78.38 374 ALA A CA 1
ATOM 2861 C C . ALA A 1 374 ? 7.075 25.453 11.009 1.00 78.38 374 ALA A C 1
ATOM 2863 O O . ALA A 1 374 ? 6.061 25.976 10.552 1.00 78.38 374 ALA A O 1
ATOM 2864 N N . GLY A 1 375 ? 7.087 24.847 12.201 1.00 77.94 375 GLY A N 1
ATOM 2865 C CA . GLY A 1 375 ? 5.887 24.653 13.025 1.00 77.94 375 GLY A CA 1
ATOM 2866 C C . GLY A 1 375 ? 5.057 23.411 12.676 1.00 77.94 375 GLY A C 1
ATOM 2867 O O . GLY A 1 375 ? 4.068 23.156 13.361 1.00 77.94 375 GLY A O 1
ATOM 2868 N N . SER A 1 376 ? 5.458 22.632 11.666 1.00 84.81 376 SER A N 1
ATOM 2869 C CA . SER A 1 376 ? 4.897 21.302 11.404 1.00 84.81 376 SER A CA 1
ATOM 2870 C C . SER A 1 376 ? 5.443 20.253 12.379 1.00 84.81 376 SER A C 1
ATOM 2872 O O . SER A 1 376 ? 6.519 20.417 12.969 1.00 84.81 376 SER A O 1
ATOM 2874 N N . GLN A 1 377 ? 4.703 19.154 12.522 1.00 85.75 377 GLN A N 1
ATOM 2875 C CA . GLN A 1 377 ? 5.127 17.968 13.269 1.00 85.75 377 GLN A CA 1
ATOM 2876 C C . GLN A 1 377 ? 5.944 16.991 12.408 1.00 85.75 377 GLN A C 1
ATOM 2878 O O . GLN A 1 377 ? 6.298 15.922 12.894 1.00 85.75 377 GLN A O 1
ATOM 2883 N N . THR A 1 378 ? 6.288 17.363 11.166 1.00 86.50 378 THR A N 1
ATOM 2884 C CA . THR A 1 378 ? 7.012 16.490 10.235 1.00 86.50 378 THR A CA 1
ATOM 2885 C C . THR A 1 378 ? 8.305 15.963 10.877 1.00 86.50 378 THR A C 1
ATOM 2887 O O . THR A 1 378 ? 9.072 16.760 11.442 1.00 86.50 378 THR A O 1
ATOM 2890 N N . PRO A 1 379 ? 8.572 14.645 10.832 1.00 85.44 379 PRO A N 1
ATOM 2891 C CA . PRO A 1 379 ? 9.801 14.066 11.369 1.00 85.44 379 PRO A CA 1
ATOM 2892 C C . PRO A 1 379 ? 11.053 14.598 10.666 1.00 85.44 379 PRO A C 1
ATOM 2894 O O . PRO A 1 379 ? 11.044 14.841 9.462 1.00 85.44 379 PRO A O 1
ATOM 2897 N N . ASN A 1 380 ? 12.158 14.733 11.407 1.00 86.19 380 ASN A N 1
ATOM 2898 C CA . ASN A 1 380 ? 13.429 15.207 10.839 1.00 86.19 380 ASN A CA 1
ATOM 2899 C C . ASN A 1 380 ? 14.016 14.224 9.808 1.00 86.19 380 ASN A C 1
ATOM 2901 O O . ASN A 1 380 ? 14.810 14.623 8.972 1.00 86.19 380 ASN A O 1
ATOM 2905 N N . GLU A 1 381 ? 13.613 12.952 9.855 1.00 83.69 381 GLU A N 1
ATOM 2906 C CA . GLU A 1 381 ? 14.033 11.918 8.898 1.00 83.69 381 GLU A CA 1
ATOM 2907 C C . GLU A 1 381 ? 13.628 12.252 7.456 1.00 83.69 381 GLU A C 1
ATOM 2909 O O . GLU A 1 381 ? 14.301 11.827 6.527 1.00 83.69 381 GLU A O 1
ATOM 2914 N N . THR A 1 382 ? 12.582 13.065 7.263 1.00 83.81 382 THR A N 1
ATOM 2915 C CA . THR A 1 382 ? 12.158 13.542 5.931 1.00 83.81 382 THR A CA 1
ATOM 2916 C C . THR A 1 382 ? 13.175 14.476 5.263 1.00 83.81 382 THR A C 1
ATOM 2918 O O . THR A 1 382 ? 13.116 14.680 4.053 1.00 83.81 382 THR A O 1
ATOM 2921 N N . GLU A 1 383 ? 14.131 15.012 6.032 1.00 84.62 383 GLU A N 1
ATOM 2922 C CA . GLU A 1 383 ? 15.223 15.855 5.532 1.00 84.62 383 GLU A CA 1
ATOM 2923 C C . GLU A 1 383 ? 16.446 15.034 5.073 1.00 84.62 383 GLU A C 1
ATOM 2925 O O . GLU A 1 383 ? 17.438 15.603 4.613 1.00 84.62 383 GLU A O 1
ATOM 2930 N N . GLU A 1 384 ? 16.395 13.703 5.194 1.00 83.12 384 GLU A N 1
ATOM 2931 C CA . GLU A 1 384 ? 17.456 12.809 4.738 1.00 83.12 384 GLU A CA 1
ATOM 2932 C C . GLU A 1 384 ? 17.250 12.416 3.260 1.00 83.12 384 GLU A C 1
ATOM 2934 O O . GLU A 1 384 ? 16.150 11.998 2.900 1.00 83.12 384 GLU A O 1
ATOM 2939 N N . PRO A 1 385 ? 18.293 12.442 2.404 1.00 71.31 385 PRO A N 1
ATOM 2940 C CA . PRO A 1 385 ? 18.156 12.201 0.959 1.00 71.31 385 PRO A CA 1
ATOM 2941 C C . PRO A 1 385 ? 17.580 10.833 0.568 1.00 71.31 385 PRO A C 1
ATOM 2943 O O . PRO A 1 385 ? 17.142 10.628 -0.552 1.00 71.31 385 PRO A O 1
ATOM 2946 N N . PHE A 1 386 ? 17.613 9.851 1.469 1.00 78.06 386 PHE A N 1
ATOM 2947 C CA . PHE A 1 386 ? 17.112 8.504 1.187 1.00 78.06 386 PHE A CA 1
ATOM 2948 C C . PHE A 1 386 ? 15.641 8.306 1.577 1.00 78.06 386 PHE A C 1
ATOM 2950 O O . PHE A 1 386 ? 15.087 7.236 1.299 1.00 78.06 386 PHE A O 1
ATOM 2957 N N . TRP A 1 387 ? 15.018 9.273 2.256 1.00 88.06 387 TRP A N 1
ATOM 2958 C CA . TRP A 1 387 ? 13.636 9.145 2.699 1.00 88.06 387 TRP A CA 1
ATOM 2959 C C . TRP A 1 387 ? 12.679 9.287 1.514 1.00 88.06 387 TRP A C 1
ATOM 2961 O O . TRP A 1 387 ? 12.781 10.219 0.728 1.00 88.06 387 TRP A O 1
ATOM 2971 N N . VAL A 1 388 ? 11.735 8.353 1.391 1.00 90.25 388 VAL A N 1
ATOM 2972 C CA . VAL A 1 388 ? 10.640 8.423 0.415 1.00 90.25 388 VAL A CA 1
ATOM 2973 C C . VAL A 1 388 ? 9.347 7.989 1.092 1.00 90.25 388 VAL A C 1
ATOM 2975 O O . VAL A 1 388 ? 9.336 7.046 1.892 1.00 90.25 388 VAL A O 1
ATOM 2978 N N . GLY A 1 389 ? 8.248 8.666 0.782 1.00 93.06 389 GLY A N 1
ATOM 2979 C CA . GLY A 1 389 ? 7.000 8.482 1.500 1.00 93.06 389 GLY A CA 1
ATOM 2980 C C . GLY A 1 389 ? 5.936 9.533 1.222 1.00 93.06 389 GLY A C 1
ATOM 2981 O O . GLY A 1 389 ? 5.996 10.324 0.280 1.00 93.06 389 GLY A O 1
ATOM 2982 N N . LEU A 1 390 ? 4.928 9.521 2.086 1.00 94.69 390 LEU A N 1
ATOM 2983 C CA . LEU A 1 390 ? 3.871 10.514 2.160 1.00 94.69 390 LEU A CA 1
ATOM 2984 C C . LEU A 1 390 ? 3.984 11.275 3.474 1.00 94.69 390 LEU A C 1
ATOM 2986 O O . LEU A 1 390 ? 4.184 10.669 4.526 1.00 94.69 390 LEU A O 1
ATOM 2990 N N . VAL A 1 391 ? 3.776 12.588 3.421 1.00 94.56 391 VAL A N 1
ATOM 2991 C CA . VAL A 1 391 ? 3.590 13.421 4.616 1.00 94.56 391 VAL A CA 1
ATOM 2992 C C . VAL A 1 391 ? 2.202 14.034 4.587 1.00 94.56 391 VAL A C 1
ATOM 2994 O O . VAL A 1 391 ? 1.829 14.719 3.632 1.00 94.56 391 VAL A O 1
ATOM 2997 N N . MET A 1 392 ? 1.427 13.810 5.641 1.00 94.81 392 MET A N 1
ATOM 2998 C CA . MET A 1 392 ? 0.027 14.216 5.690 1.00 94.81 392 MET A CA 1
ATOM 2999 C C . MET A 1 392 ? -0.035 15.686 6.108 1.00 94.81 392 MET A C 1
ATOM 3001 O O . MET A 1 392 ? 0.465 16.068 7.166 1.00 94.81 392 MET A O 1
ATOM 3005 N N . LYS A 1 393 ? -0.681 16.539 5.308 1.00 93.44 393 LYS A N 1
ATOM 3006 C CA . LYS A 1 393 ? -0.846 17.978 5.593 1.00 93.44 393 LYS A CA 1
ATOM 3007 C C . LYS A 1 393 ? -2.049 18.251 6.505 1.00 93.44 393 LYS A C 1
ATOM 3009 O O . LYS A 1 393 ? -2.846 19.156 6.261 1.00 93.44 393 LYS A O 1
ATOM 3014 N N . GLY A 1 394 ? -2.179 17.441 7.551 1.00 93.62 394 GLY A N 1
ATOM 3015 C CA . GLY A 1 394 ? -3.328 17.391 8.448 1.00 93.62 394 GLY A CA 1
ATOM 3016 C C . GLY A 1 394 ? -4.466 16.522 7.909 1.00 93.62 394 GLY A C 1
ATOM 3017 O O . GLY A 1 394 ? -4.283 15.756 6.962 1.00 93.62 394 GLY A O 1
ATOM 3018 N N . GLY A 1 395 ? -5.646 16.638 8.513 1.00 94.75 395 GLY A N 1
ATOM 3019 C CA . GLY A 1 395 ? -6.791 15.767 8.234 1.00 94.75 395 GLY A CA 1
ATOM 3020 C C . GLY A 1 395 ? -7.364 15.171 9.510 1.00 94.75 395 GLY A C 1
ATOM 3021 O O . GLY A 1 395 ? -7.281 15.786 10.570 1.00 94.75 395 GLY A O 1
ATOM 3022 N N . GLU A 1 396 ? -7.939 13.979 9.408 1.00 95.00 396 GLU A N 1
ATOM 3023 C CA . GLU A 1 396 ? -8.698 13.363 10.493 1.00 95.00 396 GLU A CA 1
ATOM 3024 C C . GLU A 1 396 ? -8.396 11.868 10.654 1.00 95.00 396 GLU A C 1
ATOM 3026 O O . GLU A 1 396 ? -8.208 11.148 9.668 1.00 95.00 396 GLU A O 1
ATOM 3031 N N . LEU A 1 397 ? -8.410 11.395 11.903 1.00 93.44 397 LEU A N 1
ATOM 3032 C CA . LEU A 1 397 ? -8.444 9.978 12.265 1.00 93.44 397 LEU A CA 1
ATOM 3033 C C . LEU A 1 397 ? -9.746 9.654 12.976 1.00 93.44 397 LEU A C 1
ATOM 3035 O O . LEU A 1 397 ? -10.061 10.266 13.991 1.00 93.44 397 LEU A O 1
ATOM 3039 N N . MET A 1 398 ? -10.481 8.666 12.483 1.00 93.00 398 MET A N 1
ATOM 3040 C CA . MET A 1 398 ? -11.761 8.261 13.058 1.00 93.00 398 MET A CA 1
ATOM 3041 C C . MET A 1 398 ? -11.650 6.893 13.733 1.00 93.00 398 MET A C 1
ATOM 3043 O O . MET A 1 398 ? -11.241 5.924 13.089 1.00 93.00 398 MET A O 1
ATOM 3047 N N . LEU A 1 399 ? -12.056 6.809 15.004 1.00 92.56 399 LEU A N 1
ATOM 3048 C CA . LEU A 1 399 ? -12.198 5.533 15.716 1.00 92.56 399 LEU A CA 1
ATOM 3049 C C . LEU A 1 399 ? -13.422 4.751 15.220 1.00 92.56 399 LEU A C 1
ATOM 3051 O O . LEU A 1 399 ? -14.415 5.362 14.810 1.00 92.56 399 LEU A O 1
ATOM 3055 N N . PRO A 1 400 ? -13.401 3.408 15.299 1.00 93.62 400 PRO A N 1
ATOM 3056 C CA . PRO A 1 400 ? -14.495 2.588 14.814 1.00 93.62 400 PRO A CA 1
ATOM 3057 C C . PRO A 1 400 ? -15.743 2.756 15.696 1.00 93.62 400 PRO A C 1
ATOM 3059 O O . PRO A 1 400 ? -15.739 2.362 16.869 1.00 93.62 400 PRO A O 1
ATOM 3062 N N . PRO A 1 401 ? -16.865 3.247 15.135 1.00 92.12 401 PRO A N 1
ATOM 3063 C CA . PRO A 1 401 ? -18.086 3.484 15.899 1.00 92.12 401 PRO A CA 1
ATOM 3064 C C . PRO A 1 401 ? -18.713 2.187 16.429 1.00 92.12 401 PRO A C 1
ATOM 3066 O O . PRO A 1 401 ? -19.528 2.224 17.345 1.00 92.12 401 PRO A O 1
ATOM 3069 N N . ALA A 1 402 ? -18.352 1.020 15.888 1.00 93.31 402 ALA A N 1
ATOM 3070 C CA . ALA A 1 402 ? -18.799 -0.258 16.438 1.00 93.31 402 ALA A CA 1
ATOM 3071 C C . ALA A 1 402 ? -18.333 -0.471 17.890 1.00 93.31 402 ALA A C 1
ATOM 3073 O O . ALA A 1 402 ? -19.025 -1.166 18.631 1.00 93.31 402 ALA A O 1
ATOM 3074 N N . PHE A 1 403 ? -17.221 0.152 18.291 1.00 95.19 403 PHE A N 1
ATOM 3075 C CA . PHE A 1 403 ? -16.643 0.037 19.627 1.00 95.19 403 PHE A CA 1
ATOM 3076 C C . PHE A 1 403 ? -16.921 1.274 20.470 1.00 95.19 403 PHE A C 1
ATOM 3078 O O . PHE A 1 403 ? -17.436 1.141 21.575 1.00 95.19 403 PHE A O 1
ATOM 3085 N N . ILE A 1 404 ? -16.633 2.472 19.953 1.00 93.06 404 ILE A N 1
ATOM 3086 C CA . ILE A 1 404 ? -16.738 3.697 20.748 1.00 93.06 404 ILE A CA 1
ATOM 3087 C C . ILE A 1 404 ? -17.186 4.902 19.921 1.00 93.06 404 ILE A C 1
ATOM 3089 O O . ILE A 1 404 ? -16.768 5.097 18.780 1.00 93.06 404 ILE A O 1
ATOM 3093 N N . GLN A 1 405 ? -18.066 5.708 20.507 1.00 93.50 405 GLN A N 1
ATOM 3094 C CA . GLN A 1 405 ? -18.689 6.876 19.890 1.00 93.50 405 GLN A CA 1
ATOM 3095 C C . GLN A 1 405 ? -18.824 8.014 20.905 1.00 93.50 405 GLN A C 1
ATOM 3097 O O . GLN A 1 405 ? -18.721 7.815 22.115 1.00 93.50 405 GLN A O 1
ATOM 3102 N N . THR A 1 406 ? -19.090 9.222 20.419 1.00 89.62 406 THR A N 1
ATOM 3103 C CA . THR A 1 406 ? -19.505 10.335 21.277 1.00 89.62 406 THR A CA 1
ATOM 3104 C C . THR A 1 406 ? -20.918 10.106 21.823 1.00 89.62 406 THR A C 1
ATOM 3106 O O . THR A 1 406 ? -21.679 9.295 21.295 1.00 89.62 406 THR A O 1
ATOM 3109 N N . LYS A 1 407 ? -21.311 10.886 22.838 1.00 89.06 407 LYS A N 1
ATOM 3110 C CA . LYS A 1 407 ? -22.666 10.846 23.418 1.00 89.06 407 LYS A CA 1
ATOM 3111 C C . LYS A 1 407 ? -23.799 11.118 22.417 1.00 89.06 407 LYS A C 1
ATOM 3113 O O . LYS A 1 407 ? -24.913 10.648 22.606 1.00 89.06 407 LYS A O 1
ATOM 3118 N N . ASP A 1 408 ? -23.500 11.819 21.325 1.00 87.12 408 ASP A N 1
ATOM 3119 C CA . ASP A 1 408 ? -24.447 12.075 20.232 1.00 87.12 408 ASP A CA 1
ATOM 3120 C C . ASP A 1 408 ? -24.464 10.947 19.177 1.00 87.12 408 ASP A C 1
ATOM 3122 O O . ASP A 1 408 ? -24.936 11.165 18.059 1.00 87.12 408 ASP A O 1
ATOM 3126 N N . ALA A 1 409 ? -23.895 9.776 19.490 1.00 81.12 409 ALA A N 1
ATOM 3127 C CA . ALA A 1 409 ? -23.719 8.639 18.583 1.00 81.12 409 ALA A CA 1
ATOM 3128 C C . ALA A 1 409 ? -22.952 8.991 17.291 1.00 81.12 409 ALA A C 1
ATOM 3130 O O . ALA A 1 409 ? -23.246 8.494 16.200 1.00 81.12 409 ALA A O 1
ATOM 3131 N N . LYS A 1 410 ? -21.971 9.899 17.396 1.00 87.50 410 LYS A N 1
ATOM 3132 C CA . LYS A 1 410 ? -21.074 10.250 16.285 1.00 87.50 410 LYS A CA 1
ATOM 3133 C C . LYS A 1 410 ? -19.725 9.553 16.453 1.00 87.50 410 LYS A C 1
ATOM 3135 O O . LYS A 1 410 ? -19.300 9.332 17.588 1.00 87.50 410 LYS A O 1
ATOM 3140 N N . PRO A 1 411 ? -19.012 9.252 15.356 1.00 88.31 411 PRO A N 1
ATOM 3141 C CA . PRO A 1 411 ? -17.646 8.758 15.451 1.00 88.31 411 PRO A CA 1
ATOM 3142 C C . PRO A 1 411 ? -16.743 9.731 16.220 1.00 88.31 411 PRO A C 1
ATOM 3144 O O . PRO A 1 411 ? -16.885 10.950 16.092 1.00 88.31 411 PRO A O 1
ATOM 3147 N N . ILE A 1 412 ? -15.814 9.192 17.010 1.00 87.12 412 ILE A N 1
ATOM 3148 C CA . ILE A 1 412 ? -14.762 9.988 17.652 1.00 87.12 412 ILE A CA 1
ATOM 3149 C C . ILE A 1 412 ? -13.690 10.284 16.605 1.00 87.12 412 ILE A C 1
ATOM 3151 O O . ILE A 1 412 ? -13.214 9.366 15.936 1.00 87.12 412 ILE A O 1
ATOM 3155 N N . VAL A 1 413 ? -13.330 11.561 16.470 1.00 88.56 413 VAL A N 1
ATOM 3156 C CA . VAL A 1 413 ? -12.394 12.049 15.454 1.00 88.56 413 VAL A CA 1
ATOM 3157 C C . VAL A 1 413 ? -11.237 12.799 16.111 1.00 88.56 413 VAL A C 1
ATOM 3159 O O . VAL A 1 413 ? -11.466 13.747 16.863 1.00 88.56 413 VAL A O 1
ATOM 3162 N N . PHE A 1 414 ? -10.005 12.411 15.788 1.00 88.12 414 PHE A N 1
ATOM 3163 C CA . PHE A 1 414 ? -8.793 13.165 16.097 1.00 88.12 414 PHE A CA 1
ATOM 3164 C C . PHE A 1 414 ? -8.422 14.037 14.906 1.00 88.12 414 PHE A C 1
ATOM 3166 O O . PHE A 1 414 ? -8.424 13.573 13.767 1.00 88.12 414 PHE A O 1
ATOM 3173 N N . GLN A 1 415 ? -8.088 15.294 15.175 1.00 91.12 415 GLN A N 1
ATOM 3174 C CA . GLN A 1 415 ? -7.589 16.211 14.159 1.00 91.12 415 GLN A CA 1
ATOM 3175 C C . GLN A 1 415 ? -6.078 16.040 14.034 1.00 91.12 415 GLN A C 1
ATOM 3177 O O . GLN A 1 415 ? -5.375 16.113 15.039 1.00 91.12 415 GLN A O 1
ATOM 3182 N N . LEU A 1 416 ? -5.603 15.838 12.810 1.00 91.38 416 LEU A N 1
ATOM 3183 C CA . LEU A 1 416 ? -4.186 15.741 12.488 1.00 91.38 416 LEU A CA 1
ATOM 3184 C C . LEU A 1 416 ? -3.612 17.134 12.235 1.00 91.38 416 LEU A C 1
ATOM 3186 O O . LEU A 1 416 ? -4.105 17.884 11.382 1.00 91.38 416 LEU A O 1
ATOM 3190 N N . ALA A 1 417 ? -2.529 17.460 12.928 1.00 91.12 417 ALA A N 1
ATOM 3191 C CA . ALA A 1 417 ? -1.683 18.589 12.588 1.00 91.12 417 ALA A CA 1
ATOM 3192 C C . ALA A 1 417 ? -0.850 18.278 11.324 1.00 91.12 417 ALA A C 1
ATOM 3194 O O . ALA A 1 417 ? -0.550 17.116 11.033 1.00 91.12 417 ALA A O 1
ATOM 3195 N N . PRO A 1 418 ? -0.436 19.299 10.552 1.00 92.06 418 PRO A N 1
ATOM 3196 C CA . PRO A 1 418 ? 0.466 19.096 9.422 1.00 92.06 418 PRO A CA 1
ATOM 3197 C C . PRO A 1 418 ? 1.761 18.389 9.837 1.00 92.06 418 PRO A C 1
ATOM 3199 O O . PRO A 1 418 ? 2.445 18.830 10.765 1.00 92.06 418 PRO A O 1
ATOM 3202 N N . GLY A 1 419 ? 2.093 17.304 9.138 1.00 90.06 419 GLY A N 1
ATOM 3203 C CA . GLY A 1 419 ? 3.294 16.502 9.365 1.00 90.06 419 GLY A CA 1
ATOM 3204 C C . GLY A 1 419 ? 3.212 15.504 10.518 1.00 90.06 419 GLY A C 1
ATOM 3205 O O . GLY A 1 419 ? 4.177 14.791 10.752 1.00 90.06 419 GLY A O 1
ATOM 3206 N N . GLU A 1 420 ? 2.091 15.441 11.241 1.00 90.88 420 GLU A N 1
ATOM 3207 C CA . GLU A 1 420 ? 1.947 14.574 12.422 1.00 90.88 420 GLU A CA 1
ATOM 3208 C C . GLU A 1 420 ? 1.877 13.085 12.064 1.00 90.88 420 GLU A C 1
ATOM 3210 O O . GLU A 1 420 ? 2.220 12.230 12.874 1.00 90.88 420 GLU A O 1
ATOM 3215 N N . MET A 1 421 ? 1.448 12.779 10.840 1.00 92.81 421 MET A N 1
ATOM 3216 C CA . MET A 1 421 ? 1.385 11.428 10.300 1.00 92.81 421 MET A CA 1
ATOM 3217 C C . MET A 1 421 ? 2.172 11.352 8.996 1.00 92.81 421 MET A C 1
ATOM 3219 O O . MET A 1 421 ? 2.061 12.235 8.136 1.00 92.81 421 MET A O 1
ATOM 3223 N N . ILE A 1 422 ? 2.915 10.260 8.837 1.00 93.00 422 ILE A N 1
ATOM 3224 C CA . ILE A 1 422 ? 3.621 9.924 7.601 1.00 93.00 422 ILE A CA 1
ATOM 3225 C C . ILE A 1 422 ? 3.277 8.504 7.142 1.00 93.00 422 ILE A C 1
ATOM 3227 O O . ILE A 1 422 ? 2.742 7.697 7.908 1.00 93.00 422 ILE A O 1
ATOM 3231 N N . TYR A 1 423 ? 3.595 8.210 5.885 1.00 92.38 423 TYR A N 1
ATOM 3232 C CA . TYR A 1 423 ? 3.623 6.862 5.329 1.00 92.38 423 TYR A CA 1
ATOM 3233 C C . TYR A 1 423 ? 4.976 6.624 4.661 1.00 92.38 423 TYR A C 1
ATOM 3235 O O . TYR A 1 423 ? 5.268 7.281 3.667 1.00 92.38 423 TYR A O 1
ATOM 3243 N N . ASP A 1 424 ? 5.796 5.709 5.168 1.00 88.88 424 ASP A N 1
ATOM 3244 C CA . ASP A 1 424 ? 7.162 5.490 4.669 1.00 88.88 424 ASP A CA 1
ATOM 3245 C C . ASP A 1 424 ? 7.474 3.996 4.457 1.00 88.88 424 ASP A C 1
ATOM 3247 O O . ASP A 1 424 ? 6.581 3.206 4.141 1.00 88.88 424 ASP A O 1
ATOM 3251 N N . LEU A 1 425 ? 8.741 3.587 4.599 1.00 82.88 425 LEU A N 1
ATOM 3252 C CA . LEU A 1 425 ? 9.175 2.185 4.567 1.00 82.88 425 LEU A CA 1
ATOM 3253 C C . LEU A 1 425 ? 8.360 1.273 5.503 1.00 82.88 425 LEU A C 1
ATOM 3255 O O . LEU A 1 425 ? 8.118 0.117 5.169 1.00 82.88 425 LEU A O 1
ATOM 3259 N N . ASN A 1 426 ? 7.926 1.777 6.657 1.00 79.25 426 ASN A N 1
ATOM 3260 C CA . ASN A 1 426 ? 7.168 1.016 7.648 1.00 79.25 426 ASN A CA 1
ATOM 3261 C C . ASN A 1 426 ? 5.646 1.186 7.470 1.00 79.25 426 ASN A C 1
ATOM 3263 O O . ASN A 1 426 ? 4.866 0.721 8.297 1.00 79.25 426 ASN A O 1
ATOM 3267 N N . GLY A 1 427 ? 5.193 1.846 6.404 1.00 86.69 427 GLY A N 1
ATOM 3268 C CA . GLY A 1 427 ? 3.790 2.206 6.229 1.00 86.69 427 GLY A CA 1
ATOM 3269 C C . GLY A 1 427 ? 3.386 3.376 7.124 1.00 86.69 427 GLY A C 1
ATOM 3270 O O . GLY A 1 427 ? 4.177 4.293 7.333 1.00 86.69 427 GLY A O 1
ATOM 3271 N N . PHE A 1 428 ? 2.149 3.378 7.631 1.00 89.00 428 PHE A N 1
ATOM 3272 C CA . PHE A 1 428 ? 1.670 4.467 8.491 1.00 89.00 428 PHE A CA 1
ATOM 3273 C C . PHE A 1 428 ? 2.461 4.548 9.800 1.00 89.00 428 PHE A C 1
ATOM 3275 O O . PHE A 1 428 ? 2.603 3.542 10.497 1.00 89.00 428 PHE A O 1
ATOM 3282 N N . ASN A 1 429 ? 2.900 5.760 10.139 1.00 89.25 429 ASN A N 1
ATOM 3283 C CA . ASN A 1 429 ? 3.527 6.095 11.411 1.00 89.25 429 ASN A CA 1
ATOM 3284 C C . ASN A 1 429 ? 2.787 7.279 12.049 1.00 89.25 429 ASN A C 1
ATOM 3286 O O . ASN A 1 429 ? 2.727 8.371 11.472 1.00 89.25 429 ASN A O 1
ATOM 3290 N N . TYR A 1 430 ? 2.176 7.031 13.205 1.00 89.62 430 TYR A N 1
ATOM 3291 C CA . TYR A 1 430 ? 1.456 8.023 13.996 1.00 89.62 430 TYR A CA 1
ATOM 3292 C C . TYR A 1 430 ? 1.272 7.529 15.426 1.00 89.62 430 TYR A C 1
ATOM 3294 O O . TYR A 1 430 ? 0.838 6.401 15.636 1.00 89.62 430 TYR A O 1
ATOM 3302 N N . GLN A 1 431 ? 1.500 8.399 16.406 1.00 87.19 431 GLN A N 1
ATOM 3303 C CA . GLN A 1 431 ? 1.237 8.090 17.804 1.00 87.19 431 GLN A CA 1
ATOM 3304 C C . GLN A 1 431 ? 0.583 9.279 18.498 1.00 87.19 431 GLN A C 1
ATOM 3306 O O . GLN A 1 431 ? 1.054 10.411 18.398 1.00 87.19 431 GLN A O 1
ATOM 3311 N N . THR A 1 432 ? -0.478 9.012 19.253 1.00 86.12 432 THR A N 1
ATOM 3312 C CA . THR A 1 432 ? -1.131 10.008 20.099 1.00 86.12 432 THR A CA 1
ATOM 3313 C C . THR A 1 432 ? -1.587 9.405 21.418 1.00 86.12 432 THR A C 1
ATOM 3315 O O . THR A 1 432 ? -1.907 8.219 21.510 1.00 86.12 432 THR A O 1
ATOM 3318 N N . TYR A 1 433 ? -1.622 10.245 22.448 1.00 85.25 433 TYR A N 1
ATOM 3319 C CA . TYR A 1 433 ? -2.121 9.904 23.771 1.00 85.25 433 TYR A CA 1
ATOM 3320 C C . TYR A 1 433 ? -2.989 11.048 24.288 1.00 85.25 433 TYR A C 1
ATOM 3322 O O . TYR A 1 433 ? -2.508 12.163 24.504 1.00 85.25 433 TYR A O 1
ATOM 3330 N N . LEU A 1 434 ? -4.275 10.768 24.486 1.00 82.81 434 LEU A N 1
ATOM 3331 C CA . LEU A 1 434 ? -5.214 11.688 25.115 1.00 82.81 434 LEU A CA 1
ATOM 3332 C C . LEU A 1 434 ? -5.477 11.263 26.553 1.00 82.81 434 LEU A C 1
ATOM 3334 O O . LEU A 1 434 ? -5.609 10.076 26.832 1.00 82.81 434 LEU A O 1
ATOM 3338 N N . TYR A 1 435 ? -5.607 12.242 27.446 1.00 84.56 435 TYR A N 1
ATOM 3339 C CA . TYR A 1 435 ? -5.855 12.015 28.865 1.00 84.56 435 TYR A CA 1
ATOM 3340 C C . TYR A 1 435 ? -6.771 13.098 29.452 1.00 84.56 435 TYR A C 1
ATOM 3342 O O . TYR A 1 435 ? -6.581 14.291 29.198 1.00 84.56 435 TYR A O 1
ATOM 3350 N N . SER A 1 436 ? -7.733 12.684 30.273 1.00 80.62 436 SER A N 1
ATOM 3351 C CA . SER A 1 436 ? -8.658 13.531 31.024 1.00 80.62 436 SER A CA 1
ATOM 3352 C C . SER A 1 436 ? -8.816 13.007 32.450 1.00 80.62 436 SER A C 1
ATOM 3354 O O . SER A 1 436 ? -9.286 11.893 32.662 1.00 80.62 436 SER A O 1
ATOM 3356 N N . ASN A 1 437 ? -8.504 13.844 33.445 1.00 79.75 437 ASN A N 1
ATOM 3357 C CA . ASN A 1 437 ? -8.724 13.508 34.860 1.00 79.75 437 ASN A CA 1
ATOM 3358 C C . ASN A 1 437 ? -10.212 13.313 35.202 1.00 79.75 437 ASN A C 1
ATOM 3360 O O . ASN A 1 437 ? -10.539 12.551 36.106 1.00 79.75 437 ASN A O 1
ATOM 3364 N N . GLU A 1 438 ? -11.103 14.041 34.525 1.00 81.94 438 GLU A N 1
ATOM 3365 C CA . GLU A 1 438 ? -12.545 14.036 34.816 1.00 81.94 438 GLU A CA 1
ATOM 3366 C C . GLU A 1 438 ? -13.306 12.988 33.990 1.00 81.94 438 GLU A C 1
ATOM 3368 O O . GLU A 1 438 ? -14.464 12.695 34.281 1.00 81.94 438 GLU A O 1
ATOM 3373 N N . GLY A 1 439 ? -12.649 12.393 32.990 1.00 85.44 439 GLY A N 1
ATOM 3374 C CA . GLY A 1 439 ? -13.284 11.547 31.988 1.00 85.44 439 GLY A CA 1
ATOM 3375 C C . GLY A 1 439 ? -14.034 12.357 30.923 1.00 85.44 439 GLY A C 1
ATOM 3376 O O . GLY A 1 439 ? -14.406 13.514 31.124 1.00 85.44 439 GLY A O 1
ATOM 3377 N N . VAL A 1 440 ? -14.230 11.764 29.749 1.00 87.88 440 VAL A N 1
ATOM 3378 C CA . VAL A 1 440 ? -15.008 12.333 28.641 1.00 87.88 440 VAL A CA 1
ATOM 3379 C C . VAL A 1 440 ? -16.216 11.432 28.377 1.00 87.88 440 VAL A C 1
ATOM 3381 O O . VAL A 1 440 ? -16.023 10.231 28.179 1.00 87.88 440 VAL A O 1
ATOM 3384 N N . PRO A 1 441 ? -17.449 11.975 28.350 1.00 92.00 441 PRO A N 1
ATOM 3385 C CA . PRO A 1 441 ? -18.640 11.192 28.043 1.00 92.00 441 PRO A CA 1
ATOM 3386 C C . PRO A 1 441 ? -18.592 10.565 26.645 1.00 92.00 441 PRO A C 1
ATOM 3388 O O . PRO A 1 441 ? -18.372 11.257 25.646 1.00 92.00 441 PRO A O 1
ATOM 3391 N N . ALA A 1 442 ? -18.867 9.270 26.584 1.00 93.62 442 ALA A N 1
ATOM 3392 C CA . ALA A 1 442 ? -18.867 8.452 25.382 1.00 93.62 442 ALA A CA 1
ATOM 3393 C C . ALA A 1 442 ? -20.012 7.430 25.423 1.00 93.62 442 ALA A C 1
ATOM 3395 O O . ALA A 1 442 ? -20.726 7.303 26.416 1.00 93.62 442 ALA A O 1
ATOM 3396 N N . VAL A 1 443 ? -20.169 6.709 24.319 1.00 94.56 443 VAL A N 1
ATOM 3397 C CA . VAL A 1 443 ? -21.090 5.583 24.164 1.00 94.56 443 VAL A CA 1
ATOM 3398 C C . VAL A 1 443 ? -20.286 4.411 23.628 1.00 94.56 443 VAL A C 1
ATOM 3400 O O . VAL A 1 443 ? -19.500 4.559 22.686 1.00 94.56 443 VAL A O 1
ATOM 3403 N N . PHE A 1 444 ? -20.482 3.241 24.214 1.00 95.75 444 PHE A N 1
ATOM 3404 C CA . PHE A 1 444 ? -19.982 1.997 23.659 1.00 95.75 444 PHE A CA 1
ATOM 3405 C C . PHE A 1 444 ? -20.904 1.520 22.547 1.00 95.75 444 PHE A C 1
ATOM 3407 O O . PHE A 1 444 ? -22.123 1.544 22.666 1.00 95.75 444 PHE A O 1
ATOM 3414 N N . GLY A 1 445 ? -20.316 1.131 21.421 1.00 94.44 445 GLY A N 1
ATOM 3415 C CA . GLY A 1 445 ? -21.060 0.698 20.249 1.00 94.44 445 GLY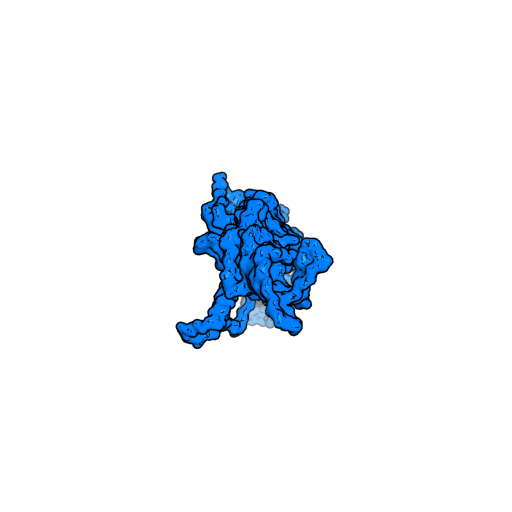 A CA 1
ATOM 3416 C C . GLY A 1 445 ? -21.579 -0.737 20.368 1.00 94.44 445 GLY A C 1
ATOM 3417 O O . GLY A 1 445 ? -21.415 -1.421 21.379 1.00 94.44 445 GLY A O 1
ATOM 3418 N N . LYS A 1 446 ? -22.185 -1.218 19.278 1.00 94.00 446 LYS A N 1
ATOM 3419 C CA . LYS A 1 446 ? -22.783 -2.562 19.184 1.00 94.00 446 LYS A CA 1
ATOM 3420 C C . LYS A 1 446 ? -21.820 -3.712 19.504 1.00 94.00 446 LYS A C 1
ATOM 3422 O O . LYS A 1 446 ? -22.278 -4.774 19.894 1.00 94.00 446 LYS A O 1
ATOM 3427 N N . ALA A 1 447 ? -20.511 -3.543 19.296 1.00 94.44 447 ALA A N 1
ATOM 3428 C CA . ALA A 1 447 ? -19.528 -4.590 19.580 1.00 94.44 447 ALA A CA 1
ATOM 3429 C C . ALA A 1 447 ? -19.315 -4.780 21.090 1.00 94.44 447 ALA A C 1
ATOM 3431 O O . ALA A 1 447 ? -18.895 -5.850 21.517 1.00 94.44 447 ALA A O 1
ATOM 3432 N N . LEU A 1 448 ? -19.640 -3.753 21.881 1.00 95.69 448 LEU A N 1
ATOM 3433 C CA . LEU A 1 448 ? -19.450 -3.690 23.327 1.00 95.69 448 LEU A CA 1
ATOM 3434 C C . LEU A 1 448 ? -20.793 -3.585 24.077 1.00 95.69 448 LEU A C 1
ATOM 3436 O O . LEU A 1 448 ? -20.847 -3.017 25.163 1.00 95.69 448 LEU A O 1
ATOM 3440 N N . GLY A 1 449 ? -21.889 -4.079 23.491 1.00 93.75 449 GLY A N 1
ATOM 3441 C CA . GLY A 1 449 ? -23.190 -4.185 24.163 1.00 93.75 449 GLY A CA 1
ATOM 3442 C C . GLY A 1 449 ? -24.040 -2.909 24.186 1.00 93.75 449 GLY A C 1
ATOM 3443 O O . GLY A 1 449 ? -25.106 -2.911 24.793 1.00 93.75 449 GLY A O 1
ATOM 3444 N N . SER A 1 450 ? -23.622 -1.833 23.508 1.00 94.50 450 SER A N 1
ATOM 3445 C CA . SER A 1 450 ? -24.406 -0.591 23.380 1.00 94.50 450 SER A CA 1
ATOM 3446 C C . SER A 1 450 ? -24.657 0.189 24.685 1.00 94.50 450 SER A C 1
ATOM 3448 O O . SER A 1 450 ? -25.701 0.814 24.830 1.00 94.50 450 SER A O 1
ATOM 3450 N N . PHE A 1 451 ? -23.713 0.183 25.632 1.00 95.31 451 PHE A N 1
ATOM 3451 C CA . PHE A 1 451 ? -23.816 0.986 26.862 1.00 95.31 451 PHE A CA 1
ATOM 3452 C C . PHE A 1 451 ? -23.697 2.491 26.570 1.00 95.31 451 PHE A C 1
ATOM 3454 O O . PHE A 1 451 ? -22.755 2.927 25.904 1.00 95.31 451 PHE A O 1
ATOM 3461 N N . ASP A 1 452 ? -24.634 3.290 27.083 1.00 93.62 452 ASP A N 1
ATOM 3462 C CA . ASP A 1 452 ? -24.803 4.710 26.741 1.00 93.62 452 ASP A CA 1
ATOM 3463 C C . ASP A 1 452 ? -24.177 5.699 27.742 1.00 93.62 452 ASP A C 1
ATOM 3465 O O . ASP A 1 452 ? -24.038 6.889 27.440 1.00 93.62 452 ASP A O 1
ATOM 3469 N N . ASP A 1 453 ? -23.783 5.210 28.917 1.00 94.12 453 ASP A N 1
ATOM 3470 C CA . ASP A 1 453 ? -23.190 5.998 29.993 1.00 94.12 453 ASP A CA 1
ATOM 3471 C C . ASP A 1 453 ? -21.761 5.523 30.273 1.00 94.12 453 ASP A C 1
ATOM 3473 O O . ASP A 1 453 ? -21.489 4.714 31.167 1.00 94.12 453 ASP A O 1
ATOM 3477 N N . VAL A 1 454 ? -20.843 5.998 29.429 1.00 95.44 454 VAL A N 1
ATOM 3478 C CA . VAL A 1 454 ? -19.419 5.657 29.468 1.00 95.44 454 VAL A CA 1
ATOM 3479 C C . VAL A 1 454 ? -18.589 6.917 29.699 1.00 95.44 454 VAL A C 1
ATOM 3481 O O . VAL A 1 454 ? -18.819 7.952 29.072 1.00 95.44 454 VAL A O 1
ATOM 3484 N N . LEU A 1 455 ? -17.582 6.827 30.567 1.00 94.75 455 LEU A N 1
ATOM 3485 C CA . LEU A 1 455 ? -16.574 7.866 30.784 1.00 94.75 455 LEU A CA 1
ATOM 3486 C C . LEU A 1 455 ? -15.197 7.355 30.369 1.00 94.75 455 LEU A C 1
ATOM 3488 O O . LEU A 1 455 ? -14.673 6.429 30.978 1.00 94.75 455 LEU A O 1
ATOM 3492 N N . VAL A 1 456 ? -14.597 7.978 29.356 1.00 93.12 456 VAL A N 1
ATOM 3493 C CA . VAL A 1 456 ? -13.248 7.649 28.870 1.00 93.12 456 VAL A CA 1
ATOM 3494 C C . VAL A 1 456 ? -12.220 8.546 29.542 1.00 93.12 456 VAL A C 1
ATOM 3496 O O . VAL A 1 456 ? -12.316 9.769 29.438 1.00 93.12 456 VAL A O 1
ATOM 3499 N N . TYR A 1 457 ? -11.225 7.958 30.197 1.00 88.56 457 TYR A N 1
ATOM 3500 C CA . TYR A 1 457 ? -10.174 8.705 30.892 1.00 88.56 457 TYR A CA 1
ATOM 3501 C C . TYR A 1 457 ? -8.958 8.927 30.013 1.00 88.56 457 TYR A C 1
ATOM 3503 O O . TYR A 1 457 ? -8.415 10.029 29.981 1.00 88.56 457 TYR A O 1
ATOM 3511 N N . ASP A 1 458 ? -8.557 7.908 29.264 1.00 90.38 458 ASP A N 1
ATOM 3512 C CA . ASP A 1 458 ? -7.437 8.015 28.350 1.00 90.38 458 ASP A CA 1
ATOM 3513 C C . ASP A 1 458 ? -7.605 7.127 27.124 1.00 90.38 458 ASP A C 1
ATOM 3515 O O . ASP A 1 458 ? -8.382 6.169 27.115 1.00 90.38 458 ASP A O 1
ATOM 3519 N N . CYS A 1 459 ? -6.911 7.527 26.064 1.00 90.31 459 CYS A N 1
ATOM 3520 C CA . CYS A 1 459 ? -6.888 6.848 24.782 1.00 90.31 459 CYS A CA 1
ATOM 3521 C C . CYS A 1 459 ? -5.481 6.964 24.195 1.00 90.31 459 CYS A C 1
ATOM 3523 O O . CYS A 1 459 ? -5.045 8.059 23.828 1.00 90.31 459 CYS A O 1
ATOM 3525 N N . LEU A 1 460 ? -4.793 5.834 24.083 1.00 91.50 460 LEU A N 1
ATOM 3526 C CA . LEU A 1 460 ? -3.553 5.677 23.336 1.00 91.50 460 LEU A CA 1
ATOM 3527 C C . LEU A 1 460 ? -3.886 5.098 21.960 1.00 91.50 460 LEU A C 1
ATOM 3529 O O . LEU A 1 460 ? -4.520 4.048 21.870 1.00 91.50 460 LEU A O 1
ATOM 3533 N N . LEU A 1 461 ? -3.436 5.760 20.900 1.00 91.81 461 LEU A N 1
ATOM 3534 C CA . LEU A 1 461 ? -3.487 5.226 19.545 1.00 91.81 461 LEU A CA 1
ATOM 3535 C C . LEU A 1 461 ? -2.090 5.293 18.940 1.00 91.81 461 LEU A C 1
ATOM 3537 O O . LEU A 1 461 ? -1.505 6.368 18.827 1.00 91.81 461 LEU A O 1
ATOM 3541 N N . ASP A 1 462 ? -1.590 4.134 18.542 1.00 91.38 462 ASP A N 1
ATOM 3542 C CA . ASP A 1 462 ? -0.300 3.955 17.893 1.00 91.38 462 ASP A CA 1
ATOM 3543 C C . ASP A 1 462 ? -0.506 3.175 16.589 1.00 91.38 462 ASP A C 1
ATOM 3545 O O . ASP A 1 462 ? -1.073 2.078 16.575 1.00 91.38 462 ASP A O 1
ATOM 3549 N N . LEU A 1 463 ? -0.116 3.791 15.479 1.00 90.31 463 LEU A N 1
ATOM 3550 C CA . LEU A 1 463 ? -0.138 3.230 14.138 1.00 90.31 463 LEU A CA 1
ATOM 3551 C C . LEU A 1 463 ? 1.311 3.085 13.695 1.00 90.31 463 LEU A C 1
ATOM 3553 O O . LEU A 1 463 ? 1.990 4.087 13.475 1.00 90.31 463 LEU A O 1
ATOM 3557 N N . TYR A 1 464 ? 1.774 1.846 13.567 1.00 85.12 464 TYR A N 1
ATOM 3558 C CA . TYR A 1 464 ? 3.150 1.555 13.180 1.00 85.12 464 TYR A CA 1
ATOM 3559 C C . TYR A 1 464 ? 3.236 0.220 12.446 1.00 85.12 464 TYR A C 1
ATOM 3561 O O . TYR A 1 464 ? 2.548 -0.735 12.811 1.00 85.12 464 TYR A O 1
ATOM 3569 N N . ALA A 1 465 ? 4.095 0.125 11.426 1.00 76.12 465 ALA A N 1
ATOM 3570 C CA . ALA A 1 465 ? 4.312 -1.115 10.670 1.00 76.12 465 ALA A CA 1
ATOM 3571 C C . ALA A 1 465 ? 3.010 -1.703 10.087 1.00 76.12 465 ALA A C 1
ATOM 3573 O O . ALA A 1 465 ? 2.817 -2.918 10.078 1.00 76.12 465 ALA A O 1
ATOM 3574 N N . ASN A 1 466 ? 2.089 -0.841 9.637 1.00 73.69 466 ASN A N 1
ATOM 3575 C CA . ASN A 1 466 ? 0.741 -1.207 9.170 1.00 73.69 466 ASN A CA 1
ATOM 3576 C C . ASN A 1 466 ? -0.181 -1.835 10.237 1.00 73.69 466 ASN A C 1
ATOM 3578 O O . ASN A 1 466 ? -1.253 -2.335 9.892 1.00 73.69 466 ASN A O 1
ATOM 3582 N N . ARG A 1 467 ? 0.201 -1.796 11.519 1.00 79.69 467 ARG A N 1
ATOM 3583 C CA . ARG A 1 467 ? -0.587 -2.311 12.644 1.00 79.69 467 ARG A CA 1
ATOM 3584 C C . ARG A 1 467 ? -1.242 -1.180 13.415 1.00 79.69 467 ARG A C 1
ATOM 3586 O O . ARG A 1 467 ? -0.736 -0.061 13.461 1.00 79.69 467 ARG A O 1
ATOM 3593 N N . VAL A 1 468 ? -2.364 -1.508 14.045 1.00 89.00 468 VAL A N 1
ATOM 3594 C CA . VAL A 1 468 ? -3.077 -0.615 14.956 1.00 89.00 468 VAL A CA 1
ATOM 3595 C C . VAL A 1 468 ? -2.881 -1.125 16.369 1.00 89.00 468 VAL A C 1
ATOM 3597 O O . VAL A 1 468 ? -3.181 -2.281 16.639 1.00 89.00 468 VAL A O 1
ATOM 3600 N N . ASN A 1 469 ? -2.424 -0.265 17.268 1.00 91.62 469 ASN A N 1
ATOM 3601 C CA . ASN A 1 469 ? -2.431 -0.507 18.698 1.00 91.62 469 ASN A CA 1
ATOM 3602 C C . ASN A 1 469 ? -3.252 0.593 19.379 1.00 91.62 469 ASN A C 1
ATOM 3604 O O . ASN A 1 469 ? -2.803 1.724 19.559 1.00 91.62 469 ASN A O 1
ATOM 3608 N N . LEU A 1 470 ? -4.492 0.248 19.702 1.00 94.12 470 LEU A N 1
ATOM 3609 C CA . LEU A 1 470 ? -5.436 1.072 20.446 1.00 94.12 470 LEU A CA 1
ATOM 3610 C C . LEU A 1 470 ? -5.500 0.579 21.893 1.00 94.12 470 LEU A C 1
ATOM 3612 O O . LEU A 1 470 ? -5.672 -0.620 22.108 1.00 94.12 470 LEU A O 1
ATOM 3616 N N . GLU A 1 471 ? -5.440 1.493 22.859 1.00 95.44 471 GLU A N 1
ATOM 3617 C CA . GLU A 1 471 ? -5.796 1.251 24.260 1.00 95.44 471 GLU A CA 1
ATOM 3618 C C . GLU A 1 471 ? -6.683 2.395 24.773 1.00 95.44 471 GLU A C 1
ATOM 3620 O O . GLU A 1 471 ? -6.354 3.564 24.599 1.00 95.44 471 GLU A O 1
ATOM 3625 N N . VAL A 1 472 ? -7.807 2.069 25.409 1.00 95.06 472 VAL A N 1
ATOM 3626 C CA . VAL A 1 472 ? -8.757 3.024 25.990 1.00 95.06 472 VAL A CA 1
ATOM 3627 C C . VAL A 1 472 ? -9.146 2.542 27.381 1.00 95.06 472 VAL A C 1
ATOM 3629 O O . VAL A 1 472 ? -9.732 1.465 27.520 1.00 95.06 472 VAL A O 1
ATOM 3632 N N . ASN A 1 473 ? -8.862 3.349 28.403 1.00 95.94 473 ASN A N 1
ATOM 3633 C CA . ASN A 1 473 ? -9.344 3.106 29.761 1.00 95.94 473 ASN A CA 1
ATOM 3634 C C . ASN A 1 473 ? -10.622 3.914 30.000 1.00 95.94 473 ASN A C 1
ATOM 3636 O O . ASN A 1 473 ? -10.665 5.132 29.782 1.00 95.94 473 ASN A O 1
ATOM 3640 N N . ALA A 1 474 ? -11.674 3.235 30.444 1.00 96.25 474 ALA A N 1
ATOM 3641 C CA . ALA A 1 474 ? -12.981 3.837 30.635 1.00 96.25 474 ALA A CA 1
ATOM 3642 C C . ALA A 1 474 ? -13.704 3.263 31.858 1.00 96.25 474 ALA A C 1
ATOM 3644 O O . ALA A 1 474 ? -13.313 2.245 32.423 1.00 96.25 474 ALA A O 1
ATOM 3645 N N . LYS A 1 475 ? -14.794 3.922 32.244 1.00 97.00 475 LYS A N 1
ATOM 3646 C CA . LYS A 1 475 ? -15.781 3.411 33.192 1.00 97.00 475 LYS A CA 1
ATOM 3647 C C . LYS A 1 475 ? -17.147 3.356 32.538 1.00 97.00 475 LYS A C 1
ATOM 3649 O O . LYS A 1 475 ? -17.499 4.260 31.783 1.00 97.00 475 LYS A O 1
ATOM 3654 N N . VAL A 1 476 ? -17.921 2.332 32.869 1.00 96.94 476 VAL A N 1
ATOM 3655 C CA . VAL A 1 476 ? -19.300 2.154 32.404 1.00 96.94 476 VAL A CA 1
ATOM 3656 C C . VAL A 1 476 ? -20.228 2.205 33.610 1.00 96.94 476 VAL A C 1
ATOM 3658 O O . VAL A 1 476 ? -20.000 1.482 34.581 1.00 96.94 476 VAL A O 1
ATOM 3661 N N . ALA A 1 477 ? -21.254 3.053 33.574 1.00 95.31 477 ALA A N 1
ATOM 3662 C CA . ALA A 1 477 ? -22.295 3.039 34.593 1.00 95.31 477 ALA A CA 1
ATOM 3663 C C . ALA A 1 477 ? -23.302 1.935 34.266 1.00 95.31 477 ALA A C 1
ATOM 3665 O O . ALA A 1 477 ? -23.875 1.899 33.177 1.00 95.31 477 ALA A O 1
ATOM 3666 N N . VAL A 1 478 ? -23.523 1.029 35.215 1.00 94.50 478 VAL A N 1
ATOM 3667 C CA . VAL A 1 478 ? -24.351 -0.159 34.992 1.00 94.50 478 VAL A CA 1
ATOM 3668 C C . VAL A 1 478 ? -25.705 0.005 35.672 1.00 94.50 478 VAL A C 1
ATOM 3670 O O . VAL A 1 478 ? -25.786 0.116 36.896 1.00 94.50 478 VAL A O 1
ATOM 3673 N N . ASP A 1 479 ? -26.785 -0.018 34.890 1.00 90.81 479 ASP A N 1
ATOM 3674 C CA . ASP A 1 479 ? -28.158 0.150 35.392 1.00 90.81 479 ASP A CA 1
ATOM 3675 C C . ASP A 1 479 ? -28.539 -0.890 36.441 1.00 90.81 479 ASP A C 1
ATOM 3677 O O . ASP A 1 479 ? -29.107 -0.544 37.479 1.00 90.81 479 ASP A O 1
ATOM 3681 N N . LEU A 1 480 ? -28.192 -2.157 36.187 1.00 91.81 480 LEU A N 1
ATOM 3682 C CA . LEU A 1 480 ? -28.438 -3.257 37.119 1.00 91.81 480 LEU A CA 1
ATOM 3683 C C . LEU A 1 480 ? -27.770 -3.014 38.478 1.00 91.81 480 LEU A C 1
ATOM 3685 O O . LEU A 1 480 ? -28.327 -3.383 39.508 1.00 91.81 480 LEU A O 1
ATOM 3689 N N . PHE A 1 481 ? -26.614 -2.348 38.478 1.00 92.62 481 PHE A N 1
ATOM 3690 C CA . PHE A 1 481 ? -25.860 -2.001 39.679 1.00 92.62 481 PHE A CA 1
ATOM 3691 C C . PHE A 1 481 ? -26.154 -0.575 40.159 1.00 92.62 481 PHE A C 1
ATOM 3693 O O . PHE A 1 481 ? -25.278 0.090 40.706 1.00 92.62 481 PHE A O 1
ATOM 3700 N N . GLN A 1 482 ? -27.365 -0.066 39.913 1.00 87.94 482 GLN A N 1
ATOM 3701 C CA . GLN A 1 482 ? -27.815 1.265 40.340 1.00 87.94 482 GLN A CA 1
ATOM 3702 C C . GLN A 1 482 ? -26.920 2.416 39.857 1.00 87.94 482 GLN A C 1
ATOM 3704 O O . GLN A 1 482 ? -26.675 3.374 40.591 1.00 87.94 482 GLN A O 1
ATOM 3709 N N . LYS A 1 483 ? -26.447 2.338 38.606 1.00 90.62 483 LYS A N 1
ATOM 3710 C CA . LYS A 1 483 ? -25.532 3.315 37.989 1.00 90.62 483 LYS A CA 1
ATOM 3711 C C . LYS A 1 483 ? -24.170 3.421 38.692 1.00 90.62 483 LYS A C 1
ATOM 3713 O O . LYS A 1 483 ? -23.453 4.401 38.487 1.00 90.62 483 LYS A O 1
ATOM 3718 N N . ASN A 1 484 ? -23.779 2.417 39.480 1.00 93.00 484 ASN A N 1
ATOM 3719 C CA . ASN A 1 484 ? -22.395 2.299 39.922 1.00 93.00 484 ASN A CA 1
ATOM 3720 C C . ASN A 1 484 ? -21.468 2.077 38.721 1.00 93.00 484 ASN A C 1
ATOM 3722 O O . ASN A 1 484 ? -21.840 1.452 37.723 1.00 93.00 484 ASN A O 1
ATOM 3726 N N . TRP A 1 485 ? -20.259 2.622 38.835 1.00 94.94 485 TRP A N 1
ATOM 3727 C CA . TRP A 1 485 ? -19.260 2.602 37.775 1.00 94.94 485 TRP A CA 1
ATOM 3728 C C . TRP A 1 485 ? -18.401 1.346 37.852 1.00 94.94 485 TRP A C 1
ATOM 3730 O O . TRP A 1 485 ? -17.854 1.031 38.908 1.00 94.94 485 TRP A O 1
ATOM 3740 N N . VAL A 1 486 ? -18.231 0.693 36.709 1.00 96.50 486 VAL A N 1
ATOM 3741 C CA . VAL A 1 486 ? -17.348 -0.459 36.533 1.00 96.50 486 VAL A CA 1
ATOM 3742 C C . VAL A 1 486 ? -16.201 -0.066 35.610 1.00 96.50 486 VAL A C 1
ATOM 3744 O O . VAL A 1 486 ? -16.432 0.496 34.537 1.00 96.50 486 VAL A O 1
ATOM 3747 N N . ASP A 1 487 ? -14.971 -0.346 36.034 1.00 96.88 487 ASP A N 1
ATOM 3748 C CA . ASP A 1 487 ? -13.760 -0.083 35.257 1.00 96.88 487 ASP A CA 1
ATOM 3749 C C . ASP A 1 487 ? -13.615 -1.082 34.099 1.00 96.88 487 ASP A C 1
ATOM 3751 O O . ASP A 1 487 ? -13.734 -2.297 34.279 1.00 96.88 487 ASP A O 1
ATOM 3755 N N . VAL A 1 488 ? -13.333 -0.568 32.902 1.00 97.81 488 VAL A N 1
ATOM 3756 C CA . VAL A 1 488 ? -13.155 -1.357 31.678 1.00 97.81 488 VAL A CA 1
ATOM 3757 C C . VAL A 1 488 ? -11.954 -0.868 30.870 1.00 97.81 488 VAL A C 1
ATOM 3759 O O . VAL A 1 488 ? -11.606 0.317 30.881 1.00 97.81 488 VAL A O 1
ATOM 3762 N N . LYS A 1 489 ? -11.332 -1.777 30.116 1.00 97.56 489 LYS A N 1
ATOM 3763 C CA . LYS A 1 489 ? -10.216 -1.459 29.223 1.00 97.56 489 LYS A CA 1
ATOM 3764 C C . LYS A 1 489 ? -10.439 -2.065 27.847 1.00 97.56 489 LYS A C 1
ATOM 3766 O O . LYS A 1 489 ? -10.404 -3.282 27.702 1.00 97.56 489 LYS A O 1
ATOM 3771 N N . LEU A 1 490 ? -10.627 -1.222 26.833 1.00 97.12 490 LEU A N 1
ATOM 3772 C CA . LEU A 1 490 ? -10.588 -1.620 25.423 1.00 97.12 490 LEU A CA 1
ATOM 3773 C C . LEU A 1 490 ? -9.134 -1.594 24.949 1.00 97.12 490 LEU A C 1
ATOM 3775 O O . LEU A 1 490 ? -8.445 -0.600 25.151 1.00 97.12 490 LEU A O 1
ATOM 3779 N N . TYR A 1 491 ? -8.649 -2.664 24.331 1.00 96.12 491 TYR A N 1
ATOM 3780 C CA . TYR A 1 491 ? -7.279 -2.733 23.841 1.00 96.12 491 TYR A CA 1
ATOM 3781 C C . TYR A 1 491 ? -7.130 -3.648 22.624 1.00 96.12 491 TYR A C 1
ATOM 3783 O O . TYR A 1 491 ? -7.980 -4.495 22.350 1.00 96.12 491 TYR A O 1
ATOM 3791 N N . THR A 1 492 ? -6.021 -3.494 21.903 1.00 95.06 492 THR A N 1
ATOM 3792 C CA . THR A 1 492 ? -5.646 -4.406 20.815 1.00 95.06 492 THR A CA 1
ATOM 3793 C C . THR A 1 492 ? -4.961 -5.646 21.375 1.00 95.06 492 THR A C 1
ATOM 3795 O O . THR A 1 492 ? -3.923 -5.557 22.036 1.00 95.06 492 THR A O 1
ATOM 3798 N N . ASN A 1 493 ? -5.522 -6.818 21.097 1.00 94.12 493 ASN A N 1
ATOM 3799 C CA . ASN A 1 493 ? -4.962 -8.085 21.531 1.00 94.12 493 ASN A CA 1
ATOM 3800 C C . ASN A 1 493 ? -3.610 -8.364 20.853 1.00 94.12 493 ASN A C 1
ATOM 3802 O O . ASN A 1 493 ? -3.456 -8.160 19.651 1.00 94.12 493 ASN A O 1
ATOM 3806 N N . LYS A 1 494 ? -2.617 -8.839 21.611 1.00 89.12 494 LYS A N 1
ATOM 3807 C CA . LYS A 1 494 ? -1.229 -8.972 21.120 1.00 89.12 494 LYS A CA 1
ATOM 3808 C C . LYS A 1 494 ? -0.894 -10.354 20.568 1.00 89.12 494 LYS A C 1
ATOM 3810 O O . LYS A 1 494 ? 0.047 -10.479 19.791 1.00 89.12 494 LYS A O 1
ATOM 3815 N N . GLU A 1 495 ? -1.643 -11.371 20.968 1.00 88.31 495 GLU A N 1
ATOM 3816 C CA . GLU A 1 495 ? -1.394 -12.766 20.614 1.00 88.31 495 GLU A CA 1
ATOM 3817 C C . GLU A 1 495 ? -2.706 -13.543 20.520 1.00 88.31 495 GLU A C 1
ATOM 3819 O O . GLU A 1 495 ? -3.699 -13.171 21.143 1.00 88.31 495 GLU A O 1
ATOM 3824 N N . ASP A 1 496 ? -2.710 -14.629 19.752 1.00 87.69 496 ASP A N 1
ATOM 3825 C CA . ASP A 1 496 ? -3.858 -15.531 19.690 1.00 87.69 496 ASP A CA 1
ATOM 3826 C C . ASP A 1 496 ? -4.071 -16.201 21.055 1.00 87.69 496 ASP A C 1
ATOM 3828 O O . ASP A 1 496 ? -3.179 -16.872 21.580 1.00 87.69 496 ASP A O 1
ATOM 3832 N N . ASN A 1 497 ? -5.262 -16.039 21.628 1.00 90.19 497 ASN A N 1
ATOM 3833 C CA . ASN A 1 497 ? -5.631 -16.613 22.919 1.00 90.19 497 ASN A CA 1
ATOM 3834 C C . ASN A 1 497 ? -7.111 -17.039 22.942 1.00 90.19 497 ASN A C 1
ATOM 3836 O O . ASN A 1 497 ? -7.778 -17.094 21.909 1.00 90.19 497 ASN A O 1
ATOM 3840 N N . ALA A 1 498 ? -7.613 -17.418 24.121 1.00 87.19 498 ALA A N 1
ATOM 3841 C CA . ALA A 1 498 ? -8.992 -17.882 24.289 1.00 87.19 498 ALA A CA 1
ATOM 3842 C C . ALA A 1 498 ? -10.040 -16.781 24.036 1.00 87.19 498 ALA A C 1
ATOM 3844 O O . ALA A 1 498 ? -11.189 -17.100 23.726 1.00 87.19 498 ALA A O 1
ATOM 3845 N N . ASP A 1 499 ? -9.642 -15.514 24.153 1.00 84.50 499 ASP A N 1
ATOM 3846 C CA . ASP A 1 499 ? -10.533 -14.357 24.105 1.00 84.50 499 ASP A CA 1
ATOM 3847 C C . ASP A 1 499 ? -10.579 -13.716 22.709 1.00 84.50 499 ASP A C 1
ATOM 3849 O O . ASP A 1 499 ? -11.584 -13.104 22.346 1.00 84.50 499 ASP A O 1
ATOM 3853 N N . GLY A 1 500 ? -9.536 -13.903 21.892 1.00 86.81 500 GLY A N 1
ATOM 3854 C CA . GLY A 1 500 ? -9.515 -13.462 20.500 1.00 86.81 500 GLY A CA 1
ATOM 3855 C C . GLY A 1 500 ? -8.200 -13.740 19.773 1.00 86.81 500 GLY A C 1
ATOM 3856 O O . GLY A 1 500 ? -7.220 -14.221 20.346 1.00 86.81 500 GLY A O 1
ATOM 3857 N N . LYS A 1 501 ? -8.169 -13.410 18.479 1.00 89.69 501 LYS A N 1
ATOM 3858 C CA . LYS A 1 501 ? -6.931 -13.418 17.687 1.00 89.69 501 LYS A CA 1
ATOM 3859 C C . LYS A 1 501 ? -6.064 -12.195 17.971 1.00 89.69 501 LYS A C 1
ATOM 3861 O O . LYS A 1 501 ? -6.559 -11.166 18.440 1.00 89.69 501 LYS A O 1
ATOM 3866 N N . ALA A 1 502 ? -4.781 -12.287 17.644 1.00 87.25 502 ALA A N 1
ATOM 3867 C CA . ALA A 1 502 ? -3.886 -11.141 17.594 1.00 87.25 502 ALA A CA 1
ATOM 3868 C C . ALA A 1 502 ? -4.453 -10.055 16.658 1.00 87.25 502 ALA A C 1
ATOM 3870 O O . ALA A 1 502 ? -4.904 -10.348 15.552 1.00 87.25 502 ALA A O 1
ATOM 3871 N N . GLY A 1 503 ? -4.437 -8.804 17.117 1.00 88.38 503 GLY A N 1
ATOM 3872 C CA . GLY A 1 503 ? -4.977 -7.639 16.418 1.00 88.38 503 GLY A CA 1
ATOM 3873 C C . GLY A 1 503 ? -6.452 -7.346 16.658 1.00 88.38 503 GLY A C 1
ATOM 3874 O O . GLY A 1 503 ? -6.904 -6.258 16.307 1.00 88.38 503 GLY A O 1
ATOM 3875 N N . GLU A 1 504 ? -7.221 -8.267 17.246 1.00 93.31 504 GLU A N 1
ATOM 3876 C CA . GLU A 1 504 ? -8.625 -7.998 17.572 1.00 93.31 504 GLU A CA 1
ATOM 3877 C C . GLU A 1 504 ? -8.737 -6.993 18.718 1.00 93.31 504 GLU A C 1
ATOM 3879 O O . GLU A 1 504 ? -7.946 -7.005 19.663 1.00 93.31 504 GLU A O 1
ATOM 3884 N N . PHE A 1 505 ? -9.742 -6.126 18.649 1.00 95.31 505 PHE A N 1
ATOM 3885 C CA . PHE A 1 505 ? -10.075 -5.240 19.756 1.00 95.31 505 PHE A CA 1
ATOM 3886 C C . PHE A 1 505 ? -10.903 -5.995 20.795 1.00 95.31 505 PHE A C 1
ATOM 3888 O O . PHE A 1 505 ? -12.011 -6.449 20.506 1.00 95.31 505 PHE A O 1
ATOM 3895 N N . LEU A 1 506 ? -10.369 -6.100 22.008 1.00 95.38 506 LEU A N 1
ATOM 3896 C CA . LEU A 1 506 ? -11.009 -6.744 23.151 1.00 95.38 506 LEU A CA 1
ATOM 3897 C C . LEU A 1 506 ? -11.273 -5.713 24.241 1.00 95.38 506 LEU A C 1
ATOM 3899 O O . LEU A 1 506 ? -10.511 -4.763 24.391 1.00 95.38 506 LEU A O 1
ATOM 3903 N N . CYS A 1 507 ? -12.334 -5.901 25.021 1.00 97.50 507 CYS A N 1
ATOM 3904 C CA . CYS A 1 507 ? -12.653 -5.006 26.125 1.00 97.50 507 CYS A CA 1
ATOM 3905 C C . CYS A 1 507 ? -12.852 -5.795 27.414 1.00 97.50 507 CYS A C 1
ATOM 3907 O O . CYS A 1 507 ? -13.860 -6.485 27.570 1.00 97.50 507 CYS A O 1
ATOM 3909 N N . SER A 1 508 ? -11.870 -5.721 28.310 1.00 97.31 508 SER A N 1
ATOM 3910 C CA . SER A 1 508 ? -11.901 -6.407 29.598 1.00 97.31 508 SER A CA 1
ATOM 3911 C C . SER A 1 508 ? -12.590 -5.561 30.661 1.00 97.31 508 SER A C 1
ATOM 3913 O O . SER A 1 508 ? -12.587 -4.329 30.605 1.00 97.31 508 SER A O 1
ATOM 3915 N N . VAL A 1 509 ? -13.163 -6.242 31.646 1.00 97.62 509 VAL A N 1
ATOM 3916 C CA . VAL A 1 509 ? -13.761 -5.651 32.842 1.00 97.62 509 VAL A CA 1
ATOM 3917 C C . VAL A 1 509 ? -12.833 -5.905 34.024 1.00 97.62 509 VAL A C 1
ATOM 3919 O O . VAL A 1 509 ? -12.391 -7.038 34.240 1.00 97.62 509 VAL A O 1
ATOM 3922 N N . ALA A 1 510 ? -12.521 -4.857 34.780 1.00 96.12 510 ALA A N 1
ATOM 3923 C CA . ALA A 1 510 ? -11.613 -4.944 35.912 1.00 96.12 510 ALA A CA 1
ATOM 3924 C C . ALA A 1 510 ? -12.318 -5.458 37.183 1.00 96.12 510 ALA A C 1
ATOM 3926 O O . ALA A 1 510 ? -13.514 -5.208 37.381 1.00 96.12 510 ALA A O 1
ATOM 3927 N N . PRO A 1 511 ? -11.578 -6.128 38.086 1.00 96.69 511 PRO A N 1
ATOM 3928 C CA . PRO A 1 511 ? -12.108 -6.506 39.386 1.00 96.69 511 PRO A CA 1
ATOM 3929 C C . PRO A 1 511 ? -12.612 -5.282 40.158 1.00 96.69 511 PRO A C 1
ATOM 3931 O O . PRO A 1 511 ? -11.889 -4.295 40.299 1.00 96.69 511 PRO A O 1
ATOM 3934 N N . THR A 1 512 ? -13.843 -5.346 40.661 1.00 94.81 512 THR A N 1
ATOM 3935 C CA . THR A 1 512 ? -14.535 -4.210 41.288 1.00 94.81 512 THR A CA 1
ATOM 3936 C C . THR A 1 512 ? -15.420 -4.704 42.429 1.00 94.81 512 THR A C 1
ATOM 3938 O O . THR A 1 512 ? -16.162 -5.664 42.258 1.00 94.81 512 THR A O 1
ATOM 3941 N N . ALA A 1 513 ? -15.382 -4.049 43.589 1.00 95.38 513 ALA A N 1
ATOM 3942 C CA . ALA A 1 513 ? -16.355 -4.269 44.658 1.00 95.38 513 ALA A CA 1
ATOM 3943 C C . ALA A 1 513 ? -17.378 -3.131 44.643 1.00 95.38 513 ALA A C 1
ATOM 3945 O O . ALA A 1 513 ? -16.993 -1.960 44.638 1.00 95.38 513 ALA A O 1
ATOM 3946 N N . ILE A 1 514 ? -18.660 -3.479 44.610 1.00 94.56 514 ILE A N 1
ATOM 3947 C CA . ILE A 1 514 ? -19.765 -2.529 44.520 1.00 94.56 514 ILE A CA 1
ATOM 3948 C C . ILE A 1 514 ? -20.678 -2.755 45.723 1.00 94.56 514 ILE A C 1
ATOM 3950 O O . ILE A 1 514 ? -21.420 -3.738 45.768 1.00 94.56 514 ILE A O 1
ATOM 3954 N N . GLU A 1 515 ? -20.601 -1.841 46.688 1.00 91.88 515 GLU A N 1
ATOM 3955 C CA . GLU A 1 515 ? -21.524 -1.794 47.825 1.00 91.88 515 GLU A CA 1
ATOM 3956 C C . GLU A 1 515 ? -22.921 -1.373 47.353 1.00 91.88 515 GLU A C 1
ATOM 3958 O O . GLU A 1 515 ? -23.058 -0.536 46.453 1.00 91.88 515 GLU A O 1
ATOM 3963 N N . ASP A 1 516 ? -23.954 -1.964 47.951 1.00 88.81 516 ASP A N 1
ATOM 3964 C CA . ASP A 1 516 ? -25.361 -1.722 47.626 1.00 88.81 516 ASP A CA 1
ATOM 3965 C C . ASP A 1 516 ? -25.661 -1.852 46.121 1.00 88.81 516 ASP A C 1
ATOM 3967 O O . ASP A 1 516 ? -26.490 -1.113 45.579 1.00 88.81 516 ASP A O 1
ATOM 3971 N N . ALA A 1 517 ? -24.975 -2.759 45.417 1.00 89.56 517 ALA A N 1
ATOM 3972 C CA . ALA A 1 517 ? -25.041 -2.877 43.962 1.00 89.56 517 ALA A CA 1
ATOM 3973 C C . ALA A 1 517 ? -26.479 -3.091 43.468 1.00 89.56 517 ALA A C 1
ATOM 3975 O O . ALA A 1 517 ? -26.970 -2.340 42.625 1.00 89.56 517 ALA A O 1
ATOM 3976 N N . ILE A 1 518 ? -27.190 -4.078 44.018 1.00 88.06 518 ILE A N 1
ATOM 3977 C CA . ILE A 1 518 ? -28.535 -4.456 43.545 1.00 88.06 518 ILE A CA 1
ATOM 3978 C C . ILE A 1 518 ? -29.625 -3.859 44.443 1.00 88.06 518 ILE A C 1
ATOM 3980 O O . ILE A 1 518 ? -30.619 -3.314 43.958 1.00 88.06 518 ILE A O 1
ATOM 3984 N N . ALA A 1 519 ? -29.423 -3.925 45.759 1.00 82.88 519 ALA A N 1
ATOM 3985 C CA . ALA A 1 519 ? -30.321 -3.417 46.794 1.00 82.88 519 ALA A CA 1
ATOM 3986 C C . ALA A 1 519 ? -29.508 -2.967 48.016 1.00 82.88 519 ALA A C 1
ATOM 3988 O O . ALA A 1 519 ? -28.295 -3.131 48.023 1.00 82.88 519 ALA A O 1
ATOM 3989 N N . ASP A 1 520 ? -30.168 -2.376 49.017 1.00 80.06 520 ASP A N 1
ATOM 3990 C CA . ASP A 1 520 ? -29.498 -2.015 50.272 1.00 80.06 520 ASP A CA 1
ATOM 3991 C C . ASP A 1 520 ? -28.963 -3.306 50.917 1.00 80.06 520 ASP A C 1
ATOM 3993 O O . ASP A 1 520 ? -29.709 -4.286 51.038 1.00 80.06 520 ASP A O 1
ATOM 3997 N N . ASP A 1 521 ? -27.681 -3.303 51.277 1.00 83.94 521 ASP A N 1
ATOM 3998 C CA . ASP A 1 521 ? -26.917 -4.415 51.844 1.00 83.94 521 ASP A CA 1
ATOM 3999 C C . ASP A 1 521 ? -26.874 -5.680 50.943 1.00 83.94 521 ASP A C 1
ATOM 4001 O O . ASP A 1 521 ? -26.688 -6.797 51.435 1.00 83.94 521 ASP A O 1
ATOM 4005 N N . ILE A 1 522 ? -27.062 -5.524 49.620 1.00 90.12 522 ILE A N 1
ATOM 4006 C CA . ILE A 1 522 ? -26.800 -6.567 48.610 1.00 90.12 522 ILE A CA 1
ATOM 4007 C C . ILE A 1 522 ? -25.696 -6.088 47.668 1.00 90.12 522 ILE A C 1
ATOM 4009 O O . ILE A 1 522 ? -25.951 -5.358 46.699 1.00 90.12 522 ILE A O 1
ATOM 4013 N N . ASP A 1 523 ? -24.484 -6.561 47.938 1.00 93.69 523 ASP A N 1
ATOM 4014 C CA . ASP A 1 523 ? -23.268 -6.155 47.240 1.00 93.69 523 ASP A CA 1
ATOM 4015 C C . ASP A 1 523 ? -22.943 -7.100 46.081 1.00 93.69 523 ASP A C 1
ATOM 4017 O O . ASP A 1 523 ? -23.345 -8.269 46.049 1.00 93.69 523 ASP A O 1
ATOM 4021 N N . VAL A 1 524 ? -22.154 -6.598 45.134 1.00 95.56 524 VAL A N 1
ATOM 4022 C CA . VAL A 1 524 ? -21.582 -7.398 44.048 1.00 95.56 524 VAL A CA 1
ATOM 4023 C C . VAL A 1 524 ? -20.069 -7.233 44.062 1.00 95.56 524 VAL A C 1
ATOM 4025 O O . VAL A 1 524 ? -19.551 -6.117 44.000 1.00 95.56 524 VAL A O 1
ATOM 4028 N N . ARG A 1 525 ? -19.349 -8.356 44.092 1.00 97.12 525 ARG A N 1
ATOM 4029 C CA . ARG A 1 525 ? -17.924 -8.400 43.762 1.00 97.12 525 ARG A CA 1
ATOM 4030 C C . ARG A 1 525 ? -17.769 -8.920 42.343 1.00 97.12 525 ARG A C 1
ATOM 4032 O O . ARG A 1 525 ? -18.222 -10.014 42.034 1.00 97.12 525 ARG A O 1
ATOM 4039 N N . ILE A 1 526 ? -17.107 -8.147 41.499 1.00 97.50 526 ILE A N 1
ATOM 4040 C CA . ILE A 1 526 ? -16.664 -8.537 40.166 1.00 97.50 526 ILE A CA 1
ATOM 4041 C C . ILE A 1 526 ? -15.212 -8.988 40.294 1.00 97.50 526 ILE A C 1
ATOM 4043 O O . ILE A 1 526 ? -14.366 -8.212 40.739 1.00 97.50 526 ILE A O 1
ATOM 4047 N N . ASP A 1 527 ? -14.924 -10.221 39.889 1.00 96.94 527 ASP A N 1
ATOM 4048 C CA . ASP A 1 527 ? -13.564 -10.769 39.846 1.00 96.94 527 ASP A CA 1
ATOM 4049 C C . ASP A 1 527 ? -12.908 -10.539 38.471 1.00 96.94 527 ASP A C 1
ATOM 4051 O O . ASP A 1 527 ? -11.685 -10.576 38.345 1.00 96.94 527 ASP A O 1
ATOM 4055 N N . GLY A 1 528 ? -13.713 -10.260 37.442 1.00 96.44 528 GLY A N 1
ATOM 4056 C CA . GLY A 1 528 ? -13.282 -9.909 36.091 1.00 96.44 528 GLY A CA 1
ATOM 4057 C C . GLY A 1 528 ? -14.370 -10.196 35.058 1.00 96.44 528 GLY A C 1
ATOM 4058 O O . GLY A 1 528 ? -15.443 -10.709 35.388 1.00 96.44 528 GLY A O 1
ATOM 4059 N N . GLY A 1 529 ? -14.103 -9.873 33.795 1.00 96.06 529 GLY A N 1
ATOM 4060 C CA . GLY A 1 529 ? -15.071 -10.106 32.727 1.00 96.06 529 GLY A CA 1
ATOM 4061 C C . GLY A 1 529 ? -14.684 -9.510 31.380 1.00 96.06 529 GLY A C 1
ATOM 4062 O O . GLY A 1 529 ? -13.571 -9.010 31.203 1.00 96.06 529 GLY A O 1
ATOM 4063 N N . TRP A 1 530 ? -15.634 -9.538 30.446 1.00 96.81 530 TRP A N 1
ATOM 4064 C CA . TRP A 1 530 ? -15.481 -9.021 29.086 1.00 96.81 530 TRP A CA 1
ATOM 4065 C C . TRP A 1 530 ? -16.755 -8.337 28.596 1.00 96.81 530 TRP A C 1
ATOM 4067 O O . TRP A 1 530 ? -17.863 -8.821 28.826 1.00 96.81 530 TRP A O 1
ATOM 4077 N N . MET A 1 531 ? -16.607 -7.251 27.844 1.00 97.00 531 MET A N 1
ATOM 4078 C CA . MET A 1 531 ? -17.713 -6.683 27.075 1.00 97.00 531 MET A CA 1
ATOM 4079 C C . MET A 1 531 ? -17.882 -7.467 25.774 1.00 97.00 531 MET A C 1
ATOM 4081 O O . MET A 1 531 ? -16.906 -7.738 25.069 1.00 97.00 531 MET A O 1
ATOM 4085 N N . ARG A 1 532 ? -19.124 -7.809 25.439 1.00 95.25 532 ARG A N 1
ATOM 4086 C CA . ARG A 1 532 ? -19.503 -8.533 24.222 1.00 95.25 532 ARG A CA 1
ATOM 4087 C C . ARG A 1 532 ? -20.711 -7.868 23.558 1.00 95.25 532 ARG A C 1
ATOM 4089 O O . ARG A 1 532 ? -21.358 -7.024 24.182 1.00 95.25 532 ARG A O 1
ATOM 4096 N N . PRO A 1 533 ? -21.048 -8.224 22.303 1.00 95.12 533 PRO A N 1
ATOM 4097 C CA . PRO A 1 533 ? -22.152 -7.586 21.590 1.00 95.12 533 PRO A CA 1
ATOM 4098 C C . PRO A 1 533 ? -23.507 -7.674 22.292 1.00 95.12 533 PRO A C 1
ATOM 4100 O O . PRO A 1 533 ? -24.373 -6.835 22.061 1.00 95.12 533 PRO A O 1
ATOM 4103 N N . ASP A 1 534 ? -23.706 -8.688 23.126 1.00 94.50 534 ASP A N 1
ATOM 4104 C CA . ASP A 1 534 ? -24.933 -8.910 23.871 1.00 94.50 534 ASP A CA 1
ATOM 4105 C C . ASP A 1 534 ? -24.922 -8.377 25.303 1.00 94.50 534 ASP A C 1
ATOM 4107 O O . ASP A 1 534 ? -25.995 -8.342 25.897 1.00 94.50 534 ASP A O 1
ATOM 4111 N N . GLY A 1 535 ? -23.788 -7.925 25.842 1.00 95.88 535 GLY A N 1
ATOM 4112 C CA . GLY A 1 535 ? -23.720 -7.335 27.177 1.00 95.88 535 GLY A CA 1
ATOM 4113 C C . GLY A 1 535 ? -22.345 -7.448 27.831 1.00 95.88 535 GLY A C 1
ATOM 4114 O O . GLY A 1 535 ? -21.348 -7.805 27.204 1.00 95.88 535 GLY A O 1
ATOM 4115 N N . MET A 1 536 ? -22.297 -7.132 29.119 1.00 97.62 536 MET A N 1
ATOM 4116 C CA . MET A 1 536 ? -21.117 -7.277 29.966 1.00 97.62 536 MET A CA 1
ATOM 4117 C C . MET A 1 536 ? -21.138 -8.662 30.623 1.00 97.62 536 MET A C 1
ATOM 4119 O O . MET A 1 536 ? -21.997 -8.940 31.454 1.00 97.62 536 MET A O 1
ATOM 4123 N N . HIS A 1 537 ? -20.207 -9.532 30.238 1.00 97.06 537 HIS A N 1
ATOM 4124 C CA . HIS A 1 537 ? -20.045 -10.876 30.791 1.00 97.06 537 HIS A CA 1
ATOM 4125 C C . HIS A 1 537 ? -19.134 -10.823 32.012 1.00 97.06 537 HIS A C 1
ATOM 4127 O O . HIS A 1 537 ? -17.979 -10.410 31.894 1.00 97.06 537 HIS A O 1
ATOM 4133 N N . LEU A 1 538 ? -19.635 -11.236 33.171 1.00 96.94 538 LEU A N 1
ATOM 4134 C CA . LEU A 1 538 ? -18.959 -11.086 34.457 1.00 96.94 538 LEU A CA 1
ATOM 4135 C C . LEU A 1 538 ? -18.773 -12.425 35.159 1.00 96.94 538 LEU A C 1
ATOM 4137 O O . LEU A 1 538 ? -19.648 -13.285 35.130 1.00 96.94 538 LEU A O 1
ATOM 4141 N N . SER A 1 539 ? -17.657 -12.559 35.863 1.00 97.06 539 SER A N 1
ATOM 4142 C CA . SER A 1 539 ? -17.480 -13.562 36.917 1.00 97.06 539 SER A CA 1
ATOM 4143 C C . SER A 1 539 ? -17.284 -12.847 38.248 1.00 97.06 539 SER A C 1
ATOM 4145 O O . SER A 1 539 ? -16.724 -11.744 38.288 1.00 97.06 539 SER A O 1
ATOM 4147 N N . GLY A 1 540 ? -17.767 -13.437 39.334 1.00 97.12 540 GLY A N 1
ATOM 4148 C CA . GLY A 1 540 ? -17.768 -12.760 40.621 1.00 97.12 540 GLY A CA 1
ATOM 4149 C C . GLY A 1 540 ? -18.648 -13.428 41.661 1.00 97.12 540 GLY A C 1
ATOM 4150 O O . GLY A 1 540 ? -18.857 -14.637 41.637 1.00 97.12 540 GLY A O 1
ATOM 4151 N N . ALA A 1 541 ? -19.168 -12.627 42.586 1.00 96.94 541 ALA A N 1
ATOM 4152 C CA . ALA A 1 541 ? -20.067 -13.085 43.630 1.00 96.94 541 ALA A CA 1
ATOM 4153 C C . ALA A 1 541 ? -21.106 -12.029 44.012 1.00 96.94 541 ALA A C 1
ATOM 4155 O O . ALA A 1 541 ? -20.829 -10.828 44.008 1.00 96.94 541 ALA A O 1
ATOM 4156 N N . ILE A 1 542 ? -22.289 -12.499 44.407 1.00 95.62 542 ILE A N 1
ATOM 4157 C CA . ILE A 1 542 ? -23.279 -11.685 45.121 1.00 95.62 542 ILE A CA 1
ATOM 4158 C C . ILE A 1 542 ? -23.112 -11.929 46.619 1.00 95.62 542 ILE A C 1
ATOM 4160 O O . ILE A 1 542 ? -23.060 -13.082 47.061 1.00 95.62 542 ILE A O 1
ATOM 4164 N N . LEU A 1 543 ? -23.043 -10.850 47.397 1.00 94.88 543 LEU A N 1
ATOM 4165 C CA . LEU A 1 543 ? -22.995 -10.917 48.853 1.00 94.88 543 LEU A CA 1
ATOM 4166 C C . LEU A 1 543 ? -24.348 -10.493 49.416 1.00 94.88 543 LEU A C 1
ATOM 4168 O O . LEU A 1 543 ? -24.815 -9.377 49.196 1.00 94.88 543 LEU A O 1
ATOM 4172 N N . LEU A 1 544 ? -24.985 -11.422 50.123 1.00 92.12 544 LEU A N 1
ATOM 4173 C CA . LEU A 1 544 ? -26.190 -11.151 50.895 1.00 92.12 544 LEU A CA 1
ATOM 4174 C C . LEU A 1 544 ? -25.806 -10.710 52.318 1.00 92.12 544 LEU A C 1
ATOM 4176 O O . LEU A 1 544 ? -24.689 -10.985 52.762 1.00 92.12 544 LEU A O 1
ATOM 4180 N N . PRO A 1 545 ? -26.729 -10.093 53.076 1.00 89.88 545 PRO A N 1
ATOM 4181 C CA . PRO A 1 545 ? -26.482 -9.744 54.469 1.00 89.88 545 PRO A CA 1
ATOM 4182 C C . PRO A 1 545 ? -26.038 -10.956 55.301 1.00 89.88 545 PRO A C 1
ATOM 4184 O O . PRO A 1 545 ? -26.648 -12.026 55.229 1.00 89.88 545 PRO A O 1
ATOM 4187 N N . ALA A 1 546 ? -25.017 -10.773 56.141 1.00 87.50 546 ALA A N 1
ATOM 4188 C CA . ALA A 1 546 ? -24.513 -11.814 57.039 1.00 87.50 546 ALA A CA 1
ATOM 4189 C C . ALA A 1 546 ? -25.593 -12.341 58.009 1.00 87.50 546 ALA A C 1
ATOM 4191 O O . ALA A 1 546 ? -26.564 -11.648 58.337 1.00 87.50 546 ALA A O 1
ATOM 4192 N N . LEU A 1 547 ? -25.424 -13.560 58.534 1.00 83.69 547 LEU A N 1
ATOM 4193 C CA . LEU A 1 547 ? -26.404 -14.225 59.411 1.00 83.69 547 LEU A CA 1
ATOM 4194 C C . LEU A 1 547 ? -26.745 -13.408 60.670 1.00 83.69 547 LEU A C 1
ATOM 4196 O O . LEU A 1 547 ? -27.886 -13.440 61.153 1.00 83.69 547 LEU A O 1
ATOM 4200 N N . ASN A 1 548 ? -25.776 -12.652 61.187 1.00 81.75 548 ASN A N 1
ATOM 4201 C CA . ASN A 1 548 ? -25.918 -11.797 62.365 1.00 81.75 548 ASN A CA 1
ATOM 4202 C C . ASN A 1 548 ? -26.511 -10.404 62.072 1.00 81.75 548 ASN A C 1
ATOM 4204 O O . ASN A 1 548 ? -26.737 -9.648 63.018 1.00 81.75 548 ASN A O 1
ATOM 4208 N N . SER A 1 549 ? -26.793 -10.064 60.812 1.00 80.38 549 SER A N 1
ATOM 4209 C CA . SER A 1 549 ? -27.387 -8.779 60.435 1.00 80.38 549 SER A CA 1
ATOM 4210 C C . SER A 1 549 ? -28.861 -8.711 60.839 1.00 80.38 549 SER A C 1
ATOM 4212 O O . SER A 1 549 ? -29.692 -9.498 60.386 1.00 80.38 549 SER A O 1
ATOM 4214 N N . GLU A 1 550 ? -29.215 -7.760 61.706 1.00 75.94 550 GLU A N 1
ATOM 4215 C CA . GLU A 1 550 ? -30.607 -7.541 62.109 1.00 75.94 550 GLU A CA 1
ATOM 4216 C C . GLU A 1 550 ? -31.418 -6.857 61.002 1.00 75.94 550 GLU A C 1
ATOM 4218 O O . GLU A 1 550 ? -30.927 -5.979 60.296 1.00 75.94 550 GLU A O 1
ATOM 4223 N N . GLY A 1 551 ? -32.692 -7.238 60.888 1.00 74.50 551 GLY A N 1
ATOM 4224 C CA . GLY A 1 551 ? -33.643 -6.606 59.975 1.00 74.50 551 GLY A CA 1
ATOM 4225 C C . GLY A 1 551 ? -33.761 -7.243 58.592 1.00 74.50 551 GLY A C 1
ATOM 4226 O O . GLY A 1 551 ? -34.663 -6.844 57.882 1.00 74.50 551 GLY A O 1
ATOM 4227 N N . PHE A 1 552 ? -32.950 -8.242 58.225 1.00 76.31 552 PHE A N 1
ATOM 4228 C CA . PHE A 1 552 ? -33.023 -8.897 56.905 1.00 76.31 552 PHE A CA 1
ATOM 4229 C C . PHE A 1 552 ? -33.716 -10.256 56.954 1.00 76.31 552 PHE A C 1
ATOM 4231 O O . PHE A 1 552 ? -33.451 -11.050 57.865 1.00 76.31 552 PHE A O 1
ATOM 4238 N N . ASP A 1 553 ? -34.572 -10.517 55.964 1.00 80.81 553 ASP A N 1
ATOM 4239 C CA . ASP A 1 553 ? -35.337 -11.763 55.838 1.00 80.81 553 ASP A CA 1
ATOM 4240 C C . ASP A 1 553 ? -34.543 -12.893 55.171 1.00 80.81 553 ASP A C 1
ATOM 4242 O O . ASP A 1 553 ? -34.787 -14.048 55.505 1.00 80.81 553 ASP A O 1
ATOM 4246 N N . VAL A 1 554 ? -33.588 -12.578 54.285 1.00 85.69 554 VAL A N 1
ATOM 4247 C CA . VAL A 1 554 ? -32.627 -13.538 53.708 1.00 85.69 554 VAL A CA 1
ATOM 4248 C C . VAL A 1 554 ? -31.220 -13.172 54.149 1.00 85.69 554 VAL A C 1
ATOM 4250 O O . VAL A 1 554 ? -30.847 -12.000 54.095 1.00 85.69 554 VAL A O 1
ATOM 4253 N N . ARG A 1 555 ? -30.444 -14.167 54.586 1.00 88.25 555 ARG A N 1
ATOM 4254 C CA . ARG A 1 555 ? -29.068 -13.984 55.057 1.00 88.25 555 ARG A CA 1
ATOM 4255 C C . ARG A 1 555 ? -28.155 -15.116 54.612 1.00 88.25 555 ARG A C 1
ATOM 4257 O O . ARG A 1 555 ? -28.598 -16.262 54.509 1.00 88.25 555 ARG A O 1
ATOM 4264 N N . CYS A 1 556 ? -26.882 -14.809 54.401 1.00 90.62 556 CYS A N 1
ATOM 4265 C CA . CYS A 1 556 ? -25.860 -15.778 54.023 1.00 90.62 556 CYS A CA 1
ATOM 4266 C C . CYS A 1 556 ? -24.483 -15.311 54.517 1.00 90.62 556 CYS A C 1
ATOM 4268 O O . CYS A 1 556 ? -24.150 -14.143 54.365 1.00 90.62 556 CYS A O 1
ATOM 4270 N N . ASP A 1 557 ? -23.689 -16.217 55.094 1.00 87.94 557 ASP A N 1
ATOM 4271 C CA . ASP A 1 557 ? -22.284 -15.942 55.457 1.00 87.94 557 ASP A CA 1
ATOM 4272 C C . ASP A 1 557 ? -21.304 -16.353 54.340 1.00 87.94 557 ASP A C 1
ATOM 4274 O O . ASP A 1 557 ? -20.099 -16.129 54.448 1.00 87.94 557 ASP A O 1
ATOM 4278 N N . GLU A 1 558 ? -21.809 -16.979 53.275 1.00 92.75 558 GLU A N 1
ATOM 4279 C CA . GLU A 1 558 ? -21.028 -17.415 52.123 1.00 92.75 558 GLU A CA 1
ATOM 4280 C C . GLU A 1 558 ? -21.342 -16.567 50.887 1.00 92.75 558 GLU A C 1
ATOM 4282 O O . GLU A 1 558 ? -22.448 -16.069 50.692 1.00 92.75 558 GLU A O 1
ATOM 4287 N N . GLU A 1 559 ? -20.345 -16.428 50.021 1.00 93.88 559 GLU A N 1
ATOM 4288 C CA . GLU A 1 559 ? -20.487 -15.740 48.744 1.00 93.88 559 GLU A CA 1
ATOM 4289 C C . GLU A 1 559 ? -21.271 -16.598 47.744 1.00 93.88 559 GLU A C 1
ATOM 4291 O O . GLU A 1 559 ? -20.995 -17.790 47.561 1.00 93.88 559 GLU A O 1
ATOM 4296 N N . LEU A 1 560 ? -22.228 -15.980 47.051 1.00 96.00 560 LEU A N 1
ATOM 4297 C CA . LEU A 1 560 ? -22.937 -16.596 45.932 1.00 96.00 560 LEU A CA 1
ATOM 4298 C C . LEU A 1 560 ? -22.102 -16.413 44.658 1.00 96.00 560 LEU A C 1
ATOM 4300 O O . LEU A 1 560 ? -22.368 -15.513 43.861 1.00 96.00 560 LEU A O 1
ATOM 4304 N N . GLY A 1 561 ? -21.048 -17.224 44.529 1.00 96.38 561 GLY A N 1
ATOM 4305 C CA . GLY A 1 561 ? -20.098 -17.181 43.413 1.00 96.38 561 GLY A CA 1
ATOM 4306 C C . GLY A 1 561 ? -20.707 -17.632 42.085 1.00 96.38 561 GLY A C 1
ATOM 4307 O O . GLY A 1 561 ? -21.501 -18.578 42.059 1.00 96.38 561 GLY A O 1
ATOM 4308 N N . PHE A 1 562 ? -20.339 -16.957 41.000 1.00 96.25 562 PHE A N 1
ATOM 4309 C CA . PHE A 1 562 ? -20.822 -17.227 39.653 1.00 96.25 562 PHE A CA 1
ATOM 4310 C C . PHE A 1 562 ? -19.762 -16.993 38.578 1.00 96.25 562 PHE A C 1
ATOM 4312 O O . PHE A 1 562 ? -18.898 -16.116 38.681 1.00 96.25 562 PHE A O 1
ATOM 4319 N N . THR A 1 563 ? -19.946 -17.708 37.471 1.00 94.44 563 THR A N 1
ATOM 4320 C CA . THR A 1 563 ? -19.185 -17.546 36.235 1.00 94.44 563 THR A CA 1
ATOM 4321 C C . THR A 1 563 ? -20.127 -17.153 35.093 1.00 94.44 563 THR A C 1
ATOM 4323 O O . THR A 1 563 ? -21.174 -17.771 34.912 1.00 94.44 563 THR A O 1
ATOM 4326 N N . ASP A 1 564 ? -19.727 -16.159 34.298 1.00 92.94 564 ASP A N 1
ATOM 4327 C CA . ASP A 1 564 ? -20.384 -15.738 33.047 1.00 92.94 564 ASP A CA 1
ATOM 4328 C C . ASP A 1 564 ? -21.829 -15.199 33.182 1.00 92.94 564 ASP A C 1
ATOM 4330 O O . ASP A 1 564 ? -22.698 -15.470 32.354 1.00 92.94 564 ASP A O 1
ATOM 4334 N N . MET A 1 565 ? -22.103 -14.382 34.205 1.00 96.12 565 MET A N 1
ATOM 4335 C CA . MET A 1 565 ? -23.349 -13.607 34.260 1.00 96.12 565 MET A CA 1
ATOM 4336 C C . MET A 1 565 ? -23.338 -12.518 33.180 1.00 96.12 565 MET A C 1
ATOM 4338 O O . MET A 1 565 ? -22.442 -11.674 33.160 1.00 96.12 565 MET A O 1
ATOM 4342 N N . ILE A 1 566 ? -24.376 -12.473 32.341 1.00 97.06 566 ILE A N 1
ATOM 4343 C CA . ILE A 1 566 ? -24.521 -11.445 31.301 1.00 97.06 566 ILE A CA 1
ATOM 4344 C C . ILE A 1 566 ? -25.359 -10.276 31.825 1.00 97.06 566 ILE A C 1
ATOM 4346 O O . ILE A 1 566 ? -26.549 -10.431 32.111 1.00 97.06 566 ILE A O 1
ATOM 4350 N N . VAL A 1 567 ? -24.760 -9.089 31.902 1.00 96.50 567 VAL A N 1
ATOM 4351 C CA . VAL A 1 567 ? -25.439 -7.842 32.265 1.00 96.50 567 VAL A CA 1
ATOM 4352 C C . VAL A 1 567 ? -25.775 -7.041 31.001 1.00 96.50 567 VAL A C 1
ATOM 4354 O O . VAL A 1 567 ? -24.863 -6.689 30.248 1.00 96.50 567 VAL A O 1
ATOM 4357 N N . PRO A 1 568 ? -27.060 -6.747 30.742 1.00 95.50 568 PRO A N 1
ATOM 4358 C CA . PRO A 1 568 ? -27.472 -5.956 29.588 1.00 95.50 568 PRO A CA 1
ATOM 4359 C C . PRO A 1 568 ? -27.134 -4.468 29.756 1.00 95.50 568 PRO A C 1
ATOM 4361 O O . PRO A 1 568 ? -26.953 -3.985 30.875 1.00 95.50 568 PRO A O 1
ATOM 4364 N N . SER A 1 569 ? -27.104 -3.726 28.646 1.00 93.44 569 SER A N 1
ATOM 4365 C CA . SER A 1 569 ? -26.941 -2.264 28.664 1.00 93.44 569 SER A CA 1
ATOM 4366 C C . SER A 1 569 ? -28.175 -1.527 29.168 1.00 93.44 569 SER A C 1
ATOM 4368 O O . SER A 1 569 ? -28.046 -0.474 29.785 1.00 93.44 569 SER A O 1
ATOM 4370 N N . GLU A 1 570 ? -29.362 -2.099 28.962 1.00 91.50 570 GLU A N 1
ATOM 4371 C CA . GLU A 1 570 ? -30.627 -1.527 29.410 1.00 91.50 570 GLU A CA 1
ATOM 4372 C C . GLU A 1 570 ? -31.338 -2.464 30.389 1.00 91.50 570 GLU A C 1
ATOM 4374 O O . GLU A 1 570 ? -31.587 -3.636 30.095 1.00 91.50 570 GLU A O 1
ATOM 4379 N N . LEU A 1 571 ? -31.778 -1.923 31.528 1.00 89.38 571 LEU A N 1
ATOM 4380 C CA . LEU A 1 571 ? -32.545 -2.677 32.529 1.00 89.38 571 LEU A CA 1
ATOM 4381 C C . LEU A 1 571 ? -33.851 -3.270 31.956 1.00 89.38 571 LEU A C 1
ATOM 4383 O O . LEU A 1 571 ? -34.331 -4.303 32.419 1.00 89.38 571 LEU A O 1
ATOM 4387 N N . ALA A 1 572 ? -34.421 -2.626 30.929 1.00 90.12 572 ALA A N 1
ATOM 4388 C CA . ALA A 1 572 ? -35.611 -3.077 30.204 1.00 90.12 572 ALA A CA 1
ATOM 4389 C C . ALA A 1 572 ? -35.481 -4.513 29.669 1.00 90.12 572 ALA A C 1
ATOM 4391 O O . ALA A 1 572 ? -36.465 -5.257 29.711 1.00 90.12 572 ALA A O 1
ATOM 4392 N N . GLN A 1 573 ? -34.261 -4.911 29.291 1.00 91.69 573 GLN A N 1
ATOM 4393 C CA . GLN A 1 573 ? -33.945 -6.240 28.772 1.00 91.69 573 GLN A CA 1
ATOM 4394 C C . GLN A 1 573 ? -34.052 -7.335 29.836 1.00 91.69 573 GLN A C 1
ATOM 4396 O O . GLN A 1 573 ? -34.060 -8.506 29.489 1.00 91.69 573 GLN A O 1
ATOM 4401 N N . LEU A 1 574 ? -34.177 -6.993 31.123 1.00 91.94 574 LEU A N 1
ATOM 4402 C CA . LEU A 1 574 ? -34.459 -7.947 32.204 1.00 91.94 574 LEU A CA 1
ATOM 4403 C C . LEU A 1 574 ? -35.960 -8.184 32.418 1.00 91.94 574 LEU A C 1
ATOM 4405 O O . LEU A 1 574 ? -36.348 -8.923 33.326 1.00 91.94 574 LEU A O 1
ATOM 4409 N N . ARG A 1 575 ? -36.841 -7.554 31.630 1.00 90.38 575 ARG A N 1
ATOM 4410 C CA . ARG A 1 575 ? -38.279 -7.847 31.689 1.00 90.38 575 ARG A CA 1
ATOM 4411 C C . ARG A 1 575 ? -38.535 -9.240 31.143 1.00 90.38 575 ARG A C 1
ATOM 4413 O O . ARG A 1 575 ? -38.022 -9.605 30.092 1.00 90.38 575 ARG A O 1
ATOM 4420 N N . ARG A 1 576 ? -39.427 -9.987 31.790 1.00 86.19 576 ARG A N 1
ATOM 4421 C CA . ARG A 1 576 ? -39.770 -11.362 31.396 1.00 86.19 576 ARG A CA 1
ATOM 4422 C C . ARG A 1 576 ? -40.281 -11.505 29.957 1.00 86.19 576 ARG A C 1
ATOM 4424 O O . ARG A 1 576 ? -40.133 -12.562 29.358 1.00 86.19 576 ARG A O 1
ATOM 4431 N N . GLU A 1 577 ? -40.877 -10.448 29.410 1.00 87.31 577 GLU A N 1
ATOM 4432 C CA . GLU A 1 577 ? -41.319 -10.391 28.010 1.00 87.31 577 GLU A CA 1
ATOM 4433 C C . GLU A 1 577 ? -40.144 -10.271 27.021 1.00 87.31 577 GLU A C 1
ATOM 4435 O O . GLU A 1 577 ? -40.232 -10.791 25.912 1.00 87.31 577 GLU A O 1
ATOM 4440 N N . GLU A 1 578 ? -39.048 -9.619 27.423 1.00 87.19 578 GLU A N 1
ATOM 4441 C CA . GLU A 1 578 ? -37.840 -9.403 26.609 1.00 87.19 578 GLU A CA 1
ATOM 4442 C C . GLU A 1 578 ? -36.756 -10.463 26.862 1.00 87.19 578 GLU A C 1
ATOM 4444 O O . GLU A 1 578 ? -35.939 -10.729 25.983 1.00 87.19 578 GLU A O 1
ATOM 4449 N N . ASN A 1 579 ? -36.797 -11.124 28.024 1.00 90.19 579 ASN A N 1
ATOM 4450 C CA . ASN A 1 579 ? -35.879 -12.186 28.438 1.00 90.19 579 ASN A CA 1
ATOM 4451 C C . ASN A 1 579 ? -36.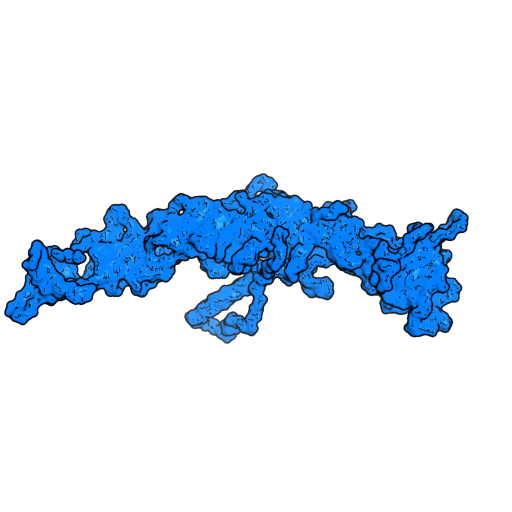612 -13.498 28.789 1.00 90.19 579 ASN A C 1
ATOM 4453 O O . ASN A 1 579 ? -36.497 -13.991 29.913 1.00 90.19 579 ASN A O 1
ATOM 4457 N N . PRO A 1 580 ? -37.388 -14.088 27.859 1.00 86.50 580 PRO A N 1
ATOM 4458 C CA . PRO A 1 580 ? -38.169 -15.295 28.138 1.00 86.50 580 PRO A CA 1
ATOM 4459 C C . PRO A 1 580 ? -37.301 -16.527 28.434 1.00 86.50 580 PRO A C 1
ATOM 4461 O O . PRO A 1 580 ? -37.775 -17.468 29.066 1.00 86.50 580 PRO A O 1
ATOM 4464 N N . GLU A 1 581 ? -36.046 -16.521 27.976 1.00 87.88 581 GLU A N 1
ATOM 4465 C CA . GLU A 1 581 ? -35.081 -17.613 28.152 1.00 87.88 581 GLU A CA 1
ATOM 4466 C C . GLU A 1 581 ? -34.121 -17.393 29.332 1.00 87.88 581 GLU A C 1
ATOM 4468 O O . GLU A 1 581 ? -33.233 -18.214 29.531 1.00 87.88 581 GLU A O 1
ATOM 4473 N N . PHE A 1 582 ? -34.286 -16.318 30.117 1.00 87.56 582 PHE A N 1
ATOM 4474 C CA . PHE A 1 582 ? -33.387 -15.974 31.229 1.00 87.56 582 PHE A CA 1
ATOM 4475 C C . PHE A 1 582 ? -31.907 -15.922 30.808 1.00 87.56 582 PHE A C 1
ATOM 4477 O O . PHE A 1 582 ? -31.024 -16.422 31.489 1.00 87.56 582 PHE A O 1
ATOM 4484 N N . LYS A 1 583 ? -31.627 -15.303 29.661 1.00 92.75 583 LYS A N 1
ATOM 4485 C CA . LYS A 1 583 ? -30.270 -15.049 29.172 1.00 92.75 583 LYS A CA 1
ATOM 4486 C C . LYS A 1 583 ? -29.518 -14.053 30.062 1.00 92.75 583 LYS A C 1
ATOM 4488 O O . LYS A 1 583 ? -28.335 -14.224 30.329 1.00 92.75 583 LYS A O 1
ATOM 4493 N N . TYR A 1 584 ? -30.195 -12.978 30.455 1.00 95.19 584 TYR A N 1
ATOM 4494 C CA . TYR A 1 584 ? -29.599 -11.866 31.195 1.00 95.19 584 TYR A CA 1
ATOM 4495 C C . TYR A 1 584 ? -29.787 -11.994 32.705 1.00 95.19 584 TYR A C 1
ATOM 4497 O O . TYR A 1 584 ? -30.867 -12.381 33.149 1.00 95.19 584 TYR A O 1
ATOM 4505 N N . ALA A 1 585 ? -28.750 -11.616 33.462 1.00 94.06 585 ALA A N 1
ATOM 4506 C CA . ALA A 1 585 ? -28.698 -11.610 34.926 1.00 94.06 585 ALA A CA 1
ATOM 4507 C C . ALA A 1 585 ? -29.209 -12.907 35.581 1.00 94.06 585 ALA A C 1
ATOM 4509 O O . ALA A 1 585 ? -29.814 -12.878 36.652 1.00 94.06 585 ALA A O 1
ATOM 4510 N N . ALA A 1 586 ? -28.967 -14.044 34.928 1.00 94.69 586 ALA A N 1
ATOM 4511 C CA . ALA A 1 586 ? -29.283 -15.363 35.444 1.00 94.69 586 ALA A CA 1
ATOM 4512 C C . ALA A 1 586 ? -28.078 -16.288 35.285 1.00 94.69 586 ALA A C 1
ATOM 4514 O O . ALA A 1 586 ? -27.381 -16.243 34.270 1.00 94.69 586 ALA A O 1
ATOM 4515 N N . PHE A 1 587 ? -27.811 -17.095 36.308 1.00 94.81 587 PHE A N 1
ATOM 4516 C CA . PHE A 1 587 ? -26.626 -17.942 36.367 1.00 94.81 587 PHE A CA 1
ATOM 4517 C C . PHE A 1 587 ? -26.795 -19.087 37.369 1.00 94.81 587 PHE A C 1
ATOM 4519 O O . PHE A 1 587 ? -27.549 -19.006 38.344 1.00 94.81 587 PHE A O 1
ATOM 4526 N N . ALA A 1 588 ? -26.057 -20.169 37.135 1.00 94.12 588 ALA A N 1
ATOM 4527 C CA . ALA A 1 588 ? -25.829 -21.191 38.146 1.00 94.12 588 ALA A CA 1
ATOM 4528 C C . ALA A 1 588 ? -24.713 -20.734 39.089 1.00 94.12 588 ALA A C 1
ATOM 4530 O O . ALA A 1 588 ? -23.771 -20.067 38.663 1.00 94.12 588 ALA A O 1
ATOM 4531 N N . LEU A 1 589 ? -24.817 -21.102 40.363 1.00 95.81 589 LEU A N 1
ATOM 4532 C CA . LEU A 1 589 ? -23.733 -20.873 41.307 1.00 95.81 589 LEU A CA 1
ATOM 4533 C C . LEU A 1 589 ? -22.592 -21.853 41.033 1.00 95.81 589 LEU A C 1
ATOM 4535 O O . LEU A 1 589 ? -22.834 -23.029 40.748 1.00 95.81 589 LEU A O 1
ATOM 4539 N N . ASP A 1 590 ? -21.352 -21.393 41.198 1.00 93.75 590 ASP A N 1
ATOM 4540 C CA . ASP A 1 590 ? -20.159 -22.236 41.025 1.00 93.75 590 ASP A CA 1
ATOM 4541 C C . ASP A 1 590 ? -20.157 -23.424 42.003 1.00 93.75 590 ASP A C 1
ATOM 4543 O O . ASP A 1 590 ? -19.619 -24.499 41.722 1.00 93.75 590 ASP A O 1
ATOM 4547 N N . LYS A 1 591 ? -20.788 -23.229 43.166 1.00 93.56 591 LYS A N 1
ATOM 4548 C CA . LYS A 1 591 ? -21.107 -24.268 44.143 1.00 93.56 591 LYS A CA 1
ATOM 4549 C C . LYS A 1 591 ? -22.477 -23.992 44.780 1.00 93.56 591 LYS A C 1
ATOM 4551 O O . LYS A 1 591 ? -22.840 -22.826 44.934 1.00 93.56 591 LYS A O 1
ATOM 4556 N N . PRO A 1 592 ? -23.218 -25.028 45.204 1.00 92.25 592 PRO A N 1
ATOM 4557 C CA . PRO A 1 592 ? -24.407 -24.833 46.022 1.00 92.25 592 PRO A CA 1
ATOM 4558 C C . PRO A 1 592 ? -24.074 -24.110 47.334 1.00 92.25 592 PRO A C 1
ATOM 4560 O O . PRO A 1 592 ? -23.075 -24.439 47.981 1.00 92.25 592 PRO A O 1
ATOM 4563 N N . THR A 1 593 ? -24.920 -23.158 47.730 1.00 93.12 593 THR A N 1
ATOM 4564 C CA . THR A 1 593 ? -24.687 -22.303 48.903 1.00 93.12 593 THR A CA 1
ATOM 4565 C C . THR A 1 593 ? -25.936 -22.202 49.770 1.00 93.12 593 THR A C 1
ATOM 4567 O O . THR A 1 593 ? -27.040 -21.973 49.278 1.00 93.12 593 THR A O 1
ATOM 4570 N N . ASN A 1 594 ? -25.763 -22.344 51.083 1.00 92.00 594 ASN A N 1
ATOM 4571 C CA . ASN A 1 594 ? -26.869 -22.292 52.031 1.00 92.00 594 ASN A CA 1
ATOM 4572 C C . ASN A 1 594 ? -27.234 -20.852 52.395 1.00 92.00 594 ASN A C 1
ATOM 4574 O O . ASN A 1 594 ? -26.398 -20.092 52.882 1.00 92.00 594 ASN A O 1
ATOM 4578 N N . ILE A 1 595 ? -28.512 -20.511 52.247 1.00 91.62 595 ILE A N 1
ATOM 4579 C CA . ILE A 1 595 ? -29.093 -19.266 52.755 1.00 91.62 595 ILE A CA 1
ATOM 4580 C C . ILE A 1 595 ? -30.042 -19.562 53.917 1.00 91.62 595 ILE A C 1
ATOM 4582 O O . ILE A 1 595 ? -30.687 -20.612 53.957 1.00 91.62 595 ILE A O 1
ATOM 4586 N N . SER A 1 596 ? -30.166 -18.609 54.837 1.00 88.69 596 SER A N 1
ATOM 4587 C CA . SER A 1 596 ? -31.172 -18.609 55.899 1.00 88.69 596 SER A CA 1
ATOM 4588 C C . SER A 1 596 ? -32.297 -17.643 55.546 1.00 88.69 596 SER A C 1
ATOM 4590 O O . SER A 1 596 ? -32.029 -16.494 55.195 1.00 88.69 596 SER A O 1
ATOM 4592 N N . PHE A 1 597 ? -33.549 -18.092 55.652 1.00 86.06 597 PHE A N 1
ATOM 4593 C CA . PHE A 1 597 ? -34.727 -17.250 55.456 1.00 86.06 597 PHE A CA 1
ATOM 4594 C C . PHE A 1 597 ? -35.878 -17.672 56.377 1.00 86.06 597 PHE A C 1
ATOM 4596 O O . PHE A 1 597 ? -36.200 -18.851 56.477 1.00 86.06 597 PHE A O 1
ATOM 4603 N N . HIS A 1 598 ? -36.503 -16.730 57.090 1.00 79.94 598 HIS A N 1
ATOM 4604 C CA . HIS A 1 598 ? -37.641 -16.983 58.001 1.00 79.94 598 HIS A CA 1
ATOM 4605 C C . HIS A 1 598 ? -37.513 -18.217 58.937 1.00 79.94 598 HIS A C 1
ATOM 4607 O O . HIS A 1 598 ? -38.513 -18.836 59.301 1.00 79.94 598 HIS A O 1
ATOM 4613 N N . GLY A 1 599 ? -36.293 -18.570 59.363 1.00 78.31 599 GLY A N 1
ATOM 4614 C CA . GLY A 1 599 ? -36.029 -19.735 60.221 1.00 78.31 599 GLY A CA 1
ATOM 4615 C C . GLY A 1 599 ? -35.877 -21.076 59.488 1.00 78.31 599 GLY A C 1
ATOM 4616 O O . GLY A 1 599 ? -35.757 -22.107 60.148 1.00 78.31 599 GLY A O 1
ATOM 4617 N N . PHE A 1 600 ? -35.859 -21.066 58.155 1.00 84.62 600 PHE A N 1
ATOM 4618 C CA . PHE A 1 600 ? -35.549 -22.198 57.284 1.00 84.62 600 PHE A CA 1
ATOM 4619 C C . PHE A 1 600 ? -34.190 -22.002 56.605 1.00 84.62 600 PHE A C 1
ATOM 4621 O O . PHE A 1 600 ? -33.724 -20.875 56.434 1.00 84.62 600 PHE A O 1
ATOM 4628 N N . THR A 1 601 ? -33.581 -23.109 56.182 1.00 89.62 601 THR A N 1
ATOM 4629 C CA . THR A 1 601 ? -32.361 -23.106 55.367 1.00 89.62 601 THR A CA 1
ATOM 4630 C C . THR A 1 601 ? -32.683 -23.662 53.985 1.00 89.62 601 THR A C 1
ATOM 4632 O O . THR A 1 601 ? -33.328 -24.709 53.882 1.00 89.62 601 THR A O 1
ATOM 4635 N N . MET A 1 602 ? -32.224 -22.986 52.934 1.00 90.62 602 MET A N 1
ATOM 4636 C CA . MET A 1 602 ? -32.301 -23.468 51.551 1.00 90.62 602 MET A CA 1
ATOM 4637 C C . MET A 1 602 ? -30.904 -23.537 50.946 1.00 90.62 602 MET A C 1
ATOM 4639 O O . MET A 1 602 ? -30.129 -22.591 51.076 1.00 90.62 602 MET A O 1
ATOM 4643 N N . GLU A 1 603 ? -30.604 -24.642 50.267 1.00 92.50 603 GLU A N 1
ATOM 4644 C CA . GLU A 1 603 ? -29.416 -24.760 49.421 1.00 92.50 603 GLU A CA 1
ATOM 4645 C C . GLU A 1 603 ? -29.736 -24.155 48.053 1.00 92.50 603 GLU A C 1
ATOM 4647 O O . GLU A 1 603 ? -30.479 -24.738 47.259 1.00 92.50 603 GLU A O 1
ATOM 4652 N N . VAL A 1 604 ? -29.199 -22.966 47.793 1.00 93.88 604 VAL A N 1
ATOM 4653 C CA . VAL A 1 604 ? -29.321 -22.259 46.517 1.00 93.88 604 VAL A CA 1
ATOM 4654 C C . VAL A 1 604 ? -28.337 -22.858 45.525 1.00 93.88 604 VAL A C 1
ATOM 4656 O O . VAL A 1 604 ? -27.193 -23.150 45.870 1.00 93.88 604 VAL A O 1
ATOM 4659 N N . ARG A 1 605 ? -28.778 -23.025 44.280 1.00 94.50 605 ARG A N 1
ATOM 4660 C CA . ARG A 1 605 ? -27.973 -23.577 43.180 1.00 94.50 605 ARG A CA 1
ATOM 4661 C C . ARG A 1 605 ? -27.932 -22.667 41.958 1.00 94.50 605 ARG A C 1
ATOM 4663 O O . ARG A 1 605 ? -27.021 -22.780 41.148 1.00 94.50 605 ARG A O 1
ATOM 4670 N N . SER A 1 606 ? -28.911 -21.782 41.805 1.00 94.44 606 SER A N 1
ATOM 4671 C CA . SER A 1 606 ? -28.956 -20.801 40.717 1.00 94.44 606 SER A CA 1
ATOM 4672 C C . SER A 1 606 ? -29.759 -19.575 41.127 1.00 94.44 606 SER A C 1
ATOM 4674 O O . SER A 1 606 ? -30.503 -19.610 42.113 1.00 94.44 606 SER A O 1
ATOM 4676 N N . LEU A 1 607 ? -29.582 -18.497 40.375 1.00 94.50 607 LEU A N 1
ATOM 4677 C CA . LEU A 1 607 ? -30.196 -17.203 40.618 1.00 94.50 607 LEU A CA 1
ATOM 4678 C C . LEU A 1 607 ? -30.643 -16.589 39.291 1.00 94.50 607 LEU A C 1
ATOM 4680 O O . LEU A 1 607 ? -29.925 -16.708 38.299 1.00 94.50 607 LEU A O 1
ATOM 4684 N N . ASP A 1 608 ? -31.785 -15.903 39.290 1.00 94.31 608 ASP A N 1
ATOM 4685 C CA . ASP A 1 608 ? -32.171 -14.972 38.223 1.00 94.31 608 ASP A CA 1
ATOM 4686 C C . ASP A 1 608 ? -32.582 -13.602 38.768 1.00 94.31 608 ASP A C 1
ATOM 4688 O O . ASP A 1 608 ? -32.938 -13.457 39.943 1.00 94.31 608 ASP A O 1
ATOM 4692 N N . MET A 1 609 ? -32.506 -12.584 37.909 1.00 93.25 609 MET A N 1
ATOM 4693 C CA . MET A 1 609 ? -33.000 -11.245 38.204 1.00 93.25 609 MET A CA 1
ATOM 4694 C C . MET A 1 609 ? -34.012 -10.783 37.158 1.00 93.25 609 MET A C 1
ATOM 4696 O O . MET A 1 609 ? -33.796 -10.902 35.952 1.00 93.25 609 MET A O 1
ATOM 4700 N N . GLU A 1 610 ? -35.104 -10.183 37.627 1.00 91.69 610 GLU A N 1
ATOM 4701 C CA . GLU A 1 610 ? -36.179 -9.650 36.790 1.00 91.69 610 GLU A CA 1
ATOM 4702 C C . GLU A 1 610 ? -36.374 -8.154 37.059 1.00 91.69 610 GLU A C 1
ATOM 4704 O O . GLU A 1 610 ? -36.491 -7.722 38.211 1.00 91.69 610 GLU A O 1
ATOM 4709 N N . TYR A 1 611 ? -36.488 -7.357 35.994 1.00 89.75 611 TYR A N 1
ATOM 4710 C CA . TYR A 1 611 ? -36.884 -5.953 36.105 1.00 89.75 611 TYR A CA 1
ATOM 4711 C C . TYR A 1 611 ? -38.411 -5.804 36.113 1.00 89.75 611 TYR A C 1
ATOM 4713 O O . TYR A 1 611 ? -39.108 -6.229 35.188 1.00 89.75 611 TYR A O 1
ATOM 4721 N N . ARG A 1 612 ? -38.937 -5.144 37.151 1.00 84.06 612 ARG A N 1
ATOM 4722 C CA . ARG A 1 612 ? -40.366 -4.878 37.362 1.00 84.06 612 ARG A CA 1
ATOM 4723 C C . ARG A 1 612 ? -40.635 -3.378 37.518 1.00 84.06 612 ARG A C 1
ATOM 4725 O O . ARG A 1 612 ? -40.590 -2.858 38.633 1.00 84.06 612 ARG A O 1
ATOM 4732 N N . PRO A 1 613 ? -40.939 -2.661 36.423 1.00 73.81 613 PRO A N 1
ATOM 4733 C CA . PRO A 1 613 ? -41.276 -1.242 36.499 1.00 73.81 613 PRO A CA 1
ATOM 4734 C C . PRO A 1 613 ? -42.610 -1.008 37.240 1.00 73.81 613 PRO A C 1
ATOM 4736 O O . PRO A 1 613 ? -43.634 -1.568 36.854 1.00 73.81 613 PRO A O 1
ATOM 4739 N N . GLY A 1 614 ? -42.613 -0.146 38.269 1.00 61.88 614 GLY A N 1
ATOM 4740 C CA . GLY A 1 614 ? -43.816 0.299 39.002 1.00 61.88 614 GLY A CA 1
ATOM 4741 C C . GLY A 1 614 ? -43.644 0.352 40.532 1.00 61.88 614 GLY A C 1
ATOM 4742 O O . GLY A 1 614 ? -43.021 -0.535 41.098 1.00 61.88 614 GLY A O 1
ATOM 4743 N N . ASP A 1 615 ? -44.170 1.411 41.171 1.00 50.69 615 ASP A N 1
ATOM 4744 C CA . ASP A 1 615 ? -44.280 1.747 42.618 1.00 50.69 615 ASP A CA 1
ATOM 4745 C C . ASP A 1 615 ? -43.068 1.585 43.566 1.00 50.69 615 ASP A C 1
ATOM 4747 O O . ASP A 1 615 ? -43.135 2.013 44.722 1.00 50.69 615 ASP A O 1
ATOM 4751 N N . PHE A 1 616 ? -41.939 1.048 43.109 1.00 57.38 616 PHE A N 1
ATOM 4752 C CA . PHE A 1 616 ? -40.765 0.792 43.941 1.00 57.38 616 PHE A CA 1
ATOM 4753 C C . PHE A 1 616 ? -39.574 1.690 43.586 1.00 57.38 616 PHE A C 1
ATOM 4755 O O . PHE A 1 616 ? -39.326 1.988 42.420 1.00 57.38 616 PHE A O 1
ATOM 4762 N N . ALA A 1 617 ? -38.799 2.090 44.601 1.00 57.75 617 ALA A N 1
ATOM 4763 C CA . ALA A 1 617 ? -37.581 2.886 44.409 1.00 57.75 617 ALA A CA 1
ATOM 4764 C C . ALA A 1 617 ? -36.439 2.086 43.748 1.00 57.75 617 ALA A C 1
ATOM 4766 O O . ALA A 1 617 ? -35.562 2.687 43.134 1.00 57.75 617 ALA A O 1
ATOM 4767 N N . ARG A 1 618 ? -36.456 0.748 43.868 1.00 67.44 618 ARG A N 1
ATOM 4768 C CA . ARG A 1 618 ? -35.497 -0.183 43.249 1.00 67.44 618 ARG A CA 1
ATOM 4769 C C . ARG A 1 618 ? -36.251 -1.342 42.583 1.00 67.44 618 ARG A C 1
ATOM 4771 O O . ARG A 1 618 ? -36.769 -2.207 43.279 1.00 67.44 618 ARG A O 1
ATOM 4778 N N . PRO A 1 619 ? -36.382 -1.352 41.253 1.00 76.50 619 PRO A N 1
ATOM 4779 C CA . PRO A 1 619 ? -37.343 -2.202 40.548 1.00 76.50 619 PRO A CA 1
ATOM 4780 C C . PRO A 1 619 ? -36.775 -3.568 40.122 1.00 76.50 619 PRO A C 1
ATOM 4782 O O . PRO A 1 619 ? -37.226 -4.129 39.128 1.00 76.50 619 PRO A O 1
ATOM 4785 N N . VAL A 1 620 ? -35.777 -4.100 40.830 1.00 87.06 620 VAL A N 1
ATOM 4786 C CA . VAL A 1 620 ? -35.195 -5.422 40.545 1.00 87.06 620 VAL A CA 1
ATOM 4787 C C . VAL A 1 620 ? -35.752 -6.441 41.535 1.00 87.06 620 VAL A C 1
ATOM 4789 O O . VAL A 1 620 ? -35.934 -6.155 42.719 1.00 87.06 620 VAL A O 1
ATOM 4792 N N . ARG A 1 621 ? -36.056 -7.632 41.039 1.00 88.88 621 ARG A N 1
ATOM 4793 C CA . ARG A 1 621 ? -36.402 -8.809 41.829 1.00 88.88 621 ARG A CA 1
ATOM 4794 C C . ARG A 1 621 ? -35.303 -9.839 41.646 1.00 88.88 621 ARG A C 1
ATOM 4796 O O . ARG A 1 621 ? -34.932 -10.092 40.508 1.00 88.88 621 ARG A O 1
ATOM 4803 N N . ILE A 1 622 ? -34.848 -10.450 42.733 1.00 91.62 622 ILE A N 1
ATOM 4804 C CA . ILE A 1 622 ? -33.919 -11.582 42.697 1.00 91.62 622 ILE A CA 1
ATOM 4805 C C . ILE A 1 622 ? -34.702 -12.856 43.023 1.00 91.62 622 ILE A C 1
ATOM 4807 O O . ILE A 1 622 ? -35.423 -12.898 44.021 1.00 91.62 622 ILE A O 1
ATOM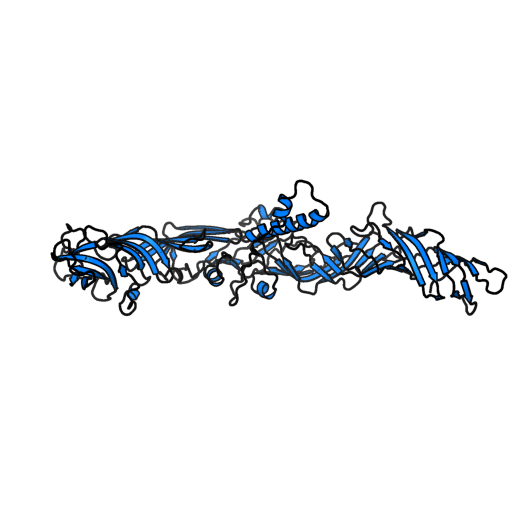 4811 N N . SER A 1 623 ? -34.551 -13.891 42.207 1.00 92.56 623 SER A N 1
ATOM 4812 C CA . SER A 1 623 ? -35.096 -15.228 42.444 1.00 92.56 623 SER A CA 1
ATOM 4813 C C . SER A 1 623 ? -33.944 -16.174 42.773 1.00 92.56 623 SER A C 1
ATOM 4815 O O . SER A 1 623 ? -33.027 -16.337 41.977 1.00 92.56 623 SER A O 1
ATOM 4817 N N . LEU A 1 624 ? -33.965 -16.787 43.955 1.00 94.19 624 LEU A N 1
ATOM 4818 C CA . LEU A 1 624 ? -32.988 -17.788 44.384 1.00 94.19 624 LEU A CA 1
ATOM 4819 C C . LEU A 1 624 ? -33.612 -19.173 44.232 1.00 94.19 624 LEU A C 1
ATOM 4821 O O . LEU A 1 624 ? -34.613 -19.457 44.889 1.00 94.19 624 LEU A O 1
ATOM 4825 N N . HIS A 1 625 ? -33.027 -20.038 43.407 1.00 94.12 625 HIS A N 1
ATOM 4826 C CA . HIS A 1 625 ? -33.565 -21.368 43.115 1.00 94.12 625 HIS A CA 1
ATOM 4827 C C . HIS A 1 625 ? -32.726 -22.457 43.762 1.00 94.12 625 HIS A C 1
ATOM 4829 O O . HIS A 1 625 ? -31.493 -22.463 43.665 1.00 94.12 625 HIS A O 1
ATOM 4835 N N . GLY A 1 626 ? -33.398 -23.412 44.393 1.00 92.44 626 GLY A N 1
ATOM 4836 C CA . GLY A 1 626 ? -32.725 -24.406 45.209 1.00 92.44 626 GLY A CA 1
ATOM 4837 C C . GLY A 1 626 ? -33.654 -25.483 45.740 1.00 92.44 626 GLY A C 1
ATOM 4838 O O . GLY A 1 626 ? -34.721 -25.736 45.178 1.00 92.44 626 GLY A O 1
ATOM 4839 N N . ALA A 1 627 ? -33.228 -26.111 46.829 1.00 90.06 627 ALA A N 1
ATOM 4840 C CA . ALA A 1 627 ? -34.043 -27.043 47.595 1.00 90.06 627 ALA A CA 1
ATOM 4841 C C . ALA A 1 627 ? -33.957 -26.697 49.085 1.00 90.06 627 ALA A C 1
ATOM 4843 O O . ALA A 1 627 ? -32.864 -26.536 49.640 1.00 90.06 627 ALA A O 1
ATOM 4844 N N . THR A 1 628 ? -35.108 -26.588 49.746 1.00 86.75 628 THR A N 1
ATOM 4845 C CA . THR A 1 628 ? -35.158 -26.408 51.202 1.00 86.75 628 THR A CA 1
ATOM 4846 C C . THR A 1 628 ? -34.547 -27.634 51.891 1.00 86.75 628 THR A C 1
ATOM 4848 O O . THR A 1 628 ? -34.680 -28.763 51.413 1.00 86.75 628 THR A O 1
ATOM 4851 N N . LEU A 1 629 ? -33.844 -27.435 53.006 1.00 85.00 629 LEU A N 1
ATOM 4852 C CA . LEU A 1 629 ? -33.159 -28.522 53.703 1.00 85.00 629 LEU A CA 1
ATOM 4853 C C . LEU A 1 629 ? -34.052 -29.175 54.780 1.00 85.00 629 LEU A C 1
ATOM 4855 O O . LEU A 1 629 ? -34.683 -28.501 55.598 1.00 85.00 629 LEU A O 1
ATOM 4859 N N . LEU A 1 630 ? -34.077 -30.510 54.819 1.00 66.56 630 LEU A N 1
ATOM 4860 C CA . LEU A 1 630 ? -34.703 -31.318 55.867 1.00 66.56 630 LEU A CA 1
ATOM 4861 C C . LEU A 1 630 ? -33.669 -31.536 56.992 1.00 66.56 630 LEU A C 1
ATOM 4863 O O . LEU A 1 630 ? -33.008 -32.571 57.044 1.00 66.56 630 LEU A O 1
ATOM 4867 N N . ALA A 1 631 ? -33.543 -30.536 57.879 1.00 64.75 631 ALA A N 1
ATOM 4868 C CA . ALA A 1 631 ? -32.417 -30.264 58.802 1.00 64.75 631 ALA A CA 1
ATOM 4869 C C . ALA A 1 631 ? -31.254 -29.510 58.131 1.00 64.75 631 ALA A C 1
ATOM 4871 O O . ALA A 1 631 ? -31.204 -29.452 56.916 1.00 64.75 631 ALA A O 1
ATOM 4872 N N . GLU A 1 632 ? -30.326 -28.922 58.898 1.00 62.72 632 GLU A N 1
ATOM 4873 C CA . GLU A 1 632 ? -29.292 -27.979 58.401 1.00 62.72 632 GLU A CA 1
ATOM 4874 C C . GLU A 1 632 ? -28.345 -28.520 57.300 1.00 62.72 632 GLU A C 1
ATOM 4876 O O . GLU A 1 632 ? -27.457 -27.796 56.861 1.00 62.72 632 GLU A O 1
ATOM 4881 N N . THR A 1 633 ? -28.482 -29.776 56.857 1.00 70.94 633 THR A N 1
ATOM 4882 C CA . THR A 1 633 ? -27.489 -30.451 56.006 1.00 70.94 633 THR A CA 1
ATOM 4883 C C . THR A 1 633 ? -28.025 -31.349 54.884 1.00 70.94 633 THR A C 1
ATOM 4885 O O . THR A 1 633 ? -27.208 -31.822 54.098 1.00 70.94 633 THR A O 1
ATOM 4888 N N . ILE A 1 634 ? -29.333 -31.633 54.777 1.00 78.50 634 ILE A N 1
ATOM 4889 C CA . ILE A 1 634 ? -29.857 -32.586 53.770 1.00 78.50 634 ILE A CA 1
ATOM 4890 C C . ILE A 1 634 ? -30.888 -31.899 52.868 1.00 78.50 634 ILE A C 1
ATOM 4892 O O . ILE A 1 634 ? -31.973 -31.584 53.361 1.00 78.50 634 ILE A O 1
ATOM 4896 N N . PRO A 1 635 ? -30.613 -31.685 51.568 1.00 78.00 635 PRO A N 1
ATOM 4897 C CA . PRO A 1 635 ? -31.592 -31.097 50.661 1.00 78.00 635 PRO A CA 1
ATOM 4898 C C . PRO A 1 635 ? -32.779 -32.035 50.443 1.00 78.00 635 PRO A C 1
ATOM 4900 O O . PRO A 1 635 ? -32.626 -33.251 50.336 1.00 78.00 635 PRO A O 1
ATOM 4903 N N . LEU A 1 636 ? -33.984 -31.461 50.381 1.00 77.56 636 LEU A N 1
ATOM 4904 C CA . LEU A 1 636 ? -35.225 -32.200 50.124 1.00 77.56 636 LEU A CA 1
ATOM 4905 C C . LEU A 1 636 ? -35.276 -32.835 48.729 1.00 77.56 636 LEU A C 1
ATOM 4907 O O . LEU A 1 636 ? -36.045 -33.774 48.517 1.00 77.56 636 LEU A O 1
ATOM 4911 N N . SER A 1 637 ? -34.487 -32.309 47.790 1.00 77.38 637 SER A N 1
ATOM 4912 C CA . SER A 1 637 ? -34.433 -32.751 46.403 1.00 77.38 637 SER A CA 1
ATOM 4913 C C . SER A 1 637 ? -33.059 -32.488 45.780 1.00 77.38 637 SER A C 1
ATOM 4915 O O . SER A 1 637 ? -32.394 -31.491 46.078 1.00 77.38 637 SER A O 1
ATOM 4917 N N . ASP A 1 638 ? -32.668 -33.356 44.849 1.00 76.38 638 ASP A N 1
ATOM 4918 C CA . ASP A 1 638 ? -31.532 -33.133 43.946 1.00 76.38 638 ASP A CA 1
ATOM 4919 C C . ASP A 1 638 ? -31.900 -32.174 42.791 1.00 76.38 638 ASP A C 1
ATOM 4921 O O . ASP A 1 638 ? -31.029 -31.693 42.070 1.00 76.38 638 ASP A O 1
ATOM 4925 N N . GLU A 1 639 ? -33.183 -31.827 42.646 1.00 78.62 639 GLU A N 1
ATOM 4926 C CA . GLU A 1 639 ? -33.692 -30.819 41.706 1.00 78.62 639 GLU A CA 1
ATOM 4927 C C . GLU A 1 639 ? -33.905 -29.456 42.395 1.00 78.62 639 GLU A C 1
ATOM 4929 O O . GLU A 1 639 ? -34.012 -29.377 43.618 1.00 78.62 639 GLU A O 1
ATOM 4934 N N . THR A 1 640 ? -33.984 -28.371 41.617 1.00 80.06 640 THR A N 1
ATOM 4935 C CA . THR A 1 640 ? -34.357 -27.029 42.104 1.00 80.06 640 THR A CA 1
ATOM 4936 C C . THR A 1 640 ? -35.880 -26.922 42.245 1.00 80.06 640 THR A C 1
ATOM 4938 O O . THR A 1 640 ? -36.565 -26.450 41.335 1.00 80.06 640 THR A O 1
ATOM 4941 N N . THR A 1 641 ? -36.428 -27.428 43.350 1.00 84.06 641 THR A N 1
ATOM 4942 C CA . THR A 1 641 ? -37.882 -27.487 43.595 1.00 84.06 641 THR A CA 1
ATOM 4943 C C . THR A 1 641 ? -38.455 -26.237 44.251 1.00 84.06 641 THR A C 1
ATOM 4945 O O . THR A 1 641 ? -39.661 -26.010 44.167 1.00 84.06 641 THR A O 1
ATOM 4948 N N . ASP A 1 642 ? -37.607 -25.441 44.898 1.00 87.25 642 ASP A N 1
ATOM 4949 C CA . ASP A 1 642 ? -37.991 -24.294 45.714 1.00 87.25 642 ASP A CA 1
ATOM 4950 C C . ASP A 1 642 ? -37.443 -22.989 45.127 1.00 87.25 642 ASP A C 1
ATOM 4952 O O . ASP A 1 642 ? -36.428 -22.966 44.422 1.00 87.25 642 ASP A O 1
ATOM 4956 N N . THR A 1 643 ? -38.131 -21.877 45.394 1.00 90.19 643 THR A N 1
ATOM 4957 C CA . THR A 1 643 ? -37.694 -20.539 44.979 1.00 90.19 643 THR A CA 1
ATOM 4958 C C . THR A 1 643 ? -37.947 -19.536 46.097 1.00 90.19 643 THR A C 1
ATOM 4960 O O . THR A 1 643 ? -39.066 -19.417 46.581 1.00 90.19 643 THR A O 1
ATOM 4963 N N . VAL A 1 644 ? -36.914 -18.789 46.483 1.00 90.00 644 VAL A N 1
ATOM 4964 C CA . VAL A 1 644 ? -37.021 -17.643 47.396 1.00 90.00 644 VAL A CA 1
ATOM 4965 C C . VAL A 1 644 ? -36.926 -16.374 46.564 1.00 90.00 644 VAL A C 1
ATOM 4967 O O . VAL A 1 644 ? -35.935 -16.157 45.871 1.00 90.00 644 VAL A O 1
ATOM 4970 N N . ILE A 1 645 ? -37.952 -15.531 46.626 1.00 88.31 645 ILE A N 1
ATOM 4971 C CA . ILE A 1 645 ? -38.001 -14.273 45.880 1.00 88.31 645 ILE A CA 1
ATOM 4972 C C . ILE A 1 645 ? -37.661 -13.119 46.813 1.00 88.31 645 ILE A C 1
ATOM 4974 O O . ILE A 1 645 ? -38.317 -12.965 47.838 1.00 88.31 645 ILE A O 1
ATOM 4978 N N . ILE A 1 646 ? -36.705 -12.282 46.419 1.00 86.31 646 ILE A N 1
ATOM 4979 C CA . ILE A 1 646 ? -36.311 -11.044 47.090 1.00 86.31 646 ILE A CA 1
ATOM 4980 C C . ILE A 1 646 ? -36.770 -9.860 46.224 1.00 86.31 646 ILE A C 1
ATOM 4982 O O . ILE A 1 646 ? -36.234 -9.621 45.142 1.00 86.31 646 ILE A O 1
ATOM 4986 N N . ASP A 1 647 ? -37.760 -9.099 46.692 1.00 81.06 647 ASP A N 1
ATOM 4987 C CA . ASP A 1 647 ? -38.183 -7.845 46.056 1.00 81.06 647 ASP A CA 1
ATOM 4988 C C . ASP A 1 647 ? -37.331 -6.679 46.597 1.00 81.06 647 ASP A C 1
ATOM 4990 O O . ASP A 1 647 ? -37.559 -6.190 47.707 1.00 81.06 647 ASP A O 1
ATOM 4994 N N . CYS A 1 648 ? -36.365 -6.200 45.806 1.00 76.19 648 CYS A N 1
ATOM 4995 C CA . CYS A 1 648 ? -35.345 -5.225 46.228 1.00 76.19 648 CYS A CA 1
ATOM 4996 C C . CYS A 1 648 ? -35.866 -3.792 46.451 1.00 76.19 648 CYS A C 1
ATOM 4998 O O . CYS A 1 648 ? -35.101 -2.907 46.828 1.00 76.19 648 CYS A O 1
ATOM 5000 N N . GLY A 1 649 ? -37.157 -3.543 46.218 1.00 61.91 649 GLY A N 1
ATOM 5001 C CA . GLY A 1 649 ? -37.741 -2.204 46.180 1.00 61.91 649 GLY A CA 1
ATOM 5002 C C . GLY A 1 649 ? -38.862 -1.909 47.172 1.00 61.91 649 GLY A C 1
ATOM 5003 O O . GLY A 1 649 ? -39.402 -0.800 47.145 1.00 61.91 649 GLY A O 1
ATOM 5004 N N . SER A 1 650 ? -39.250 -2.857 48.026 1.00 50.84 650 SER A N 1
ATOM 5005 C CA . SER A 1 650 ? -40.452 -2.730 48.855 1.00 50.84 650 SER A CA 1
ATOM 5006 C C . SER A 1 650 ? -40.366 -1.619 49.908 1.00 50.84 650 SER A C 1
ATOM 5008 O O . SER A 1 650 ? -39.590 -1.689 50.857 1.00 50.84 650 SER A O 1
ATOM 5010 N N . VAL A 1 651 ? -41.253 -0.625 49.793 1.00 39.66 651 VAL A N 1
ATOM 5011 C CA . VAL A 1 651 ? -41.568 0.325 50.868 1.00 39.66 651 VAL A CA 1
ATOM 5012 C C . VAL A 1 651 ? -42.595 -0.326 51.799 1.00 39.66 651 VAL A C 1
ATOM 5014 O O . VAL A 1 651 ? -43.748 -0.526 51.417 1.00 39.66 651 VAL A O 1
ATOM 5017 N N . MET A 1 652 ? -42.212 -0.624 53.042 1.00 35.72 652 MET A N 1
ATOM 5018 C CA . MET A 1 652 ? -43.190 -0.799 54.120 1.00 35.72 652 MET A CA 1
ATOM 5019 C C . MET A 1 652 ? -43.736 0.589 54.475 1.00 35.72 652 MET A C 1
ATOM 5021 O O . MET A 1 652 ? -43.041 1.423 55.050 1.00 35.72 652 MET A O 1
ATOM 5025 N N . PHE A 1 653 ? -44.980 0.875 54.089 1.00 29.86 653 PHE A N 1
ATOM 5026 C CA . PHE A 1 653 ? -45.668 2.094 54.508 1.00 29.86 653 PHE A CA 1
ATOM 5027 C C . PHE A 1 653 ? -45.862 2.084 56.034 1.00 29.86 653 PHE A C 1
ATOM 5029 O O . PHE A 1 653 ? -46.773 1.429 56.535 1.00 29.86 653 PHE A O 1
ATOM 5036 N N . GLY A 1 654 ? -45.047 2.847 56.770 1.00 29.83 654 GLY A N 1
ATOM 5037 C CA . GLY A 1 654 ? -45.339 3.202 58.161 1.00 29.83 654 GLY A CA 1
ATOM 5038 C C . GLY A 1 654 ? -44.124 3.467 59.051 1.00 29.83 654 GLY A C 1
ATOM 5039 O O . GLY A 1 654 ? -43.459 2.540 59.489 1.00 29.83 654 GLY A O 1
ATOM 5040 N N . SER A 1 655 ? -43.977 4.734 59.448 1.00 29.20 655 SER A N 1
ATOM 5041 C CA . SER A 1 655 ? -43.117 5.281 60.514 1.00 29.20 655 SER A CA 1
ATOM 5042 C C . SER A 1 655 ? -41.625 5.488 60.210 1.00 29.20 655 SER A C 1
ATOM 5044 O O . SER A 1 655 ? -40.938 4.679 59.602 1.00 29.20 655 SER A O 1
ATOM 5046 N N . SER A 1 656 ? -41.175 6.674 60.617 1.00 33.81 656 SER A N 1
ATOM 5047 C CA . SER A 1 656 ? -39.819 7.209 60.551 1.00 33.81 656 SER A CA 1
ATOM 5048 C C . SER A 1 656 ? -38.838 6.344 61.345 1.00 33.81 656 SER A C 1
ATOM 5050 O O . SER A 1 656 ? -39.114 6.075 62.509 1.00 33.81 656 SER A O 1
ATOM 5052 N N . GLU A 1 657 ? -37.702 6.014 60.721 1.00 38.59 657 GLU A N 1
ATOM 5053 C CA . GLU A 1 657 ? -36.651 5.070 61.156 1.00 38.59 657 GLU A CA 1
ATOM 5054 C C . GLU A 1 657 ? -36.927 3.589 60.840 1.00 38.59 657 GLU A C 1
ATOM 5056 O O . GLU A 1 657 ? -37.064 2.760 61.732 1.00 38.59 657 GLU A O 1
ATOM 5061 N N . MET A 1 658 ? -36.936 3.220 59.554 1.00 36.78 658 MET A N 1
ATOM 5062 C CA . MET A 1 658 ? -36.713 1.827 59.142 1.00 36.78 658 MET A CA 1
ATOM 5063 C C . MET A 1 658 ? -35.794 1.783 57.920 1.00 36.78 658 MET A C 1
ATOM 5065 O O . MET A 1 658 ? -36.061 2.445 56.914 1.00 36.78 658 MET A O 1
ATOM 5069 N N . ARG A 1 659 ? -34.700 1.012 58.025 1.00 43.38 659 ARG A N 1
ATOM 5070 C CA . ARG A 1 659 ? -33.882 0.580 56.880 1.00 43.38 659 ARG A CA 1
ATOM 5071 C C . ARG A 1 659 ? -34.791 -0.105 55.857 1.00 43.38 659 ARG A C 1
ATOM 5073 O O . ARG A 1 659 ? -35.751 -0.775 56.237 1.00 43.38 659 ARG A O 1
ATOM 5080 N N . ARG A 1 660 ? -34.524 0.106 54.568 1.00 49.22 660 ARG A N 1
ATOM 5081 C CA . ARG A 1 660 ? -35.300 -0.501 53.484 1.00 49.22 660 ARG A CA 1
ATOM 5082 C C . ARG A 1 660 ? -34.883 -1.962 53.401 1.00 49.22 660 ARG A C 1
ATOM 5084 O O . ARG A 1 660 ? -33.764 -2.262 53.019 1.00 49.22 660 ARG A O 1
ATOM 5091 N N . VAL A 1 661 ? -35.765 -2.857 53.821 1.00 49.09 661 VAL A N 1
ATOM 5092 C CA . VAL A 1 661 ? -35.493 -4.294 53.791 1.00 49.09 661 VAL A CA 1
ATOM 5093 C C . VAL A 1 661 ? -36.138 -4.879 52.535 1.00 49.09 661 VAL A C 1
ATOM 5095 O O . VAL A 1 661 ? -37.317 -4.596 52.284 1.00 49.09 661 VAL A O 1
ATOM 5098 N N . PRO A 1 662 ? -35.409 -5.689 51.753 1.00 54.69 662 PRO A N 1
ATOM 5099 C CA . PRO A 1 662 ? -35.995 -6.464 50.670 1.00 54.69 662 PRO A CA 1
ATOM 5100 C C . PRO A 1 662 ? -37.084 -7.415 51.188 1.00 54.69 662 PRO A C 1
ATOM 5102 O O . PRO A 1 662 ? -36.862 -8.156 52.146 1.00 54.69 662 PRO A O 1
ATOM 5105 N N . LYS A 1 663 ? -38.268 -7.414 50.569 1.00 58.25 663 LYS A N 1
ATOM 5106 C CA . LYS A 1 663 ? -39.381 -8.283 50.982 1.00 58.25 663 LYS A CA 1
ATOM 5107 C C . LYS A 1 663 ? -39.233 -9.674 50.378 1.00 58.25 663 LYS A C 1
ATOM 5109 O O . LYS A 1 663 ? -39.045 -9.798 49.169 1.00 58.25 663 LYS A O 1
ATOM 5114 N N . VAL A 1 664 ? -39.423 -10.707 51.199 1.00 54.53 664 VAL A N 1
ATOM 5115 C CA . VAL A 1 664 ? -39.348 -12.103 50.756 1.00 54.53 664 VAL A CA 1
ATOM 5116 C C . VAL A 1 664 ? -40.727 -12.702 50.479 1.00 54.53 664 VAL A C 1
ATOM 5118 O O . VAL A 1 664 ? -41.674 -12.494 51.238 1.00 54.53 664 VAL A O 1
ATOM 5121 N N . THR A 1 665 ? -40.846 -13.457 49.385 1.00 58.56 665 THR A N 1
ATOM 5122 C CA . THR A 1 665 ? -41.992 -14.343 49.109 1.00 58.56 665 THR A CA 1
ATOM 5123 C C . THR A 1 665 ? -41.463 -15.745 48.795 1.00 58.56 665 THR A C 1
ATOM 5125 O O . THR A 1 665 ? -40.572 -15.871 47.958 1.00 58.56 665 THR A O 1
ATOM 5128 N N . TYR A 1 666 ? -41.987 -16.763 49.484 1.00 52.19 666 TYR A N 1
ATOM 5129 C CA . TYR A 1 666 ? -41.671 -18.185 49.286 1.00 52.19 666 TYR A CA 1
ATOM 5130 C C . TYR A 1 666 ? -42.839 -18.888 48.597 1.00 52.19 666 TYR A C 1
ATOM 5132 O O . TYR A 1 666 ? -43.993 -18.651 49.040 1.00 52.19 666 TYR A O 1
#

Sequence (666 aa):
NFVLTNVRVSKPDFAGARYSGTALLNTAYGEPIPVKIGAAVILDGGSVPEMTMGSVYIDGPHELSGIGVTLVSLEISPASAVSKVSGYVKSTLPEQNLVGDLRAIQFTNAELTNDHIILRRFLPDIRYERFVLHDVSEIRIRLNGNEPGKKDFLSVTSGVEMRSHLETLNNEGIEFDPGLPVRFDLQGRMNATLHSWTEQFLQLLVPGGAGIRVETAALTYVDGVVQPGGRLVGRLIVPFEKHDVYGPVVPADYVGGHLPSSEMDEIMSSGNTLPIALIGAVNEGLVKFAETVQQNGMLILPDDFDLQAKCSYVPLDIYDWTGEGFLMESSYMAPARVTERSLDAQKQRDQAIVVSPSAVTVDLDRESYLPKEAGSQTPNETEEPFWVGLVMKGGELMLPPAFIQTKDAKPIVFQLAPGEMIYDLNGFNYQTYLYSNEGVPAVFGKALGSFDDVLVYDCLLDLYANRVNLEVNAKVAVDLFQKNWVDVKLYTNKEDNADGKAGEFLCSVAPTAIEDAIADDIDVRIDGGWMRPDGMHLSGAILLPALNSEGFDVRCDEELGFTDMIVPSELAQLRREENPEFKYAAFALDKPTNISFHGFTMEVRSLDMEYRPGDFARPVRISLHGATLLAETIPLSDETTDTVIIDCGSVMFGSSEMRRVPKVTY

pLDDT: mean 85.25, std 14.68, range [29.2, 98.0]

Radius of gyration: 43.16 Å; chains: 1; bounding box: 89×59×137 Å

Secondary structure (DSSP, 8-state):
--EEEEEEEE--SSTT--EEEEEEEE-TTSSPEEEEEEEEEEE--SSS-EEEEEEEE-SS-EEEGGGTEEEEEEEEEGGGTEEEEEEEEE-SSTT--SBTTB-EEEEEEEEE-SSEEEE-SSPPPEEETTEEE-S--EEEEETTTTSTT---SEEEE--EEEE-SS-BTT--EEEEB-SS-EEE-TT--EEEEEEE-S-EEEEBTTTTT-EEEEEEEEEEEETTEEPTT-EEEEEEEEEEEETT--SSPPP--------SS-HHHHHHTS-S---HHHHHHHHHHHHHHHHHHHHTT-PPPPS-HHHHTTEEEEEEEEES--SS--EEEEE----EEE--TTS-HHHHHHTPEEEEES-EEEE--TT---PPPTT----GGGGSTT--EEEEEEEEEE--TTTEEETTSPBPEEEEEEEEEEEETTEEEEEEEEEEEEEEEEEE-GGGTT-S-EEEEEEEEEEETTEEEEEEEEEEEEGGGTTEEEEEEEEE--S--SS--TT-EEEEE--EEEEEEEETTEEEEEEEEEEETTEEEEEEEEEPPPTT-TT-SEE-SS-EEEEEEEEPSSGGGGSTTT-TT--SSEEEEEEEEEEEETTEEEEEEEEEEEE--SS-SS-EEEEEEEEEBSSTT-BS-SS--EEEEEETT----S-S----PPEEE-

Foldseek 3Di:
DKDWAPDDWDWDPDPQTFIKAWTFIAALLPGTDIWIWARWDWDPPDPDIDTQATWIKHPAWDDSLLQQWIWGMFIDGNPVRATFTWTKGAASDPPDAQAAPHGMDTAGRFHDDRFWTKHQPPDDWHDHPQKTFPPWGMKIATSNLNPPPRAARIFTDGKIFGFAQAAFLVRGGDTWDQVGTWGHHSNNATFTKTKDQPWDKTQGLKLFQKIWTWNMWIWGGDRNATDFFTKTWTKTF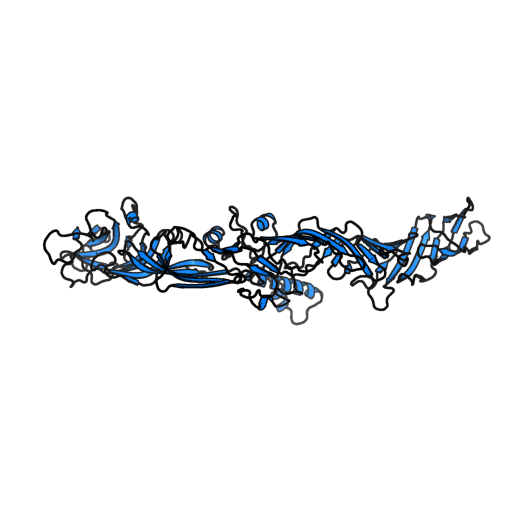DLFFFLPDDDDALAQPLVDDDDPDQLVVVVVVDPDDDDPVCVVVVVVSVSVVVSNVSSVQTRHHDPDPVSRVRTKIWTDIDGRDRSAWDKDQWTAIGWGFFADNVDDPVLSSQFTKIHGFPIKIFGRALQAFDDDDPPFPADPCRRHSRWGWIWGCKDKIWGRLQFKAALVSHTDIDTGHGNQWIQISLGIFHKDKDADPVFHQIWTHLFQQTANGKGWGMWIWGQTSSHTWIKIWMWGQAVQQVRDTWTKIWTAACDDDPQHHGRGTWMKTDFDKRACRRAHQWIWTFHIFTGGSNATWTWTWIAHADPPDPPEQKHFPDTQTFGGAGGHSDLVCLACVNCVPQNHQKTFGPDFGWMDGPNWIWGFGIKGKHAADDDFPRRIKMKTFTFTAPPPPHGPDPDRPDIKIWGRTDDPPDDDDDDDYTDIDD